Protein AF-A0A3L7XIA9-F1 (afdb_monomer_lite)

Radius of gyration: 28.78 Å; chains: 1; bounding box: 87×86×74 Å

Sequence (528 aa):
MQTIRYTHRFLFVFLFLLLAGGAVRAAEPEVSRAVDTAETLLKSAADPEAVAKIQAAMSAAPLAISLHATILDWPAQPGGDFTTLREGSNGYTCLPPRAGRPTPDPMCLDEIWLAFFTDRRAGRVPEKAGIGVAYMLQGGNSASTDDPSLAQPRPGEDWMIDPPHVMLLSPDPLDTDYYPVTPEAGGPWILYAGTPYEILMVPVDSDLALNGDRINDAMAAAPSHASHSATVLEWPAAPGAGTTELRAGDVRYTCLPPRLSRPTPDSMCLDPVWLAFFKARMAGEVSVKDGIGVAYMLQGGNSASTDDPALPKPREGEDWVLDPPHVMVLSPDTLDSDYFPNVPDAGGPWILYAGTPYEVLMIPVELGLTDAQMQRALLPLPPYLRETANIVVFDADWNPVVVRDGGSDLSCVGGAPFMAAQYAVCQHSSTQPFWVMGMQLLSGGMKPAEVDQTRLDAMTEGTLETPVVGAARYFLIGGAAPNLLPLMNVQLPYATSESTGFSSLPDPYRPWLMDAGTPNAHLMLPGK

Structure (mmCIF, N/CA/C/O backbone):
data_AF-A0A3L7XIA9-F1
#
_entry.id   AF-A0A3L7XIA9-F1
#
loop_
_atom_site.group_PDB
_atom_site.id
_atom_site.type_symbol
_atom_site.label_atom_id
_atom_site.label_alt_id
_atom_site.label_comp_id
_atom_site.label_asym_id
_atom_site.label_entity_id
_atom_site.label_seq_id
_atom_site.pdbx_PDB_ins_code
_atom_site.Cartn_x
_atom_site.Cartn_y
_atom_site.Cartn_z
_atom_site.occupancy
_atom_site.B_iso_or_equiv
_atom_site.auth_seq_id
_atom_site.auth_comp_id
_atom_site.auth_asym_id
_atom_site.auth_atom_id
_atom_site.pdbx_PDB_model_num
ATOM 1 N N . MET A 1 1 ? -50.297 -50.032 37.989 1.00 34.50 1 MET A N 1
ATOM 2 C CA . MET A 1 1 ? -49.799 -51.393 37.673 1.00 34.50 1 MET A CA 1
ATOM 3 C C . MET A 1 1 ? -48.948 -51.255 36.419 1.00 34.50 1 MET A C 1
ATOM 5 O O . MET A 1 1 ? -49.508 -50.812 35.437 1.00 34.50 1 MET A O 1
ATOM 9 N N . GLN A 1 2 ? -47.636 -51.464 36.350 1.00 37.59 2 GLN A N 1
ATOM 10 C CA . GLN A 1 2 ? -46.604 -51.917 37.282 1.00 37.59 2 GLN A CA 1
ATOM 11 C C . GLN A 1 2 ? -45.350 -51.051 37.053 1.00 37.59 2 GLN A C 1
ATOM 13 O O . GLN A 1 2 ? -44.905 -50.863 35.927 1.00 37.59 2 GLN A O 1
ATOM 18 N N . THR A 1 3 ? -44.806 -50.530 38.143 1.00 33.38 3 THR A N 1
ATOM 19 C CA . THR A 1 3 ? -43.400 -50.160 38.338 1.00 33.38 3 THR A CA 1
ATOM 20 C C . THR A 1 3 ? -42.566 -51.419 38.635 1.00 33.38 3 THR A C 1
ATOM 22 O O . THR A 1 3 ? -43.158 -52.458 38.919 1.00 33.38 3 THR A O 1
ATOM 25 N N . ILE A 1 4 ? -41.225 -51.262 38.687 1.00 30.91 4 ILE A N 1
ATOM 26 C CA . ILE A 1 4 ? -40.167 -52.066 39.379 1.00 30.91 4 ILE A CA 1
ATOM 27 C C . ILE A 1 4 ? -39.090 -52.520 38.368 1.00 30.91 4 ILE A C 1
ATOM 29 O O . ILE A 1 4 ? -39.381 -53.303 37.477 1.00 30.91 4 ILE A O 1
ATOM 33 N N . ARG A 1 5 ? -37.905 -51.886 38.296 1.00 30.02 5 ARG A N 1
ATOM 34 C CA . ARG A 1 5 ? -36.746 -51.780 39.231 1.00 30.02 5 ARG A CA 1
ATOM 35 C C . ARG A 1 5 ? -35.757 -52.959 39.112 1.00 30.02 5 ARG A C 1
ATOM 37 O O . ARG A 1 5 ? -36.170 -54.095 39.270 1.00 30.02 5 ARG A O 1
ATOM 44 N N . TYR A 1 6 ? -34.476 -52.597 38.911 1.00 30.81 6 TYR A N 1
ATOM 45 C CA . TYR A 1 6 ? -33.225 -53.061 39.562 1.00 30.81 6 TYR A CA 1
ATOM 46 C C . TYR A 1 6 ? -33.116 -54.551 39.977 1.00 30.81 6 TYR A C 1
ATOM 48 O O . TYR A 1 6 ? -34.000 -55.074 40.634 1.00 30.81 6 TYR A O 1
ATOM 56 N N . THR A 1 7 ? -32.001 -55.279 39.812 1.00 29.50 7 THR A N 1
ATOM 57 C CA . THR A 1 7 ? -30.751 -55.133 40.598 1.00 29.50 7 THR A CA 1
ATOM 58 C C . THR A 1 7 ? -29.722 -56.236 40.234 1.00 29.50 7 THR A C 1
ATOM 60 O O . THR A 1 7 ? -30.101 -57.372 39.982 1.00 29.50 7 THR A O 1
ATOM 63 N N . HIS A 1 8 ? -28.432 -55.871 40.293 1.00 30.92 8 HIS A N 1
ATOM 64 C CA . HIS A 1 8 ? -27.217 -56.590 40.754 1.00 30.92 8 HIS A CA 1
ATOM 65 C C . HIS A 1 8 ? -27.015 -58.122 40.640 1.00 30.92 8 HIS A C 1
ATOM 67 O O . HIS A 1 8 ? -27.771 -58.901 41.212 1.00 30.92 8 HIS A O 1
ATOM 73 N N . ARG A 1 9 ? -25.810 -58.510 40.164 1.00 32.59 9 ARG A N 1
ATOM 74 C CA . ARG A 1 9 ? -24.788 -59.344 40.871 1.00 32.59 9 ARG A CA 1
ATOM 75 C C . ARG A 1 9 ? -23.517 -59.475 40.001 1.00 32.59 9 ARG A C 1
ATOM 77 O O . ARG A 1 9 ? -23.599 -59.955 38.883 1.00 32.59 9 ARG A O 1
ATOM 84 N N . PHE A 1 10 ? -22.397 -58.835 40.352 1.00 30.45 10 PHE A N 1
ATOM 85 C CA . PHE A 1 10 ? -21.270 -59.378 41.140 1.00 30.45 10 PHE A CA 1
ATOM 86 C C . PHE A 1 10 ? -20.701 -60.721 40.639 1.00 30.45 10 PHE A C 1
ATOM 88 O O . PHE A 1 10 ? -21.243 -61.771 40.968 1.00 30.45 10 PHE A O 1
ATOM 95 N N . LEU A 1 11 ? -19.529 -60.678 39.988 1.00 30.23 11 LEU A N 1
ATOM 96 C CA . LEU A 1 11 ? -18.442 -61.621 40.272 1.00 30.23 11 LEU A CA 1
ATOM 97 C C . LEU A 1 11 ? -17.072 -60.969 40.003 1.00 30.23 11 LEU A C 1
ATOM 99 O O . LEU A 1 11 ? -16.770 -60.539 38.895 1.00 30.23 11 LEU A O 1
ATOM 103 N N . PHE A 1 12 ? -16.278 -60.886 41.067 1.00 30.53 12 PHE A N 1
ATOM 104 C CA . PHE A 1 12 ? -14.857 -60.549 41.101 1.00 30.53 12 PHE A CA 1
ATOM 105 C C . PHE A 1 12 ? -14.024 -61.687 40.492 1.00 30.53 12 PHE A C 1
ATOM 107 O O . PHE A 1 12 ? -14.176 -62.818 40.944 1.00 30.53 12 PHE A O 1
ATOM 114 N N . VAL A 1 13 ? -13.061 -61.378 39.616 1.00 32.47 13 VAL A N 1
ATOM 115 C CA . VAL A 1 13 ? -11.757 -62.068 39.578 1.00 32.47 13 VAL A CA 1
ATOM 116 C C . VAL A 1 13 ? -10.672 -61.035 39.271 1.00 32.47 13 VAL A C 1
ATOM 118 O O . VAL A 1 13 ? -10.638 -60.434 38.202 1.00 32.47 13 VAL A O 1
ATOM 121 N N . PHE A 1 14 ? -9.806 -60.831 40.261 1.00 31.72 14 PHE A N 1
ATOM 122 C CA . PHE A 1 14 ? -8.550 -60.093 40.189 1.00 31.72 14 PHE A CA 1
ATOM 123 C C . PHE A 1 14 ? -7.519 -60.894 39.382 1.00 31.72 14 PHE A C 1
ATOM 125 O O . PHE A 1 14 ? -7.261 -62.051 39.715 1.00 31.72 14 PHE A O 1
ATOM 132 N N . LEU A 1 15 ? -6.841 -60.259 38.424 1.00 30.12 15 LEU A N 1
ATOM 133 C CA . LEU A 1 15 ? -5.473 -60.639 38.075 1.00 30.12 15 LEU A CA 1
ATOM 134 C C . LEU A 1 15 ? -4.640 -59.381 37.811 1.00 30.12 15 LEU A C 1
ATOM 136 O O . LEU A 1 15 ? -4.892 -58.620 36.881 1.00 30.12 15 LEU A O 1
ATOM 140 N N . PHE A 1 16 ? -3.676 -59.170 38.703 1.00 32.25 16 PHE A N 1
ATOM 141 C CA . PHE A 1 16 ? -2.655 -58.130 38.670 1.00 32.25 16 PHE A CA 1
ATOM 142 C C . PHE A 1 16 ? -1.628 -58.405 37.562 1.00 32.25 16 PHE A C 1
ATOM 144 O O . PHE A 1 16 ? -1.056 -59.492 37.520 1.00 32.25 16 PHE A O 1
ATOM 151 N N . LEU A 1 17 ? -1.312 -57.382 36.765 1.00 29.97 17 LEU A N 1
ATOM 152 C CA . LEU A 1 17 ? -0.046 -57.256 36.035 1.00 29.97 17 LEU A CA 1
ATOM 153 C C . LEU A 1 17 ? 0.385 -55.774 36.027 1.00 29.97 17 LEU A C 1
ATOM 155 O O . LEU A 1 17 ? -0.116 -54.952 35.268 1.00 29.97 17 LEU A O 1
ATOM 159 N N . LEU A 1 18 ? 1.287 -55.457 36.959 1.00 34.66 18 LEU A N 1
ATOM 160 C CA . LEU A 1 18 ? 2.254 -54.344 36.964 1.00 34.66 18 LEU A CA 1
ATOM 161 C C . LEU A 1 18 ? 3.265 -54.600 35.814 1.00 34.66 18 LEU A C 1
ATOM 163 O O . LEU A 1 18 ? 3.592 -55.761 35.599 1.00 34.66 18 LEU A O 1
ATOM 167 N N . LEU A 1 19 ? 3.851 -53.686 35.032 1.00 34.22 19 LEU A N 1
ATOM 168 C CA . LEU A 1 19 ? 4.082 -52.238 35.047 1.00 34.22 19 LEU A CA 1
ATOM 169 C C . LEU A 1 19 ? 4.475 -51.815 33.613 1.00 34.22 19 LEU A C 1
ATOM 171 O O . LEU A 1 19 ? 5.361 -52.431 33.026 1.00 34.22 19 LEU A O 1
ATOM 175 N N . ALA A 1 20 ? 3.922 -50.713 33.112 1.00 34.22 20 ALA A N 1
ATOM 176 C CA . ALA A 1 20 ? 4.614 -49.790 32.207 1.00 34.22 20 ALA A CA 1
ATOM 177 C C . ALA A 1 20 ? 3.948 -48.418 32.372 1.00 34.22 20 ALA A C 1
ATOM 179 O O . ALA A 1 20 ? 2.876 -48.159 31.831 1.00 34.22 20 ALA A O 1
ATOM 180 N N . GLY A 1 21 ? 4.541 -47.575 33.219 1.00 36.97 21 GLY A N 1
ATOM 181 C CA . GLY A 1 21 ? 4.082 -46.211 33.454 1.00 36.97 21 GLY A CA 1
ATOM 182 C C . GLY A 1 21 ? 4.310 -45.351 32.218 1.00 36.97 21 GLY A C 1
ATOM 183 O O . GLY A 1 21 ? 5.367 -44.747 32.070 1.00 36.97 21 GLY A O 1
ATOM 184 N N . GLY A 1 22 ? 3.312 -45.287 31.340 1.00 31.06 22 GLY A N 1
ATOM 185 C CA . GLY A 1 22 ? 3.156 -44.171 30.420 1.00 31.06 22 GLY A CA 1
ATOM 186 C C . GLY A 1 22 ? 2.637 -42.983 31.216 1.00 31.06 22 GLY A C 1
ATOM 187 O O . GLY A 1 22 ? 1.452 -42.924 31.539 1.00 31.06 22 GLY A O 1
ATOM 188 N N . ALA A 1 23 ? 3.522 -42.054 31.571 1.00 32.75 23 ALA A N 1
ATOM 189 C CA . ALA A 1 23 ? 3.097 -40.727 31.977 1.00 32.75 23 ALA A CA 1
ATOM 190 C C . ALA A 1 23 ? 2.343 -40.117 30.788 1.00 32.75 23 ALA A C 1
ATOM 192 O O . ALA A 1 23 ? 2.951 -39.733 29.789 1.00 32.75 23 ALA A O 1
ATOM 193 N N . VAL A 1 24 ? 1.013 -40.069 30.876 1.00 30.41 24 VAL A N 1
ATOM 194 C CA . VAL A 1 24 ? 0.215 -39.156 30.061 1.00 30.41 24 VAL A CA 1
ATOM 195 C C . VAL A 1 24 ? 0.694 -37.769 30.459 1.00 30.41 24 VAL A C 1
ATOM 197 O O . VAL A 1 24 ? 0.368 -37.269 31.534 1.00 30.41 24 VAL A O 1
ATOM 200 N N . ARG A 1 25 ? 1.565 -37.191 29.633 1.00 34.12 25 ARG A N 1
ATOM 201 C CA . ARG A 1 25 ? 1.922 -35.783 29.721 1.00 34.12 25 ARG A CA 1
ATOM 202 C C . ARG A 1 25 ? 0.611 -35.051 29.463 1.00 34.12 25 ARG A C 1
ATOM 204 O O . ARG A 1 25 ? 0.074 -35.137 28.361 1.00 34.12 25 ARG A O 1
ATOM 211 N N . ALA A 1 26 ? 0.037 -34.465 30.512 1.00 32.78 26 ALA A N 1
ATOM 212 C CA . ALA A 1 26 ? -1.085 -33.558 30.360 1.00 32.78 26 ALA A CA 1
ATOM 213 C C . ALA A 1 26 ? -0.666 -32.534 29.303 1.00 32.78 26 ALA A C 1
ATOM 215 O O . ALA A 1 26 ? 0.377 -31.897 29.456 1.00 32.78 26 ALA A O 1
ATOM 216 N N . ALA A 1 27 ? -1.414 -32.458 28.202 1.00 35.81 27 ALA A N 1
ATOM 217 C CA . ALA A 1 27 ? -1.320 -31.310 27.323 1.00 35.81 27 ALA A CA 1
ATOM 218 C C . ALA A 1 27 ? -1.565 -30.088 28.211 1.00 35.81 27 ALA A C 1
ATOM 220 O O . ALA A 1 27 ? -2.559 -30.052 28.945 1.00 35.81 27 ALA A O 1
ATOM 221 N N . GLU A 1 28 ? -0.610 -29.163 28.230 1.00 34.47 28 GLU A N 1
ATOM 222 C CA . GLU A 1 28 ? -0.776 -27.891 28.921 1.00 34.47 28 GLU A CA 1
ATOM 223 C C . GLU A 1 28 ? -2.094 -27.264 28.445 1.00 34.47 28 GLU A C 1
ATOM 225 O O . GLU A 1 28 ? -2.404 -27.332 27.249 1.00 34.47 28 GLU A O 1
ATOM 230 N N . PRO A 1 29 ? -2.928 -26.746 29.363 1.00 32.72 29 PRO A N 1
ATOM 231 C CA . PRO A 1 29 ? -4.200 -26.164 28.979 1.00 32.72 29 PRO A CA 1
ATOM 232 C C . PRO A 1 29 ? -3.931 -25.021 27.998 1.00 32.72 29 PRO A C 1
ATOM 234 O O . PRO A 1 29 ? -3.042 -24.211 28.221 1.00 32.72 29 PRO A O 1
ATOM 237 N N . GLU A 1 30 ? -4.721 -24.947 26.931 1.00 30.33 30 GLU A N 1
ATOM 238 C CA . GLU A 1 30 ? -4.683 -23.928 25.865 1.00 30.33 30 GLU A CA 1
ATOM 239 C C . GLU A 1 30 ? -4.632 -22.481 26.410 1.00 30.33 30 GLU A C 1
ATOM 241 O O . GLU A 1 30 ? -4.049 -21.584 25.809 1.00 30.33 30 GLU A O 1
ATOM 246 N N . VAL A 1 31 ? -5.145 -22.297 27.631 1.00 27.84 31 VAL A N 1
ATOM 247 C CA . VAL A 1 31 ? -5.074 -21.077 28.445 1.00 27.84 31 VAL A CA 1
ATOM 248 C C . VAL A 1 31 ? -3.636 -20.671 28.802 1.00 27.84 31 VAL A C 1
ATOM 250 O O . VAL A 1 31 ? -3.343 -19.486 28.812 1.00 27.84 31 VAL A O 1
ATOM 253 N N . SER A 1 32 ? -2.716 -21.608 29.057 1.00 26.92 32 SER A N 1
ATOM 254 C CA . SER A 1 32 ? -1.310 -21.287 29.356 1.00 26.92 32 SER A CA 1
ATOM 255 C C . SER A 1 32 ? -0.578 -20.757 28.124 1.00 26.92 32 SER A C 1
ATOM 257 O O . SER A 1 32 ? 0.188 -19.816 28.259 1.00 26.92 32 SER A O 1
ATOM 259 N N . ARG A 1 33 ? -0.884 -21.265 26.921 1.00 30.92 33 ARG A N 1
ATOM 260 C CA . ARG A 1 33 ? -0.357 -20.705 25.665 1.00 30.92 33 ARG A CA 1
ATOM 261 C C . ARG A 1 33 ? -0.885 -19.304 25.390 1.00 30.92 33 ARG A C 1
ATOM 263 O O . ARG A 1 33 ? -0.117 -18.449 24.971 1.00 30.92 33 ARG A O 1
ATOM 270 N N . ALA A 1 34 ? -2.171 -19.055 25.628 1.00 27.27 34 ALA A N 1
ATOM 271 C CA . ALA A 1 34 ? -2.763 -17.730 25.442 1.00 27.27 34 ALA A CA 1
ATOM 272 C C . ALA A 1 34 ? -2.213 -16.708 26.454 1.00 27.27 34 ALA A C 1
ATOM 274 O O . ALA A 1 34 ? -1.956 -15.564 26.091 1.00 27.27 34 ALA A O 1
ATOM 275 N N . VAL A 1 35 ? -1.961 -17.136 27.697 1.00 28.20 35 VAL A N 1
ATOM 276 C CA . VAL A 1 35 ? -1.291 -16.323 28.724 1.00 28.20 35 VAL A CA 1
ATOM 277 C C . VAL A 1 35 ? 0.178 -16.083 28.366 1.00 28.20 35 VAL A C 1
ATOM 279 O O . VAL A 1 35 ? 0.610 -14.942 28.448 1.00 28.20 35 VAL A O 1
ATOM 282 N N . ASP A 1 36 ? 0.912 -17.085 27.869 1.00 30.59 36 ASP A N 1
ATOM 283 C CA . ASP A 1 36 ? 2.284 -16.907 27.362 1.00 30.59 36 ASP A CA 1
ATOM 284 C C . ASP A 1 36 ? 2.330 -15.955 26.152 1.00 30.59 36 ASP A C 1
ATOM 286 O O . ASP A 1 36 ? 3.249 -15.147 26.031 1.00 30.59 36 ASP A O 1
ATOM 290 N N . THR A 1 37 ? 1.321 -15.993 25.274 1.00 35.19 37 THR A N 1
ATOM 291 C CA . THR A 1 37 ? 1.215 -15.094 24.108 1.00 35.19 37 THR A CA 1
ATOM 292 C C . THR A 1 37 ? 0.913 -13.659 24.547 1.00 35.19 37 THR A C 1
ATOM 294 O O . THR A 1 37 ? 1.591 -12.730 24.119 1.00 35.19 37 THR A O 1
ATOM 297 N N . ALA A 1 38 ? -0.031 -13.469 25.474 1.00 27.97 38 ALA A N 1
ATOM 298 C CA . ALA A 1 38 ? -0.345 -12.162 26.049 1.00 27.97 38 ALA A CA 1
ATOM 299 C C . ALA A 1 38 ? 0.816 -11.592 26.887 1.00 27.97 38 ALA A C 1
ATOM 301 O O . ALA A 1 38 ? 1.074 -10.393 26.840 1.00 27.97 38 ALA A O 1
ATOM 302 N N . GLU A 1 39 ? 1.559 -12.434 27.612 1.00 27.88 39 GLU A N 1
ATOM 303 C CA . GLU A 1 39 ? 2.746 -12.034 28.378 1.00 27.88 39 GLU A CA 1
ATOM 304 C C . GLU A 1 39 ? 3.939 -11.699 27.462 1.00 27.88 39 GLU A C 1
ATOM 306 O O . GLU A 1 39 ? 4.744 -10.828 27.791 1.00 27.88 39 GLU A O 1
ATOM 311 N N . THR A 1 40 ? 4.037 -12.339 26.291 1.00 33.72 40 THR A N 1
ATOM 312 C CA . THR A 1 40 ? 5.027 -12.015 25.247 1.00 33.72 40 THR A CA 1
ATOM 313 C C . THR A 1 40 ? 4.696 -10.691 24.549 1.00 33.72 40 THR A C 1
ATOM 315 O O . THR A 1 40 ? 5.596 -9.876 24.363 1.00 33.72 40 THR A O 1
ATOM 318 N N . LEU A 1 41 ? 3.416 -10.423 24.262 1.00 33.19 41 LEU A N 1
ATOM 319 C CA . LEU A 1 41 ? 2.931 -9.151 23.699 1.00 33.19 41 LEU A CA 1
ATOM 320 C C . LEU A 1 41 ? 3.069 -7.979 24.694 1.00 33.19 41 LEU A C 1
ATOM 322 O O . LEU A 1 41 ? 3.508 -6.890 24.337 1.00 33.19 41 LEU A O 1
ATOM 326 N N . LEU A 1 42 ? 2.802 -8.209 25.985 1.00 28.50 42 LEU A N 1
ATOM 327 C CA . LEU A 1 42 ? 3.065 -7.226 27.047 1.00 28.50 42 LEU A CA 1
ATOM 328 C C . LEU A 1 42 ? 4.567 -6.959 27.254 1.00 28.50 42 LEU A C 1
ATOM 330 O O . LEU A 1 42 ? 4.944 -5.855 27.647 1.00 28.50 42 LEU A O 1
ATOM 334 N N . LYS A 1 43 ? 5.435 -7.947 26.998 1.00 33.12 43 LYS A N 1
ATOM 335 C CA . LYS A 1 43 ? 6.896 -7.777 27.055 1.00 33.12 43 LYS A CA 1
ATOM 336 C C . LYS A 1 43 ? 7.452 -7.057 25.827 1.00 33.12 43 LYS A C 1
ATOM 338 O O . LYS A 1 43 ? 8.364 -6.256 26.005 1.00 33.12 43 LYS A O 1
ATOM 343 N N . SER A 1 44 ? 6.910 -7.270 24.625 1.00 37.78 44 SER A N 1
ATOM 344 C CA . SER A 1 44 ? 7.343 -6.535 23.425 1.00 37.78 44 SER A CA 1
ATOM 345 C C . SER A 1 44 ? 6.934 -5.058 23.469 1.00 37.78 44 SER A C 1
ATOM 347 O O . SER A 1 44 ? 7.721 -4.208 23.063 1.00 37.78 44 SER A O 1
ATOM 349 N N . ALA A 1 45 ? 5.788 -4.730 24.079 1.00 39.88 45 ALA A N 1
ATOM 350 C CA . ALA A 1 45 ? 5.388 -3.350 24.374 1.00 39.88 45 ALA A CA 1
ATOM 351 C C . ALA A 1 45 ? 6.225 -2.674 25.491 1.00 39.88 45 ALA A C 1
ATOM 353 O O . ALA A 1 45 ? 6.189 -1.452 25.637 1.00 39.88 45 ALA A O 1
ATOM 354 N N . ALA A 1 46 ? 6.993 -3.444 26.277 1.00 40.69 46 ALA A N 1
ATOM 355 C CA . ALA A 1 46 ? 7.819 -2.957 27.390 1.00 40.69 46 ALA A CA 1
ATOM 356 C C . ALA A 1 46 ? 9.338 -2.976 27.115 1.00 40.69 46 ALA A C 1
ATOM 358 O O . ALA A 1 46 ? 10.102 -2.446 27.926 1.00 40.69 46 ALA A O 1
ATOM 359 N N . ASP A 1 47 ? 9.783 -3.567 26.001 1.00 57.09 47 ASP A N 1
ATOM 360 C CA . ASP A 1 47 ? 11.183 -3.597 25.568 1.00 57.09 47 ASP A CA 1
ATOM 361 C C . ASP A 1 47 ? 11.432 -2.541 24.472 1.00 57.09 47 ASP A C 1
ATOM 363 O O . ASP A 1 47 ? 10.994 -2.717 23.330 1.00 57.09 47 ASP A O 1
ATOM 367 N N . PRO A 1 48 ? 12.157 -1.445 24.775 1.00 58.25 48 PRO A N 1
ATOM 368 C CA . PRO A 1 48 ? 12.469 -0.408 23.795 1.00 58.25 48 PRO A CA 1
ATOM 369 C C . PRO A 1 48 ? 13.172 -0.931 22.535 1.00 58.25 48 PRO A C 1
ATOM 371 O O . PRO A 1 48 ? 13.030 -0.330 21.470 1.00 58.25 48 PRO A O 1
ATOM 374 N N . GLU A 1 49 ? 13.924 -2.034 22.631 1.00 71.38 49 GLU A N 1
ATOM 375 C CA . GLU A 1 49 ? 14.588 -2.638 21.475 1.00 71.38 49 GLU A CA 1
ATOM 376 C C . GLU A 1 49 ? 13.578 -3.308 20.533 1.00 71.38 49 GLU A C 1
ATOM 378 O O . GLU A 1 49 ? 13.639 -3.106 19.318 1.00 71.38 49 GLU A O 1
ATOM 383 N N . ALA A 1 50 ? 12.617 -4.059 21.080 1.00 68.38 50 ALA A N 1
ATOM 384 C CA . ALA A 1 50 ? 11.547 -4.679 20.302 1.00 68.38 50 ALA A CA 1
ATOM 385 C C . ALA A 1 50 ? 10.674 -3.622 19.607 1.00 68.38 50 ALA A C 1
ATOM 387 O O . ALA A 1 50 ? 10.404 -3.743 18.412 1.00 68.38 50 ALA A O 1
ATOM 388 N N . VAL A 1 51 ? 10.316 -2.540 20.311 1.00 63.28 51 VAL A N 1
ATOM 389 C CA . VAL A 1 51 ? 9.562 -1.411 19.735 1.00 63.28 51 VAL A CA 1
ATOM 390 C C . VAL A 1 51 ? 10.322 -0.769 18.572 1.00 63.28 51 VAL A C 1
ATOM 392 O O . VAL A 1 51 ? 9.745 -0.547 17.507 1.00 63.28 51 VAL A O 1
ATOM 395 N N . ALA A 1 52 ? 11.626 -0.522 18.730 1.00 69.19 52 ALA A N 1
ATOM 396 C CA . ALA A 1 52 ? 12.448 0.052 17.666 1.00 69.19 52 ALA A CA 1
ATOM 397 C C . ALA A 1 52 ? 12.525 -0.865 16.432 1.00 69.19 52 ALA A C 1
ATOM 399 O O . ALA A 1 52 ? 12.442 -0.388 15.299 1.00 69.19 52 ALA A O 1
ATOM 400 N N . LYS A 1 53 ? 12.632 -2.185 16.633 1.00 80.31 53 LYS A N 1
ATOM 401 C CA . LYS A 1 53 ? 12.607 -3.170 15.540 1.00 80.31 53 LYS A CA 1
ATOM 402 C C . LYS A 1 53 ? 11.254 -3.211 14.837 1.00 80.31 53 LYS A C 1
ATOM 404 O O . LYS A 1 53 ? 11.226 -3.238 13.611 1.00 80.31 53 LYS A O 1
ATOM 409 N N . ILE A 1 54 ? 10.147 -3.161 15.579 1.00 77.31 54 ILE A N 1
ATOM 410 C CA . ILE A 1 54 ? 8.798 -3.110 14.998 1.00 77.31 54 ILE A CA 1
ATOM 411 C C . ILE A 1 54 ? 8.639 -1.863 14.127 1.00 77.31 54 ILE A C 1
ATOM 413 O O . ILE A 1 54 ? 8.237 -1.975 12.971 1.00 77.31 54 ILE A O 1
ATOM 417 N N . GLN A 1 55 ? 9.020 -0.689 14.633 1.00 69.31 55 GLN A N 1
ATOM 418 C CA . GLN A 1 55 ? 8.960 0.560 13.868 1.00 69.31 55 GLN A CA 1
ATOM 419 C C . GLN A 1 55 ? 9.826 0.503 12.605 1.00 69.31 55 GLN A C 1
ATOM 421 O O . GLN A 1 55 ? 9.379 0.892 11.525 1.00 69.31 55 GLN A O 1
ATOM 426 N N . ALA A 1 56 ? 11.046 -0.026 12.719 1.00 77.25 56 ALA A N 1
ATOM 427 C CA . ALA A 1 56 ? 11.940 -0.176 11.579 1.00 77.25 56 ALA A CA 1
ATOM 428 C C . ALA A 1 56 ? 11.376 -1.156 10.536 1.00 77.25 56 ALA A C 1
ATOM 430 O O . ALA A 1 56 ? 11.392 -0.851 9.347 1.00 77.25 56 ALA A O 1
ATOM 431 N N . ALA A 1 57 ? 10.812 -2.292 10.954 1.00 87.50 57 ALA A N 1
ATOM 432 C CA . ALA A 1 57 ? 10.155 -3.238 10.054 1.00 87.50 57 ALA A CA 1
ATOM 433 C C . ALA A 1 57 ? 8.942 -2.614 9.348 1.00 87.50 57 ALA A C 1
ATOM 435 O O . ALA A 1 57 ? 8.757 -2.801 8.147 1.00 87.50 57 ALA A O 1
ATOM 436 N N . MET A 1 58 ? 8.139 -1.824 10.070 1.00 83.31 58 MET A N 1
ATOM 437 C CA . MET A 1 58 ? 6.956 -1.177 9.503 1.00 83.31 58 MET A CA 1
ATOM 438 C C . MET A 1 58 ? 7.288 -0.139 8.426 1.00 83.31 58 MET A C 1
ATOM 440 O O . MET A 1 58 ? 6.476 0.096 7.534 1.00 83.31 58 MET A O 1
ATOM 444 N N . SER A 1 59 ? 8.484 0.450 8.477 1.00 80.50 59 SER A N 1
ATOM 445 C CA . SER A 1 59 ? 8.944 1.422 7.477 1.00 80.50 59 SER A CA 1
ATOM 446 C C . SER A 1 59 ? 9.228 0.819 6.094 1.00 80.50 59 SER A C 1
ATOM 448 O O . SER A 1 59 ? 9.423 1.561 5.130 1.00 80.50 59 SER A O 1
ATOM 450 N N . ALA A 1 60 ? 9.246 -0.515 5.984 1.00 92.06 60 ALA A N 1
ATOM 451 C CA . ALA A 1 60 ? 9.515 -1.221 4.738 1.00 92.06 60 ALA A CA 1
ATOM 452 C C . ALA A 1 60 ? 8.418 -1.061 3.681 1.00 92.06 60 ALA A C 1
ATOM 454 O O . ALA A 1 60 ? 8.719 -1.224 2.505 1.00 92.06 60 ALA A O 1
ATOM 455 N N . ALA A 1 61 ? 7.170 -0.795 4.080 1.00 90.56 61 ALA A N 1
ATOM 456 C CA . ALA A 1 61 ? 5.986 -0.851 3.221 1.00 90.56 61 ALA A CA 1
ATOM 457 C C . ALA A 1 61 ? 4.993 0.277 3.553 1.00 90.56 61 ALA A C 1
ATOM 459 O O . ALA A 1 61 ? 5.122 0.899 4.612 1.00 90.56 61 ALA A O 1
ATOM 460 N N . PRO A 1 62 ? 3.984 0.527 2.692 1.00 85.56 62 PRO A N 1
ATOM 461 C CA . PRO A 1 62 ? 2.890 1.435 3.007 1.00 85.56 62 PRO A CA 1
ATOM 462 C C . PRO A 1 62 ? 2.265 1.114 4.357 1.00 85.56 62 PRO A C 1
ATOM 464 O O . PRO A 1 62 ? 2.072 -0.058 4.692 1.00 85.56 62 PRO A O 1
ATOM 467 N N . LEU A 1 63 ? 1.896 2.147 5.112 1.00 73.00 63 LEU A N 1
ATOM 468 C CA . LEU A 1 63 ? 1.341 1.972 6.453 1.00 73.00 63 LEU A CA 1
ATOM 469 C C . LEU A 1 63 ? 0.093 1.084 6.442 1.00 73.00 63 LEU A C 1
ATOM 471 O O . LEU A 1 63 ? -0.069 0.249 7.321 1.00 73.00 63 LEU A O 1
ATOM 475 N N . ALA A 1 64 ? -0.747 1.187 5.411 1.00 74.31 64 ALA A N 1
ATOM 476 C CA . ALA A 1 64 ? -1.932 0.344 5.268 1.00 74.31 64 ALA A CA 1
ATOM 477 C C . ALA A 1 64 ? -1.615 -1.171 5.200 1.00 74.31 64 ALA A C 1
ATOM 479 O O . ALA A 1 64 ? -2.444 -1.987 5.605 1.00 74.31 64 ALA A O 1
ATOM 480 N N . ILE A 1 65 ? -0.397 -1.537 4.782 1.00 84.38 65 ILE A N 1
ATOM 481 C CA . ILE A 1 65 ? 0.116 -2.911 4.795 1.00 84.38 65 ILE A CA 1
ATOM 482 C C . ILE A 1 65 ? 0.828 -3.191 6.115 1.00 84.38 65 ILE A C 1
ATOM 484 O O . ILE A 1 65 ? 0.500 -4.136 6.832 1.00 84.38 65 ILE A O 1
ATOM 488 N N . SER A 1 66 ? 1.825 -2.376 6.450 1.00 81.31 66 SER A N 1
ATOM 489 C CA . SER A 1 66 ? 2.745 -2.695 7.536 1.00 81.31 66 SER A CA 1
ATOM 490 C C . SER A 1 66 ? 2.110 -2.618 8.921 1.00 81.31 66 SER A C 1
ATOM 492 O O . SER A 1 66 ? 2.599 -3.248 9.856 1.00 81.31 66 SER A O 1
ATOM 494 N N . LEU A 1 67 ? 0.993 -1.904 9.070 1.00 75.25 67 LEU A N 1
ATOM 495 C CA . LEU A 1 67 ? 0.233 -1.810 10.315 1.00 75.25 67 LEU A CA 1
ATOM 496 C C . LEU A 1 67 ? -0.381 -3.144 10.746 1.00 75.25 67 LEU A C 1
ATOM 498 O O . LEU A 1 67 ? -0.398 -3.452 11.935 1.00 75.25 67 LEU A O 1
ATOM 502 N N . HIS A 1 68 ? -0.831 -3.941 9.776 1.00 76.62 68 HIS A N 1
ATOM 503 C CA . HIS A 1 68 ? -1.511 -5.218 10.001 1.00 76.62 68 HIS A CA 1
ATOM 504 C C . HIS A 1 68 ? -0.654 -6.433 9.617 1.00 76.62 68 HIS A C 1
ATOM 506 O O . HIS A 1 68 ? -1.130 -7.563 9.692 1.00 76.62 68 HIS A O 1
ATOM 512 N N . ALA A 1 69 ? 0.607 -6.214 9.237 1.00 85.44 69 ALA A N 1
ATOM 513 C CA . ALA A 1 69 ? 1.559 -7.270 8.920 1.00 85.44 69 ALA A CA 1
ATOM 514 C C . ALA A 1 69 ? 2.102 -7.962 10.178 1.00 85.44 69 ALA A C 1
ATOM 516 O O . ALA A 1 69 ? 2.305 -7.325 11.223 1.00 85.44 69 ALA A O 1
ATOM 517 N N . THR A 1 70 ? 2.409 -9.252 10.040 1.00 91.94 70 THR A N 1
ATOM 518 C CA . THR A 1 70 ? 3.199 -10.002 11.018 1.00 91.94 70 THR A CA 1
ATOM 519 C C . THR A 1 70 ? 4.605 -9.418 11.033 1.00 91.94 70 THR A C 1
ATOM 521 O O . THR A 1 70 ? 5.186 -9.179 9.979 1.00 91.94 70 THR A O 1
ATOM 524 N N . ILE A 1 71 ? 5.171 -9.173 12.210 1.00 89.06 71 ILE A N 1
ATOM 525 C CA . ILE A 1 71 ? 6.528 -8.651 12.358 1.00 89.06 71 ILE A CA 1
ATOM 526 C C . ILE A 1 71 ? 7.411 -9.728 12.966 1.00 89.06 71 ILE A C 1
ATOM 528 O O . ILE A 1 71 ? 7.167 -10.190 14.084 1.00 89.06 71 ILE A O 1
ATOM 532 N N . LEU A 1 72 ? 8.461 -10.093 12.239 1.00 94.69 72 LEU A N 1
ATOM 533 C CA . LEU A 1 72 ? 9.454 -11.071 12.667 1.00 94.69 72 LEU A CA 1
ATOM 534 C C . LEU A 1 72 ? 10.800 -10.387 12.910 1.00 94.69 72 LEU A C 1
ATOM 536 O O . LEU A 1 72 ? 11.183 -9.499 12.157 1.00 94.69 72 LEU A O 1
ATOM 540 N N . ASP A 1 73 ? 11.545 -10.825 13.922 1.00 92.44 73 ASP A N 1
ATOM 541 C CA . ASP A 1 73 ? 12.954 -10.477 14.111 1.00 92.44 73 ASP A CA 1
ATOM 542 C C . ASP A 1 73 ? 13.866 -11.519 13.467 1.00 92.44 73 ASP A C 1
ATOM 544 O O . ASP A 1 73 ? 13.547 -12.714 13.396 1.00 92.44 73 ASP A O 1
ATOM 548 N N . TRP A 1 74 ? 15.043 -11.062 13.050 1.00 91.38 74 TRP A N 1
ATOM 549 C CA . TRP A 1 74 ? 16.071 -11.935 12.518 1.00 91.38 74 TRP A CA 1
ATOM 550 C C . TRP A 1 74 ? 16.556 -12.927 13.582 1.00 91.38 74 TRP A C 1
ATOM 552 O O . TRP A 1 74 ? 16.729 -12.571 14.750 1.00 91.38 74 TRP A O 1
ATOM 562 N N . PRO A 1 75 ? 16.858 -14.173 13.186 1.00 88.75 75 PRO A N 1
ATOM 563 C CA . PRO A 1 75 ? 17.444 -15.149 14.090 1.00 88.75 75 PRO A CA 1
ATOM 564 C C . PRO A 1 75 ? 18.783 -14.657 14.649 1.00 88.75 75 PRO A C 1
ATOM 566 O O . PRO A 1 75 ? 19.626 -14.152 13.906 1.00 88.75 75 PRO A O 1
ATOM 569 N N . ALA A 1 76 ? 19.033 -14.905 15.938 1.00 83.06 76 ALA A N 1
ATOM 570 C CA . ALA A 1 76 ? 20.291 -14.528 16.594 1.00 83.06 76 ALA A CA 1
ATOM 571 C C . ALA A 1 76 ? 21.533 -15.222 15.997 1.00 83.06 76 ALA A C 1
ATOM 573 O O . ALA A 1 76 ? 22.659 -14.777 16.210 1.00 83.06 76 ALA A O 1
ATOM 574 N N . GLN A 1 77 ? 21.340 -16.336 15.284 1.00 80.12 77 GLN A N 1
ATOM 575 C CA . GLN A 1 77 ? 22.395 -17.093 14.615 1.00 80.12 77 GLN A CA 1
ATOM 576 C C . GLN A 1 77 ? 21.977 -17.455 13.182 1.00 80.12 77 GLN A C 1
ATOM 578 O O . GLN A 1 77 ? 20.797 -17.740 12.942 1.00 80.12 77 GLN A O 1
ATOM 583 N N . PRO A 1 78 ? 22.924 -17.520 12.225 1.00 74.94 78 PRO A N 1
ATOM 584 C CA . PRO A 1 78 ? 22.648 -18.014 10.880 1.00 74.94 78 PRO A CA 1
ATOM 585 C C . PRO A 1 78 ? 21.973 -19.393 10.911 1.00 74.94 78 PRO A C 1
ATOM 587 O O . PRO A 1 78 ? 22.414 -20.295 11.618 1.00 74.94 78 PRO A O 1
ATOM 590 N N . GLY A 1 79 ? 20.892 -19.550 10.147 1.00 73.75 79 GLY A N 1
ATOM 591 C CA . GLY A 1 79 ? 20.101 -20.787 10.106 1.00 73.75 79 GLY A CA 1
ATOM 592 C C . GLY A 1 79 ? 19.103 -20.998 11.256 1.00 73.75 79 GLY A C 1
ATOM 593 O O . GLY A 1 79 ? 18.387 -21.989 11.216 1.00 73.75 79 GLY A O 1
ATOM 594 N N . GLY A 1 80 ? 19.012 -20.095 12.243 1.00 83.44 80 GLY A N 1
ATOM 595 C CA . GLY A 1 80 ? 18.021 -20.190 13.330 1.00 83.44 80 GLY A CA 1
ATOM 596 C C . GLY A 1 80 ? 16.588 -19.820 12.922 1.00 83.44 80 GLY A C 1
ATOM 597 O O . GLY A 1 80 ? 16.352 -19.353 11.806 1.00 83.44 80 GLY A O 1
ATOM 598 N N . ASP A 1 81 ? 15.633 -19.981 13.829 1.00 87.25 81 ASP A N 1
ATOM 599 C CA . ASP A 1 81 ? 14.236 -19.609 13.581 1.00 87.25 81 ASP A CA 1
ATOM 600 C C . ASP A 1 81 ? 13.996 -18.112 13.799 1.00 87.25 81 ASP A C 1
ATOM 602 O O . ASP A 1 81 ? 14.706 -17.460 14.570 1.00 87.25 81 ASP A O 1
ATOM 606 N N . PHE A 1 82 ? 13.016 -17.565 13.078 1.00 90.94 82 PHE A N 1
ATOM 607 C CA . PHE A 1 82 ? 12.552 -16.198 13.295 1.00 90.94 82 PHE A CA 1
ATOM 608 C C . PHE A 1 82 ? 11.852 -16.090 14.647 1.00 90.94 82 PHE A C 1
ATOM 610 O O . PHE A 1 82 ? 11.177 -17.025 15.080 1.00 90.94 82 PHE A O 1
ATOM 617 N N . THR A 1 83 ? 11.974 -14.929 15.279 1.00 91.19 83 THR A N 1
ATOM 618 C CA . THR A 1 83 ? 11.214 -14.616 16.492 1.00 91.19 83 THR A CA 1
ATOM 619 C C . THR A 1 83 ? 10.048 -13.724 16.112 1.00 91.19 83 THR A C 1
ATOM 621 O O . THR A 1 83 ? 10.268 -12.661 15.539 1.00 91.19 83 THR A O 1
ATOM 624 N N . THR A 1 84 ? 8.817 -14.102 16.441 1.00 89.56 84 THR A N 1
ATOM 625 C CA . THR A 1 84 ? 7.677 -13.200 16.253 1.00 89.56 84 THR A CA 1
ATOM 626 C C . THR A 1 84 ? 7.750 -12.049 17.253 1.00 89.56 84 THR A C 1
ATOM 628 O O . THR A 1 84 ? 7.742 -12.275 18.461 1.00 89.56 84 THR A O 1
ATOM 631 N N . LEU A 1 85 ? 7.822 -10.815 16.749 1.00 81.25 85 LEU A N 1
ATOM 632 C CA . LEU A 1 85 ? 7.713 -9.589 17.546 1.00 81.25 85 LEU A CA 1
ATOM 633 C C . LEU A 1 85 ? 6.260 -9.124 17.665 1.00 81.25 85 LEU A C 1
ATOM 635 O O . LEU A 1 85 ? 5.881 -8.547 18.683 1.00 81.25 85 LEU A O 1
ATOM 639 N N . ARG A 1 86 ? 5.461 -9.360 16.616 1.00 84.88 86 ARG A N 1
ATOM 640 C CA . ARG A 1 86 ? 4.051 -8.968 16.534 1.00 84.88 86 ARG A CA 1
ATOM 641 C C . ARG A 1 86 ? 3.309 -9.865 15.551 1.00 84.88 86 ARG A C 1
ATOM 643 O O . ARG A 1 86 ? 3.797 -10.077 14.445 1.00 84.88 86 ARG A O 1
ATOM 650 N N . GLU A 1 87 ? 2.136 -10.357 15.923 1.00 81.94 87 GLU A N 1
ATOM 651 C CA . GLU A 1 87 ? 1.269 -11.086 14.989 1.00 81.94 87 GLU A CA 1
ATOM 652 C C . GLU A 1 87 ? 0.537 -10.118 14.047 1.00 81.94 87 GLU A C 1
ATOM 654 O O . GLU A 1 87 ? 0.271 -8.967 14.404 1.00 81.94 87 GLU A O 1
ATOM 659 N N . GLY A 1 88 ? 0.229 -10.584 12.838 1.00 79.94 88 GLY A N 1
ATOM 660 C CA . GLY A 1 88 ? -0.493 -9.836 11.809 1.00 79.94 88 GLY A CA 1
ATOM 661 C C . GLY A 1 88 ? -1.769 -10.530 11.342 1.00 79.94 88 GLY A C 1
ATOM 662 O O . GLY A 1 88 ? -2.101 -11.632 11.776 1.00 79.94 88 GLY A O 1
ATOM 663 N N . SER A 1 89 ? -2.500 -9.874 10.443 1.00 79.00 89 SER A N 1
ATOM 664 C CA . SER A 1 89 ? -3.809 -10.321 9.952 1.00 79.00 89 SER A CA 1
ATOM 665 C C . SER A 1 89 ? -4.043 -10.122 8.451 1.00 79.00 89 SER A C 1
ATOM 667 O O . SER A 1 89 ? -5.109 -10.493 7.965 1.00 79.00 89 SER A O 1
ATOM 669 N N . ASN A 1 90 ? -3.085 -9.560 7.706 1.00 75.38 90 ASN A N 1
ATOM 670 C CA . ASN A 1 90 ? -3.265 -9.199 6.292 1.00 75.38 90 ASN A CA 1
ATOM 671 C C . ASN A 1 90 ? -2.394 -9.996 5.303 1.00 75.38 90 ASN A C 1
ATOM 673 O O . ASN A 1 90 ? -2.254 -9.581 4.157 1.00 75.38 90 ASN A O 1
ATOM 677 N N . GLY A 1 91 ? -1.777 -11.099 5.736 1.00 87.38 91 GLY A N 1
ATOM 678 C CA . GLY A 1 91 ? -0.957 -11.956 4.867 1.00 87.38 91 GLY A CA 1
ATOM 679 C C . GLY A 1 91 ? 0.443 -11.418 4.546 1.00 87.38 91 GLY A C 1
ATOM 680 O O . GLY A 1 91 ? 1.220 -12.113 3.897 1.00 87.38 91 GLY A O 1
ATOM 681 N N . TYR A 1 92 ? 0.803 -10.228 5.039 1.00 93.81 92 TYR A N 1
ATOM 682 C CA . TYR A 1 92 ? 2.156 -9.691 4.920 1.00 93.81 92 TYR A CA 1
ATOM 683 C C . TYR A 1 92 ? 3.004 -9.995 6.153 1.00 93.81 92 TYR A C 1
ATOM 685 O O . TYR A 1 92 ? 2.523 -10.012 7.287 1.00 93.81 92 TYR A O 1
ATOM 693 N N . THR A 1 93 ? 4.300 -10.186 5.928 1.00 97.06 93 THR A N 1
ATOM 694 C CA . THR A 1 93 ? 5.317 -10.364 6.962 1.00 97.06 93 THR A CA 1
ATOM 695 C C . THR A 1 93 ? 6.442 -9.357 6.770 1.00 97.06 93 THR A C 1
ATOM 697 O O . THR A 1 93 ? 7.164 -9.426 5.775 1.00 97.06 93 THR A O 1
ATOM 700 N N . CYS A 1 94 ? 6.627 -8.443 7.724 1.00 96.69 94 CYS A N 1
ATOM 701 C CA . CYS A 1 94 ? 7.732 -7.492 7.705 1.00 96.69 94 CYS A CA 1
ATOM 702 C C . CYS A 1 94 ? 8.867 -7.882 8.665 1.00 96.69 94 CYS A C 1
ATOM 704 O O . CYS A 1 94 ? 8.649 -8.432 9.746 1.00 96.69 94 CYS A O 1
ATOM 706 N N . LEU A 1 95 ? 10.096 -7.560 8.266 1.00 96.38 95 LEU A N 1
ATOM 707 C CA . LEU A 1 95 ? 11.333 -7.807 9.001 1.00 96.38 95 LEU A CA 1
ATOM 708 C C . LEU A 1 95 ? 12.098 -6.482 9.178 1.00 96.38 95 LEU A C 1
ATOM 710 O O . LEU A 1 95 ? 12.137 -5.675 8.242 1.00 96.38 95 LEU A O 1
ATOM 714 N N . PRO A 1 96 ? 12.727 -6.242 10.345 1.00 92.12 96 PRO A N 1
ATOM 715 C CA . PRO A 1 96 ? 13.564 -5.069 10.564 1.00 92.12 96 PRO A CA 1
ATOM 716 C C . PRO A 1 96 ? 14.838 -5.141 9.707 1.00 92.12 96 PRO A C 1
ATOM 718 O O . PRO A 1 96 ? 15.130 -6.180 9.114 1.00 92.12 96 PRO A O 1
ATOM 721 N N . PRO A 1 97 ? 15.651 -4.075 9.664 1.00 89.50 97 PRO A N 1
ATOM 722 C CA . PRO A 1 97 ? 16.959 -4.122 9.023 1.00 89.50 97 PRO A CA 1
ATOM 723 C C . PRO A 1 97 ? 17.865 -5.191 9.640 1.00 89.50 97 PRO A C 1
ATOM 725 O O . PRO A 1 97 ? 17.844 -5.428 10.853 1.00 89.50 97 PRO A O 1
ATOM 728 N N . ARG A 1 98 ? 18.720 -5.808 8.825 1.00 87.00 98 ARG A N 1
ATOM 729 C CA . ARG A 1 98 ? 19.744 -6.734 9.314 1.00 87.00 98 ARG A CA 1
ATOM 730 C C . ARG A 1 98 ? 20.913 -5.978 9.933 1.00 87.00 98 ARG A C 1
ATOM 732 O O . ARG A 1 98 ? 21.434 -5.012 9.378 1.00 87.00 98 ARG A O 1
ATOM 739 N N . ALA A 1 99 ? 21.411 -6.490 11.055 1.00 82.75 99 ALA A N 1
ATOM 740 C CA . ALA A 1 99 ? 22.646 -5.988 11.643 1.00 82.75 99 ALA A CA 1
ATOM 741 C C . ALA A 1 99 ? 23.844 -6.198 10.693 1.00 82.75 99 ALA A C 1
ATOM 743 O O . ALA A 1 99 ? 23.964 -7.232 10.033 1.00 82.75 99 ALA A O 1
ATOM 744 N N . GLY A 1 100 ? 24.760 -5.225 10.658 1.00 80.69 100 GLY A N 1
ATOM 745 C CA . GLY A 1 100 ? 26.003 -5.308 9.880 1.00 80.69 100 GLY A CA 1
ATOM 746 C C . GLY A 1 100 ? 25.868 -4.991 8.387 1.00 80.69 100 GLY A C 1
ATOM 747 O O . GLY A 1 100 ? 26.826 -5.208 7.647 1.00 80.69 100 GLY A O 1
ATOM 748 N N . ARG A 1 101 ? 24.712 -4.483 7.940 1.00 83.38 101 ARG A N 1
ATOM 749 C CA . ARG A 1 101 ? 24.522 -3.950 6.585 1.00 83.38 101 ARG A CA 1
ATOM 750 C C . ARG A 1 101 ? 24.931 -2.474 6.487 1.00 83.38 101 ARG A C 1
ATOM 752 O O . ARG A 1 101 ? 24.859 -1.764 7.490 1.00 83.38 101 ARG A O 1
ATOM 759 N N . PRO A 1 102 ? 25.391 -2.011 5.307 1.00 83.31 102 PRO A N 1
ATOM 760 C CA . PRO A 1 102 ? 25.826 -0.625 5.112 1.00 83.31 102 PRO A CA 1
ATOM 761 C C . PRO A 1 102 ? 24.664 0.375 5.164 1.00 83.31 102 PRO A C 1
ATOM 763 O O . PRO A 1 102 ? 24.848 1.504 5.612 1.00 83.31 102 PRO A O 1
ATOM 766 N N . THR A 1 103 ? 23.477 -0.045 4.729 1.00 80.94 103 THR A N 1
ATOM 767 C CA . THR A 1 103 ? 22.230 0.720 4.782 1.00 80.94 103 THR A CA 1
ATOM 768 C C . THR A 1 103 ? 21.150 -0.121 5.459 1.00 80.94 103 THR A C 1
ATOM 770 O O . THR A 1 103 ? 21.195 -1.354 5.362 1.00 80.94 103 THR A O 1
ATOM 773 N N . PRO A 1 104 ? 20.192 0.502 6.169 1.00 80.50 104 PRO A N 1
ATOM 774 C CA . PRO A 1 104 ? 19.016 -0.211 6.646 1.00 80.50 104 PRO A CA 1
ATOM 775 C C . PRO A 1 104 ? 18.261 -0.855 5.476 1.00 80.50 104 PRO A C 1
ATOM 777 O O . PRO A 1 104 ? 17.979 -0.186 4.490 1.00 80.50 104 PRO A O 1
ATOM 780 N N . ASP A 1 105 ? 17.937 -2.140 5.598 1.00 90.88 105 ASP A N 1
ATOM 781 C CA . ASP A 1 105 ? 17.256 -2.950 4.584 1.00 90.88 105 ASP A CA 1
ATOM 782 C C . ASP A 1 105 ? 15.967 -3.603 5.134 1.00 90.88 105 ASP A C 1
ATOM 784 O O . ASP A 1 105 ? 15.817 -4.826 5.050 1.00 90.88 105 ASP A O 1
ATOM 788 N N . PRO A 1 106 ? 15.039 -2.841 5.756 1.00 94.00 106 PRO A N 1
ATOM 789 C CA . PRO A 1 106 ? 13.787 -3.418 6.222 1.00 94.00 106 PRO A CA 1
ATOM 790 C C . PRO A 1 106 ? 12.960 -3.874 5.015 1.00 94.00 106 PRO A C 1
ATOM 792 O O . PRO A 1 106 ? 12.931 -3.217 3.973 1.00 94.00 106 PRO A O 1
ATOM 795 N N . MET A 1 107 ? 12.271 -5.000 5.159 1.00 96.50 107 MET A N 1
ATOM 796 C CA . MET A 1 107 ? 11.526 -5.621 4.063 1.00 96.50 107 MET A CA 1
ATOM 797 C C . MET A 1 107 ? 10.150 -6.067 4.534 1.00 96.50 107 MET A C 1
ATOM 799 O O . MET A 1 107 ? 10.017 -6.527 5.665 1.00 96.50 107 MET A O 1
ATOM 803 N N . CYS A 1 108 ? 9.140 -5.969 3.673 1.00 97.00 108 CYS A N 1
ATOM 804 C CA . CYS A 1 108 ? 7.830 -6.561 3.914 1.00 97.00 108 CYS A CA 1
ATOM 805 C C . CYS A 1 108 ? 7.410 -7.445 2.748 1.00 97.00 108 CYS A C 1
ATOM 807 O O . CYS A 1 108 ? 7.416 -7.011 1.600 1.00 97.00 108 CYS A O 1
ATOM 809 N N . LEU A 1 109 ? 7.080 -8.691 3.056 1.00 97.06 109 LEU A N 1
ATOM 810 C CA . LEU A 1 109 ? 6.866 -9.767 2.103 1.00 97.06 109 LEU A CA 1
ATOM 811 C C . LEU A 1 109 ? 5.411 -10.199 2.137 1.00 97.06 109 LEU A C 1
ATOM 813 O O . LEU A 1 109 ? 4.890 -10.439 3.226 1.00 97.06 109 LEU A O 1
ATOM 817 N N . ASP A 1 110 ? 4.780 -10.351 0.980 1.00 95.44 110 ASP A N 1
ATOM 818 C CA . ASP A 1 110 ? 3.554 -11.139 0.910 1.00 95.44 110 ASP A CA 1
ATOM 819 C C . ASP A 1 110 ? 3.844 -12.639 1.129 1.00 95.44 110 ASP A C 1
ATOM 821 O O . ASP A 1 110 ? 4.993 -13.063 1.301 1.00 95.44 110 ASP A O 1
ATOM 825 N N . GLU A 1 111 ? 2.803 -13.467 1.158 1.00 92.88 111 GLU A N 1
ATOM 826 C CA . GLU A 1 111 ? 2.956 -14.907 1.395 1.00 92.88 111 GLU A CA 1
ATOM 827 C C . GLU A 1 111 ? 3.774 -15.635 0.314 1.00 92.88 111 GLU A C 1
ATOM 829 O O . GLU A 1 111 ? 4.543 -16.543 0.650 1.00 92.88 111 GLU A O 1
ATOM 834 N N . ILE A 1 112 ? 3.682 -15.218 -0.957 1.00 93.94 112 ILE A N 1
ATOM 835 C CA . ILE A 1 112 ? 4.452 -15.808 -2.063 1.00 93.94 112 ILE A CA 1
ATOM 836 C C . ILE A 1 112 ? 5.935 -15.494 -1.859 1.00 93.94 112 ILE A C 1
ATOM 838 O O . ILE A 1 112 ? 6.792 -16.379 -1.939 1.00 93.94 112 ILE A O 1
ATOM 842 N N . TRP A 1 113 ? 6.250 -14.248 -1.520 1.00 95.56 113 TRP A N 1
ATOM 843 C CA . TRP A 1 113 ? 7.596 -13.819 -1.188 1.00 95.56 113 TRP A CA 1
ATOM 844 C C . TRP A 1 113 ? 8.136 -14.462 0.077 1.00 95.56 113 TRP A C 1
ATOM 846 O O . TRP A 1 113 ? 9.317 -14.802 0.116 1.00 95.56 113 TRP A O 1
ATOM 856 N N . LEU A 1 114 ? 7.319 -14.636 1.114 1.00 93.88 114 LEU A N 1
ATOM 857 C CA . LEU A 1 114 ? 7.750 -15.287 2.346 1.00 93.88 114 LEU A CA 1
ATOM 858 C C . LEU A 1 114 ? 8.121 -16.751 2.085 1.00 93.88 114 LEU A C 1
ATOM 860 O O . LEU A 1 114 ? 9.155 -17.217 2.580 1.00 93.88 114 LEU A O 1
ATOM 864 N N . ALA A 1 115 ? 7.331 -17.458 1.272 1.00 92.62 115 ALA A N 1
ATOM 865 C CA . ALA A 1 115 ? 7.654 -18.806 0.816 1.00 92.62 115 ALA A CA 1
ATOM 866 C C . ALA A 1 115 ? 8.955 -18.812 -0.004 1.00 92.62 115 ALA A C 1
ATOM 868 O O . ALA A 1 115 ? 9.891 -19.545 0.335 1.00 92.62 115 ALA A O 1
ATOM 869 N N . PHE A 1 116 ? 9.066 -17.916 -0.994 1.00 93.31 116 PHE A N 1
ATOM 870 C CA . PHE A 1 116 ? 10.264 -17.758 -1.822 1.00 93.31 116 PHE A CA 1
ATOM 871 C C . PHE A 1 116 ? 11.524 -17.523 -0.983 1.00 93.31 116 PHE A C 1
ATOM 873 O O . PHE A 1 116 ? 12.556 -18.181 -1.145 1.00 93.31 116 PHE A O 1
ATOM 880 N N . PHE A 1 117 ? 11.426 -16.586 -0.047 1.00 90.62 117 PHE A N 1
ATOM 881 C CA . PHE A 1 117 ? 12.503 -16.177 0.833 1.00 90.62 117 PHE A CA 1
ATOM 882 C C . PHE A 1 117 ? 12.927 -17.311 1.775 1.00 90.62 117 PHE A C 1
ATOM 884 O O . PHE A 1 117 ? 14.125 -17.547 1.970 1.00 90.62 117 PHE A O 1
ATOM 891 N N . THR A 1 118 ? 11.960 -18.056 2.313 1.00 89.00 118 THR A N 1
ATOM 892 C CA . THR A 1 118 ? 12.202 -19.212 3.186 1.00 89.00 118 THR A CA 1
ATOM 893 C C . THR A 1 118 ? 12.908 -20.344 2.442 1.00 89.00 118 THR A C 1
ATOM 895 O O . THR A 1 118 ? 13.886 -20.901 2.950 1.00 89.00 118 THR A O 1
ATOM 898 N N . ASP A 1 119 ? 12.465 -20.663 1.226 1.00 89.31 119 ASP A N 1
ATOM 899 C CA . ASP A 1 119 ? 13.087 -21.689 0.389 1.00 89.31 119 ASP A CA 1
ATOM 900 C C . ASP A 1 119 ? 14.505 -21.308 -0.020 1.00 89.31 119 ASP A C 1
ATOM 902 O O . ASP A 1 119 ? 15.433 -22.099 0.180 1.00 89.31 119 ASP A O 1
ATOM 906 N N . ARG A 1 120 ? 14.708 -20.068 -0.478 1.00 87.31 120 ARG A N 1
ATOM 907 C CA . ARG A 1 120 ? 16.040 -19.557 -0.812 1.00 87.31 120 ARG A CA 1
ATOM 908 C C . ARG A 1 120 ? 16.986 -19.633 0.383 1.00 87.31 120 ARG A C 1
ATOM 910 O O . ARG A 1 120 ? 18.121 -20.085 0.240 1.00 87.31 120 ARG A O 1
ATOM 917 N N . ARG A 1 121 ? 16.531 -19.238 1.576 1.00 84.12 121 ARG A N 1
ATOM 918 C CA . ARG A 1 121 ? 17.326 -19.325 2.813 1.00 84.12 121 ARG A CA 1
ATOM 919 C C . ARG A 1 121 ? 17.722 -20.767 3.147 1.00 84.12 121 ARG A C 1
ATOM 921 O O . ARG A 1 121 ? 18.795 -20.990 3.702 1.00 84.12 121 ARG A O 1
ATOM 928 N N . ALA A 1 122 ? 16.878 -21.733 2.797 1.00 85.19 122 ALA A N 1
ATOM 929 C CA . ALA A 1 122 ? 17.150 -23.157 2.952 1.00 85.19 122 ALA A CA 1
ATOM 930 C C . ALA A 1 122 ? 17.953 -23.771 1.785 1.00 85.19 122 ALA A C 1
ATOM 932 O O . ALA A 1 122 ? 18.190 -24.980 1.789 1.00 85.19 122 ALA A O 1
ATOM 933 N N . GLY A 1 123 ? 18.361 -22.976 0.788 1.00 83.44 123 GLY A N 1
ATOM 934 C CA . GLY A 1 123 ? 19.056 -23.448 -0.413 1.00 83.44 123 GLY A CA 1
ATOM 935 C C . GLY A 1 123 ? 18.176 -24.277 -1.354 1.00 83.44 123 GLY A C 1
ATOM 936 O O . GLY A 1 123 ? 18.698 -25.070 -2.138 1.00 83.44 123 GLY A O 1
ATOM 937 N N . ARG A 1 124 ? 16.849 -24.140 -1.256 1.00 86.56 124 ARG A N 1
ATOM 938 C CA . ARG A 1 124 ? 15.879 -24.782 -2.146 1.00 86.56 124 ARG A CA 1
ATOM 939 C C . ARG A 1 124 ? 15.519 -23.848 -3.297 1.00 86.56 124 ARG A C 1
ATOM 941 O O . ARG A 1 124 ? 15.487 -22.632 -3.130 1.00 86.56 124 ARG A O 1
ATOM 948 N N . VAL A 1 125 ? 15.226 -24.443 -4.453 1.00 85.19 125 VAL A N 1
ATOM 949 C CA . VAL A 1 125 ? 14.654 -23.716 -5.591 1.00 85.19 125 VAL A CA 1
ATOM 950 C C . VAL A 1 125 ? 13.210 -23.361 -5.235 1.00 85.19 125 VAL A C 1
ATOM 952 O O . VAL A 1 125 ? 12.441 -24.292 -4.995 1.00 85.19 125 VAL A O 1
ATOM 955 N N . PRO A 1 126 ? 12.843 -22.073 -5.176 1.00 83.00 126 PRO A N 1
ATOM 956 C CA . PRO A 1 126 ? 11.507 -21.688 -4.765 1.00 83.00 126 PRO A CA 1
ATOM 957 C C . PRO A 1 126 ? 10.508 -21.831 -5.909 1.00 83.00 126 PRO A C 1
ATOM 959 O O . PRO A 1 126 ? 10.836 -21.571 -7.069 1.00 83.00 126 PRO A O 1
ATOM 962 N N . GLU A 1 127 ? 9.280 -22.208 -5.574 1.00 81.94 127 GLU A N 1
ATOM 963 C CA . GLU A 1 127 ? 8.151 -22.166 -6.501 1.00 81.94 127 GLU A CA 1
ATOM 964 C C . GLU A 1 127 ? 7.496 -20.779 -6.453 1.00 81.94 127 GLU A C 1
ATOM 966 O O . GLU A 1 127 ? 7.292 -20.216 -5.377 1.00 81.94 127 GLU A O 1
ATOM 971 N N . LYS A 1 128 ? 7.182 -20.211 -7.621 1.00 83.38 128 LYS A N 1
ATOM 972 C CA . LYS A 1 128 ? 6.501 -18.916 -7.755 1.00 83.38 128 LYS A CA 1
ATOM 973 C C . LYS A 1 128 ? 5.084 -19.193 -8.245 1.00 83.38 128 LYS A C 1
ATOM 975 O O . LYS A 1 128 ? 4.869 -19.347 -9.440 1.00 83.38 128 LYS A O 1
ATOM 980 N N . ALA A 1 129 ? 4.148 -19.329 -7.304 1.00 81.44 129 ALA A N 1
ATOM 981 C CA . ALA A 1 129 ? 2.761 -19.727 -7.578 1.00 81.44 129 ALA A CA 1
ATOM 982 C C . ALA A 1 129 ? 1.931 -18.650 -8.311 1.00 81.44 129 ALA A C 1
ATOM 984 O O . ALA A 1 129 ? 0.833 -18.932 -8.779 1.00 81.44 129 ALA A O 1
ATOM 985 N N . GLY A 1 130 ? 2.460 -17.430 -8.412 1.00 87.94 130 GLY A N 1
ATOM 986 C CA . GLY A 1 130 ? 1.848 -16.287 -9.075 1.00 87.94 130 GLY A CA 1
ATOM 987 C C . GLY A 1 130 ?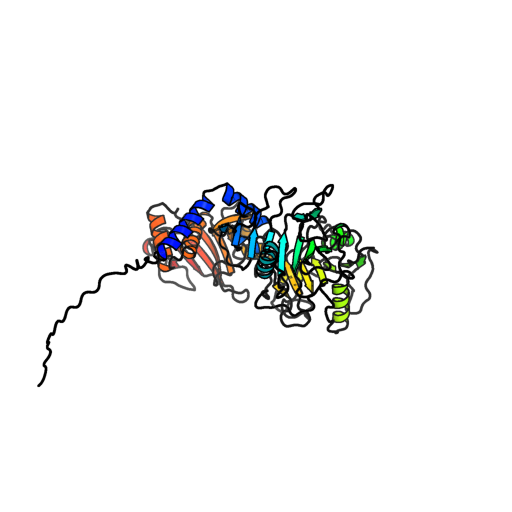 2.743 -15.056 -8.949 1.00 87.94 130 GLY A C 1
ATOM 988 O O . GLY A 1 130 ? 3.923 -15.170 -8.598 1.00 87.94 130 GLY A O 1
ATOM 989 N N . ILE A 1 131 ? 2.175 -13.880 -9.222 1.00 92.38 131 ILE A N 1
ATOM 990 C CA . ILE A 1 131 ? 2.865 -12.610 -8.986 1.00 92.38 131 ILE A CA 1
ATOM 991 C C . ILE A 1 131 ? 2.975 -12.368 -7.481 1.00 92.38 131 ILE A C 1
ATOM 993 O O . ILE A 1 131 ? 1.960 -12.187 -6.817 1.00 92.38 131 ILE A O 1
ATOM 997 N N . GLY A 1 132 ? 4.203 -12.338 -6.966 1.00 94.88 132 GLY A N 1
ATOM 998 C CA . GLY A 1 132 ? 4.490 -11.940 -5.586 1.00 94.88 132 GLY A CA 1
ATOM 999 C C . GLY A 1 132 ? 4.966 -10.490 -5.518 1.00 94.88 132 GLY A C 1
ATOM 1000 O O . GLY A 1 132 ? 5.819 -10.085 -6.307 1.00 94.88 132 GLY A O 1
ATOM 1001 N N . VAL A 1 133 ? 4.477 -9.723 -4.550 1.00 96.69 133 VAL A N 1
ATOM 1002 C CA . VAL A 1 133 ? 4.833 -8.334 -4.250 1.00 96.69 133 VAL A CA 1
ATOM 1003 C C . VAL A 1 133 ? 5.518 -8.228 -2.886 1.00 96.69 133 VAL A C 1
ATOM 1005 O O . VAL A 1 133 ? 4.971 -8.602 -1.849 1.00 96.69 133 VAL A O 1
ATOM 1008 N N . ALA A 1 134 ? 6.707 -7.636 -2.875 1.00 97.38 134 ALA A N 1
ATOM 1009 C CA . ALA A 1 134 ? 7.411 -7.269 -1.656 1.00 97.38 134 ALA A CA 1
ATOM 1010 C C . ALA A 1 134 ? 7.850 -5.810 -1.690 1.00 97.38 134 ALA A C 1
ATOM 1012 O O . ALA A 1 134 ? 8.055 -5.221 -2.747 1.00 97.38 134 ALA A O 1
ATOM 1013 N N . TYR A 1 135 ? 8.021 -5.238 -0.508 1.00 96.88 135 TYR A N 1
ATOM 1014 C CA . TYR A 1 135 ? 8.342 -3.835 -0.312 1.00 96.88 135 TYR A CA 1
ATOM 1015 C C . TYR A 1 135 ? 9.675 -3.669 0.412 1.00 96.88 135 TYR A C 1
ATOM 1017 O O . TYR A 1 135 ? 9.920 -4.334 1.421 1.00 96.88 135 TYR A O 1
ATOM 1025 N N . MET A 1 136 ? 10.500 -2.747 -0.085 1.00 95.00 136 MET A N 1
ATOM 1026 C CA . MET A 1 136 ? 11.708 -2.235 0.567 1.00 95.00 136 MET A CA 1
ATOM 1027 C C . MET A 1 136 ? 11.770 -0.715 0.368 1.00 95.00 136 MET A C 1
ATOM 1029 O O . MET A 1 136 ? 12.641 -0.167 -0.309 1.00 95.00 136 MET A O 1
ATOM 1033 N N . LEU A 1 137 ? 10.793 -0.009 0.942 1.00 91.00 137 LEU A N 1
ATOM 1034 C CA . LEU A 1 137 ? 10.599 1.432 0.744 1.00 91.00 137 LEU A CA 1
ATOM 1035 C C . LEU A 1 137 ? 11.617 2.323 1.479 1.00 91.00 137 LEU A C 1
ATOM 1037 O O . LEU A 1 137 ? 11.614 3.534 1.282 1.00 91.00 137 LEU A O 1
ATOM 1041 N N . GLN A 1 138 ? 12.512 1.747 2.286 1.00 85.06 138 GLN A N 1
ATOM 1042 C CA . GLN A 1 138 ? 13.698 2.447 2.808 1.00 85.06 138 GLN A CA 1
ATOM 1043 C C . GLN A 1 138 ? 14.949 2.222 1.943 1.00 85.06 138 GLN A C 1
ATOM 1045 O O . GLN A 1 138 ? 16.037 2.678 2.295 1.00 85.06 138 GLN A O 1
ATOM 1050 N N . GLY A 1 139 ? 14.803 1.515 0.822 1.00 87.56 139 GLY A N 1
ATOM 1051 C CA . GLY A 1 139 ? 15.917 1.002 0.041 1.00 87.56 139 GLY A CA 1
ATOM 1052 C C . GLY A 1 139 ? 16.509 -0.262 0.654 1.00 87.56 139 GLY A C 1
ATOM 1053 O O . GLY A 1 139 ? 15.920 -0.907 1.526 1.00 87.56 139 GLY A O 1
ATOM 1054 N N . GLY A 1 140 ? 17.677 -0.647 0.158 1.00 88.75 140 GLY A N 1
ATOM 1055 C CA . GLY A 1 140 ? 18.318 -1.883 0.573 1.00 88.75 140 GLY A CA 1
ATOM 1056 C C . GLY A 1 140 ? 19.760 -1.982 0.119 1.00 88.75 140 GLY A C 1
ATOM 1057 O O . GLY A 1 140 ? 20.407 -0.993 -0.235 1.00 88.75 140 GLY A O 1
ATOM 1058 N N . ASN A 1 141 ? 20.282 -3.199 0.193 1.00 89.62 141 ASN A N 1
ATOM 1059 C CA . ASN A 1 141 ? 21.594 -3.509 -0.336 1.00 89.62 141 ASN A CA 1
ATOM 1060 C C . ASN A 1 141 ? 21.712 -4.976 -0.737 1.00 89.62 141 ASN A C 1
ATOM 1062 O O . ASN A 1 141 ? 21.246 -5.890 -0.046 1.00 89.62 141 ASN A O 1
ATOM 1066 N N . SER A 1 142 ? 22.452 -5.183 -1.818 1.00 88.50 142 SER A N 1
ATOM 1067 C CA . SER A 1 142 ? 22.690 -6.485 -2.419 1.00 88.50 142 SER A CA 1
ATOM 1068 C C . SER A 1 142 ? 24.190 -6.781 -2.463 1.00 88.50 142 SER A C 1
ATOM 1070 O O . SER A 1 142 ? 25.020 -5.909 -2.714 1.00 88.50 142 SER A O 1
ATOM 1072 N N . ALA A 1 143 ? 24.560 -8.028 -2.167 1.00 89.12 143 ALA A N 1
ATOM 1073 C CA . ALA A 1 143 ? 25.959 -8.469 -2.199 1.00 89.12 143 ALA A CA 1
ATOM 1074 C C . ALA A 1 143 ? 26.468 -8.690 -3.634 1.00 89.12 143 ALA A C 1
ATOM 1076 O O . ALA 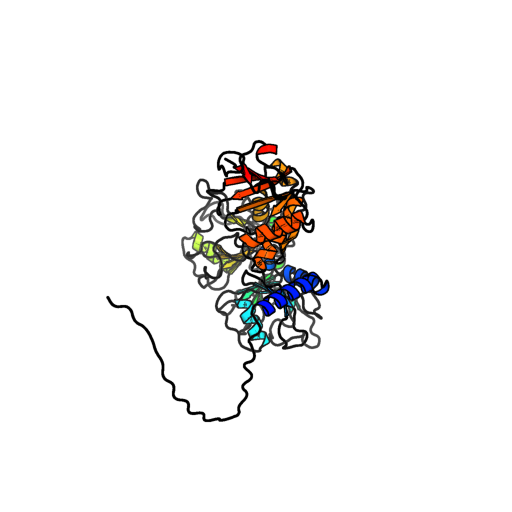A 1 143 ? 27.669 -8.658 -3.881 1.00 89.12 143 ALA A O 1
ATOM 1077 N N . SER A 1 144 ? 25.556 -8.977 -4.560 1.00 89.12 144 SER A N 1
ATOM 1078 C CA . SER A 1 144 ? 25.827 -9.262 -5.964 1.00 89.12 144 SER A CA 1
ATOM 1079 C C . SER A 1 144 ? 24.521 -9.134 -6.750 1.00 89.12 144 SER A C 1
ATOM 1081 O O . SER A 1 144 ? 23.441 -9.338 -6.192 1.00 89.12 144 SER A O 1
ATOM 1083 N N . THR A 1 145 ? 24.625 -8.800 -8.037 1.00 87.38 145 THR A N 1
ATOM 1084 C CA . THR A 1 145 ? 23.487 -8.764 -8.965 1.00 87.38 145 THR A CA 1
ATOM 1085 C C . THR A 1 145 ? 23.218 -10.088 -9.660 1.00 87.38 145 THR A C 1
ATOM 1087 O O . THR A 1 145 ? 22.125 -10.289 -10.175 1.00 87.38 145 THR A O 1
ATOM 1090 N N . ASP A 1 146 ? 24.196 -10.988 -9.697 1.00 89.06 146 ASP A N 1
ATOM 1091 C CA . ASP A 1 146 ? 24.228 -12.161 -10.571 1.00 89.06 146 ASP A CA 1
ATOM 1092 C C . ASP A 1 146 ? 24.378 -13.492 -9.815 1.00 89.06 146 ASP A C 1
ATOM 1094 O O . ASP A 1 146 ? 23.986 -14.537 -10.329 1.00 89.06 146 ASP A O 1
ATOM 1098 N N . ASP A 1 147 ? 24.881 -13.475 -8.578 1.00 89.62 147 ASP A N 1
ATOM 1099 C CA . ASP A 1 147 ? 25.071 -14.659 -7.741 1.00 89.62 147 ASP A CA 1
ATOM 1100 C C . ASP A 1 147 ? 24.183 -14.607 -6.482 1.00 89.62 147 ASP A C 1
ATOM 1102 O O . ASP A 1 147 ? 24.533 -13.971 -5.479 1.00 89.62 147 ASP A O 1
ATOM 1106 N N . PRO A 1 148 ? 23.042 -15.324 -6.479 1.00 88.12 148 PRO A N 1
ATOM 1107 C CA . PRO A 1 148 ? 22.118 -15.332 -5.352 1.00 88.12 148 PRO A CA 1
ATOM 1108 C C . PRO A 1 148 ? 22.651 -16.050 -4.101 1.00 88.12 148 PRO A C 1
ATOM 1110 O O . PRO A 1 148 ? 22.011 -15.994 -3.045 1.00 88.12 148 PRO A O 1
ATOM 1113 N N . SER A 1 149 ? 23.797 -16.729 -4.176 1.00 85.94 149 SER A N 1
ATOM 1114 C CA . SER A 1 149 ? 24.377 -17.445 -3.036 1.00 85.94 149 SER A CA 1
ATOM 1115 C C . SER A 1 149 ? 25.287 -16.576 -2.160 1.00 85.94 149 SER A C 1
ATOM 1117 O O . SER A 1 149 ? 25.595 -16.954 -1.026 1.00 85.94 149 SER A O 1
ATOM 1119 N N . LEU A 1 150 ? 25.704 -15.404 -2.650 1.00 88.25 150 LEU A N 1
ATOM 1120 C CA . LEU A 1 150 ? 26.627 -14.528 -1.935 1.00 88.25 150 LEU A CA 1
ATOM 1121 C C . LEU A 1 150 ? 25.925 -13.770 -0.803 1.00 88.25 150 LEU A C 1
ATOM 1123 O O . LEU A 1 150 ? 25.015 -12.973 -1.013 1.00 88.25 150 LEU A O 1
ATOM 1127 N N . ALA A 1 151 ? 26.391 -13.993 0.427 1.00 83.25 151 ALA A N 1
ATOM 1128 C CA . ALA A 1 151 ? 25.937 -13.258 1.611 1.00 83.25 151 ALA A CA 1
ATOM 1129 C C . ALA A 1 151 ? 26.729 -11.959 1.867 1.00 83.25 151 ALA A C 1
ATOM 1131 O O . ALA A 1 151 ? 26.348 -11.176 2.736 1.00 83.25 151 ALA A O 1
ATOM 1132 N N . GLN A 1 152 ? 27.844 -11.769 1.159 1.00 88.25 152 GLN A N 1
ATOM 1133 C CA . GLN A 1 152 ? 28.767 -10.635 1.240 1.00 88.25 152 GLN A CA 1
ATOM 1134 C C . GLN A 1 152 ? 29.312 -10.347 -0.166 1.00 88.25 152 GLN A C 1
ATOM 1136 O O . GLN A 1 152 ? 29.419 -11.299 -0.949 1.00 88.25 152 GLN A O 1
ATOM 1141 N N . PRO A 1 153 ? 29.687 -9.094 -0.480 1.00 91.50 153 PRO A N 1
ATOM 1142 C CA . PRO A 1 153 ? 30.360 -8.769 -1.733 1.00 91.50 153 PRO A CA 1
ATOM 1143 C C . PRO A 1 153 ? 31.610 -9.622 -1.954 1.00 91.50 153 PRO A C 1
ATOM 1145 O O . PRO A 1 153 ? 32.238 -10.105 -1.001 1.00 91.50 153 PRO A O 1
ATOM 1148 N N . ARG A 1 154 ? 32.000 -9.807 -3.220 1.00 94.25 154 ARG A N 1
ATOM 1149 C CA . ARG A 1 154 ? 33.251 -10.509 -3.534 1.00 94.25 154 ARG A CA 1
ATOM 1150 C C . ARG A 1 154 ? 34.440 -9.733 -2.945 1.00 94.25 154 ARG A C 1
ATOM 1152 O O . ARG A 1 154 ? 34.334 -8.535 -2.702 1.00 94.25 154 ARG A O 1
ATOM 1159 N N . PRO A 1 155 ? 35.600 -10.365 -2.701 1.00 94.25 155 PRO A N 1
ATOM 1160 C CA . PRO A 1 155 ? 36.767 -9.643 -2.199 1.00 94.25 155 PRO A CA 1
ATOM 1161 C C . PRO A 1 155 ? 37.165 -8.467 -3.112 1.00 94.25 155 PRO A C 1
ATOM 1163 O O . PRO A 1 155 ? 37.494 -8.680 -4.276 1.00 94.25 155 PRO A O 1
ATOM 1166 N N . GLY A 1 156 ? 37.162 -7.242 -2.573 1.00 92.50 156 GLY A N 1
ATOM 1167 C CA . GLY A 1 156 ? 37.395 -5.997 -3.331 1.00 92.50 156 GLY A CA 1
ATOM 1168 C C . GLY A 1 156 ? 36.130 -5.373 -3.947 1.00 92.50 156 GLY A C 1
ATOM 1169 O O . GLY A 1 156 ? 36.207 -4.273 -4.481 1.00 92.50 156 GLY A O 1
ATOM 1170 N N . GLU A 1 157 ? 35.017 -6.096 -3.848 1.00 91.69 157 GLU A N 1
ATOM 1171 C CA . GLU A 1 157 ? 33.603 -5.753 -4.047 1.00 91.69 157 GLU A CA 1
ATOM 1172 C C . GLU A 1 157 ? 33.086 -4.729 -3.023 1.00 91.69 157 GLU A C 1
ATOM 1174 O O . GLU A 1 157 ? 33.254 -4.993 -1.830 1.00 91.69 157 GLU A O 1
ATOM 1179 N N . ASP A 1 158 ? 32.411 -3.648 -3.417 1.00 90.25 158 ASP A N 1
ATOM 1180 C CA . ASP A 1 158 ? 31.563 -2.890 -2.483 1.00 90.25 158 ASP A CA 1
ATOM 1181 C C . ASP A 1 158 ? 30.131 -3.447 -2.486 1.00 90.25 158 ASP A C 1
ATOM 1183 O O . ASP A 1 158 ? 29.702 -4.126 -3.420 1.00 90.25 158 ASP A O 1
ATOM 1187 N N . TRP A 1 159 ? 29.374 -3.161 -1.425 1.00 90.12 159 TRP A N 1
ATOM 1188 C CA . TRP A 1 159 ? 27.938 -3.433 -1.410 1.00 90.12 159 TRP A CA 1
ATOM 1189 C C . TRP A 1 159 ? 27.223 -2.598 -2.468 1.00 90.12 159 TRP A C 1
ATOM 1191 O O . TRP A 1 159 ? 27.442 -1.389 -2.561 1.00 90.12 159 TRP A O 1
ATOM 1201 N N . MET A 1 160 ? 26.306 -3.226 -3.198 1.00 87.81 160 MET A N 1
ATOM 1202 C CA . MET A 1 160 ? 25.364 -2.503 -4.040 1.00 87.81 160 MET A CA 1
ATOM 1203 C C . MET A 1 160 ? 24.286 -1.878 -3.161 1.00 87.81 160 MET A C 1
ATOM 1205 O O . MET A 1 160 ? 23.749 -2.559 -2.289 1.00 87.81 160 MET A O 1
ATOM 1209 N N . ILE A 1 161 ? 23.995 -0.596 -3.375 1.00 87.25 161 ILE A N 1
ATOM 1210 C CA . ILE A 1 161 ? 22.945 0.127 -2.655 1.00 87.25 161 ILE A CA 1
ATOM 1211 C C . ILE A 1 161 ? 21.728 0.242 -3.563 1.00 87.25 161 ILE A C 1
ATOM 1213 O O . ILE A 1 161 ? 21.818 0.808 -4.651 1.00 87.25 161 ILE A O 1
ATOM 1217 N N . ASP A 1 162 ? 20.602 -0.272 -3.082 1.00 86.62 162 ASP A N 1
ATOM 1218 C CA . ASP A 1 162 ? 19.340 -0.281 -3.810 1.00 86.62 162 ASP A CA 1
ATOM 1219 C C . ASP A 1 162 ? 18.491 0.924 -3.346 1.00 86.62 162 ASP A C 1
ATOM 1221 O O . ASP A 1 162 ? 18.333 1.109 -2.130 1.00 86.62 162 ASP A O 1
ATOM 1225 N N . PRO A 1 163 ? 17.939 1.757 -4.255 1.00 86.56 163 PRO A N 1
ATOM 1226 C CA . PRO A 1 163 ? 17.013 2.837 -3.887 1.00 86.56 163 PRO A CA 1
ATOM 1227 C C . PRO A 1 163 ? 15.703 2.259 -3.326 1.00 86.56 163 PRO A C 1
ATOM 1229 O O . PRO A 1 163 ? 15.488 1.054 -3.448 1.00 86.56 163 PRO A O 1
ATOM 1232 N N . PRO A 1 164 ? 14.796 3.056 -2.732 1.00 89.81 164 PRO A N 1
ATOM 1233 C CA . PRO A 1 164 ? 13.450 2.594 -2.391 1.00 89.81 164 PRO A CA 1
ATOM 1234 C C . PRO A 1 164 ? 12.772 1.883 -3.565 1.00 89.81 164 PRO A C 1
ATOM 1236 O O . PRO A 1 164 ? 12.679 2.434 -4.663 1.00 89.81 164 PRO A O 1
ATOM 1239 N N . HIS A 1 165 ? 12.304 0.655 -3.345 1.00 93.69 165 HIS A N 1
ATOM 1240 C CA . HIS A 1 165 ? 11.759 -0.170 -4.420 1.00 93.69 165 HIS A CA 1
ATOM 1241 C C . HIS A 1 165 ? 10.686 -1.153 -3.939 1.00 93.69 165 HIS A C 1
ATOM 1243 O O . HIS A 1 165 ? 10.597 -1.519 -2.763 1.00 93.69 165 HIS A O 1
ATOM 1249 N N . VAL A 1 166 ? 9.875 -1.596 -4.895 1.00 96.25 166 VAL A N 1
ATOM 1250 C CA . VAL A 1 166 ? 9.043 -2.797 -4.819 1.00 96.25 166 VAL A CA 1
ATOM 1251 C C . VAL A 1 166 ? 9.788 -3.927 -5.527 1.00 96.25 166 VAL A C 1
ATOM 1253 O O . VAL A 1 166 ? 10.457 -3.699 -6.532 1.00 96.25 166 VAL A O 1
ATOM 1256 N N . MET A 1 167 ? 9.676 -5.149 -5.023 1.00 96.56 167 MET A N 1
ATOM 1257 C CA . MET A 1 167 ? 10.204 -6.345 -5.671 1.00 96.56 167 MET A CA 1
ATOM 1258 C C . MET A 1 167 ? 9.052 -7.210 -6.171 1.00 96.56 167 MET A C 1
ATOM 1260 O O . MET A 1 167 ? 8.116 -7.497 -5.421 1.00 96.56 167 MET A O 1
ATOM 1264 N N . LEU A 1 168 ? 9.144 -7.656 -7.422 1.00 96.56 168 LEU A N 1
ATOM 1265 C CA . LEU A 1 168 ? 8.163 -8.544 -8.033 1.00 96.56 168 LEU A CA 1
ATOM 1266 C C . LEU A 1 168 ? 8.777 -9.913 -8.320 1.00 96.56 168 LEU A C 1
ATOM 1268 O O . LEU A 1 168 ? 9.849 -10.019 -8.924 1.00 96.56 168 LEU A O 1
ATOM 1272 N N . LEU A 1 169 ? 8.065 -10.960 -7.910 1.00 94.56 169 LEU A N 1
ATOM 1273 C CA . LEU A 1 169 ? 8.272 -12.316 -8.405 1.00 94.56 169 LEU A CA 1
ATOM 1274 C C . LEU A 1 169 ? 7.306 -12.557 -9.551 1.00 94.56 169 LEU A C 1
ATOM 1276 O O . LEU A 1 169 ? 6.127 -12.234 -9.445 1.00 94.56 169 LEU A O 1
ATOM 1280 N N . SER A 1 170 ? 7.816 -13.154 -10.620 1.00 91.88 170 SER A N 1
ATOM 1281 C CA . SER A 1 170 ? 7.023 -13.631 -11.748 1.00 91.88 170 SER A CA 1
ATOM 1282 C C . SER A 1 170 ? 7.072 -15.160 -11.793 1.00 91.88 170 SER A C 1
ATOM 1284 O O . SER A 1 170 ? 8.158 -15.717 -11.578 1.00 91.88 170 SER A O 1
ATOM 1286 N N . PRO A 1 171 ? 5.945 -15.852 -12.055 1.00 87.81 171 PRO A N 1
ATOM 1287 C CA . PRO A 1 171 ? 5.958 -17.294 -12.297 1.00 87.81 171 PRO A CA 1
ATOM 1288 C C . PRO A 1 171 ? 6.804 -17.632 -13.534 1.00 87.81 171 PRO A C 1
ATOM 1290 O O . PRO A 1 171 ? 7.575 -18.594 -13.512 1.00 87.81 171 PRO A O 1
ATOM 1293 N N . ASP A 1 172 ? 6.736 -16.778 -14.557 1.00 87.50 172 ASP A N 1
ATOM 1294 C CA . ASP A 1 172 ? 7.518 -16.888 -15.782 1.00 87.50 172 ASP A CA 1
ATOM 1295 C C . ASP A 1 172 ? 8.898 -16.218 -15.670 1.00 87.50 172 ASP A C 1
ATOM 1297 O O . ASP A 1 172 ? 9.045 -15.240 -14.923 1.00 87.50 172 ASP A O 1
ATOM 1301 N N . PRO A 1 173 ? 9.907 -16.701 -16.426 1.00 89.06 173 PRO A N 1
ATOM 1302 C CA . PRO A 1 173 ? 11.215 -16.057 -16.524 1.00 89.06 173 PRO A CA 1
ATOM 1303 C C . PRO A 1 173 ? 11.116 -14.592 -16.952 1.00 89.06 173 PRO A C 1
ATOM 1305 O O . PRO A 1 173 ? 10.314 -14.238 -17.819 1.00 89.06 173 PRO A O 1
ATOM 1308 N N . LEU A 1 174 ? 11.967 -13.748 -16.373 1.00 91.69 174 LEU A N 1
ATOM 1309 C CA . LEU A 1 174 ? 12.035 -12.338 -16.740 1.00 91.69 174 LEU A CA 1
ATOM 1310 C C . LEU A 1 174 ? 12.910 -12.162 -17.984 1.00 91.69 174 LEU A C 1
ATOM 1312 O O . LEU A 1 174 ? 13.978 -12.756 -18.111 1.00 91.69 174 LEU A O 1
ATOM 1316 N N . ASP A 1 175 ? 12.457 -11.321 -18.907 1.00 88.69 175 ASP A N 1
ATOM 1317 C CA . ASP A 1 175 ? 13.122 -11.136 -20.192 1.00 88.69 175 ASP A CA 1
ATOM 1318 C C . ASP A 1 175 ? 14.033 -9.897 -20.178 1.00 88.69 175 ASP A C 1
ATOM 1320 O O . ASP A 1 175 ? 13.610 -8.760 -19.932 1.00 88.69 175 ASP A O 1
ATOM 1324 N N . THR A 1 176 ? 15.316 -10.145 -20.446 1.00 89.50 176 THR A N 1
ATOM 1325 C CA . THR A 1 176 ? 16.380 -9.139 -20.466 1.00 89.50 176 THR A CA 1
ATOM 1326 C C . THR A 1 176 ? 16.297 -8.178 -21.650 1.00 89.50 176 THR A C 1
ATOM 1328 O O . THR A 1 176 ? 16.929 -7.123 -21.615 1.00 89.50 176 THR A O 1
ATOM 1331 N N . ASP A 1 177 ? 15.522 -8.511 -22.687 1.00 85.44 177 ASP A N 1
ATOM 1332 C CA . ASP A 1 177 ? 15.219 -7.582 -23.780 1.00 85.44 177 ASP A CA 1
ATOM 1333 C C . ASP A 1 177 ? 14.298 -6.451 -23.298 1.00 85.44 177 ASP A C 1
ATOM 1335 O O . ASP A 1 177 ? 14.334 -5.338 -23.835 1.00 85.44 177 ASP A O 1
ATOM 1339 N N . TYR A 1 178 ? 13.506 -6.706 -22.248 1.00 83.31 178 TYR A N 1
ATOM 1340 C CA . TYR A 1 178 ? 12.690 -5.687 -21.601 1.00 83.31 178 TYR A CA 1
ATOM 1341 C C . TYR A 1 178 ? 13.437 -5.027 -20.450 1.00 83.31 178 TYR A C 1
ATOM 1343 O O . TYR A 1 178 ? 13.547 -3.803 -20.440 1.00 83.31 178 TYR A O 1
ATOM 1351 N N . TYR A 1 179 ? 13.956 -5.784 -19.485 1.00 89.31 179 TYR A N 1
ATOM 1352 C CA . TYR A 1 179 ? 14.549 -5.210 -18.276 1.00 89.31 179 TYR A CA 1
ATOM 1353 C C . TYR A 1 179 ? 16.068 -5.435 -18.211 1.00 89.31 179 TYR A C 1
ATOM 1355 O O . TYR A 1 179 ? 16.527 -6.566 -18.358 1.00 89.31 179 TYR A O 1
ATOM 1363 N N . PRO A 1 180 ? 16.875 -4.388 -17.955 1.00 89.81 180 PRO A N 1
ATOM 1364 C CA . PRO A 1 180 ? 18.316 -4.534 -17.769 1.00 89.81 180 PRO A CA 1
ATOM 1365 C C . PRO A 1 180 ? 18.636 -5.381 -16.531 1.00 89.81 180 PRO A C 1
ATOM 1367 O O . PRO A 1 180 ? 17.801 -5.556 -15.652 1.00 89.81 180 PRO A O 1
ATOM 1370 N N . VAL A 1 181 ? 19.877 -5.859 -16.421 1.00 90.31 181 VAL A N 1
ATOM 1371 C CA . VAL A 1 181 ? 20.367 -6.629 -15.253 1.00 90.31 181 VAL A CA 1
ATOM 1372 C C . VAL A 1 181 ? 21.192 -5.781 -14.276 1.00 90.31 181 VAL A C 1
ATOM 1374 O O . VAL A 1 181 ? 21.832 -6.299 -13.363 1.00 90.31 181 VAL A O 1
ATOM 1377 N N . THR A 1 182 ? 21.219 -4.466 -14.497 1.00 82.88 182 THR A N 1
ATOM 1378 C CA . THR A 1 182 ? 22.034 -3.499 -13.755 1.00 82.88 182 THR A CA 1
ATOM 1379 C C . THR A 1 182 ? 21.168 -2.316 -13.320 1.00 82.88 182 THR A C 1
ATOM 1381 O O . THR A 1 182 ? 20.498 -1.736 -14.185 1.00 82.88 182 THR A O 1
ATOM 1384 N N . PRO A 1 183 ? 21.190 -1.912 -12.040 1.00 78.19 183 PRO A N 1
ATOM 1385 C CA . PRO A 1 183 ? 20.364 -0.808 -11.545 1.00 78.19 183 PRO A CA 1
ATOM 1386 C C . PRO A 1 183 ? 20.734 0.553 -12.159 1.00 78.19 183 PRO A C 1
ATOM 1388 O O . PRO A 1 183 ? 19.887 1.436 -12.273 1.00 78.19 183 PRO A O 1
ATOM 1391 N N . GLU A 1 184 ? 21.973 0.730 -12.630 1.00 74.44 184 GLU A N 1
ATOM 1392 C CA . GLU A 1 184 ? 22.463 1.986 -13.219 1.00 74.44 184 GLU A CA 1
ATOM 1393 C C . GLU A 1 184 ? 21.788 2.334 -14.553 1.00 74.44 184 GLU A C 1
ATOM 1395 O O . GLU A 1 184 ? 21.882 3.470 -15.018 1.00 74.44 184 GLU A O 1
ATOM 1400 N N . ALA A 1 185 ? 21.109 1.367 -15.175 1.00 68.81 185 ALA A N 1
ATOM 1401 C CA . ALA A 1 185 ? 20.402 1.556 -16.437 1.00 68.81 185 ALA A CA 1
ATOM 1402 C C . ALA A 1 185 ? 19.132 2.414 -16.303 1.00 68.81 185 ALA A C 1
ATOM 1404 O O . ALA A 1 185 ? 18.586 2.843 -17.317 1.00 68.81 185 ALA A O 1
ATOM 1405 N N . GLY A 1 186 ? 18.687 2.684 -15.074 1.00 65.44 186 GLY A N 1
ATOM 1406 C CA . GLY A 1 186 ? 17.568 3.565 -14.792 1.00 65.44 186 GLY A CA 1
ATOM 1407 C C . GLY A 1 186 ? 16.217 2.949 -15.139 1.00 65.44 186 GLY A C 1
ATOM 1408 O O . GLY A 1 186 ? 15.760 2.932 -16.279 1.00 65.44 186 GLY A O 1
ATOM 1409 N N . GLY A 1 187 ? 15.551 2.455 -14.106 1.00 81.25 187 GLY A N 1
ATOM 1410 C CA . GLY A 1 187 ? 14.204 1.910 -14.141 1.00 81.25 187 GLY A CA 1
ATOM 1411 C C . GLY A 1 187 ? 14.210 0.540 -13.485 1.00 81.25 187 GLY A C 1
ATOM 1412 O O . GLY A 1 187 ? 15.159 0.211 -12.769 1.00 81.25 187 GLY A O 1
ATOM 1413 N N . PRO A 1 188 ? 13.183 -0.279 -13.731 1.00 91.88 188 PRO A N 1
ATOM 1414 C CA . PRO A 1 188 ? 13.189 -1.627 -13.210 1.00 91.88 188 PRO A CA 1
ATOM 1415 C C . PRO A 1 188 ? 14.331 -2.460 -13.796 1.00 91.88 188 PRO A C 1
ATOM 1417 O O . PRO A 1 188 ? 14.625 -2.340 -14.988 1.00 91.88 188 PRO A O 1
ATOM 1420 N N . TRP A 1 189 ? 14.937 -3.323 -12.984 1.00 92.56 189 TRP A N 1
ATOM 1421 C CA . TRP A 1 189 ? 16.002 -4.237 -13.409 1.00 92.56 189 TRP A CA 1
ATOM 1422 C C . TRP A 1 189 ? 15.783 -5.647 -12.859 1.00 92.56 189 TRP A C 1
ATOM 1424 O O . TRP A 1 189 ? 15.099 -5.843 -11.855 1.00 92.56 189 TRP A O 1
ATOM 1434 N N . ILE A 1 190 ? 16.382 -6.637 -13.515 1.00 94.56 190 ILE A N 1
ATOM 1435 C CA . ILE A 1 190 ? 16.340 -8.037 -13.101 1.00 94.56 190 ILE A CA 1
ATOM 1436 C C . ILE A 1 190 ? 17.551 -8.320 -12.218 1.00 94.56 190 ILE A C 1
ATOM 1438 O O . ILE A 1 190 ? 18.693 -8.318 -12.680 1.00 94.56 190 ILE A O 1
ATOM 1442 N N . LEU A 1 191 ? 17.296 -8.607 -10.947 1.00 93.88 191 LEU A N 1
ATOM 1443 C CA . LEU A 1 191 ? 18.284 -9.160 -10.034 1.00 93.88 191 LEU A CA 1
ATOM 1444 C C . LEU A 1 191 ? 18.335 -10.685 -10.209 1.00 93.88 191 LEU A C 1
ATOM 1446 O O . LEU A 1 191 ? 17.299 -11.343 -10.286 1.00 93.88 191 LEU A O 1
ATOM 1450 N N . TYR A 1 192 ? 19.542 -11.248 -10.248 1.00 93.12 192 TYR A N 1
ATOM 1451 C CA . TYR A 1 192 ? 19.829 -12.675 -10.445 1.00 93.12 192 TYR A CA 1
ATOM 1452 C C . TYR A 1 192 ? 19.294 -13.257 -11.762 1.00 93.12 192 TYR A C 1
ATOM 1454 O O . TYR A 1 192 ? 18.843 -14.406 -11.797 1.00 93.12 192 TYR A O 1
ATOM 1462 N N . ALA A 1 193 ? 19.363 -12.467 -12.836 1.00 93.69 193 ALA A N 1
ATOM 1463 C CA . ALA A 1 193 ? 18.967 -12.863 -14.186 1.00 93.69 193 ALA A CA 1
ATOM 1464 C C . ALA A 1 193 ? 19.581 -14.207 -14.624 1.00 93.69 193 ALA A C 1
ATOM 1466 O O . ALA A 1 193 ? 20.741 -14.513 -14.348 1.00 93.69 193 ALA A O 1
ATOM 1467 N N . GLY A 1 194 ? 18.791 -15.014 -15.325 1.00 90.69 194 GLY A N 1
ATOM 1468 C CA . GLY A 1 194 ? 19.111 -16.365 -15.769 1.00 90.69 194 GLY A CA 1
ATOM 1469 C C . GLY A 1 194 ? 19.010 -17.441 -14.683 1.00 90.69 194 GLY A C 1
ATOM 1470 O O . GLY A 1 194 ? 19.370 -18.592 -14.945 1.00 90.69 194 GLY A O 1
ATOM 1471 N N . THR A 1 195 ? 18.550 -17.113 -13.470 1.00 91.38 195 THR A N 1
ATOM 1472 C CA . THR A 1 195 ? 18.444 -18.068 -12.355 1.00 91.38 195 THR A CA 1
ATOM 1473 C C . THR A 1 195 ? 16.994 -18.265 -11.897 1.00 91.38 195 THR A C 1
ATOM 1475 O O . THR A 1 195 ? 16.153 -17.392 -12.089 1.00 91.38 195 THR A O 1
ATOM 1478 N N . PRO A 1 196 ? 16.665 -19.365 -11.191 1.00 90.44 196 PRO A N 1
ATOM 1479 C CA . PRO A 1 196 ? 15.338 -19.516 -10.581 1.00 90.44 196 PRO A CA 1
ATOM 1480 C C . PRO A 1 196 ? 14.994 -18.431 -9.543 1.00 90.44 196 PRO A C 1
ATOM 1482 O O . PRO A 1 196 ? 13.829 -18.279 -9.174 1.00 90.44 196 PRO A O 1
ATOM 1485 N N . TYR A 1 197 ? 16.001 -17.679 -9.082 1.00 91.44 197 TYR A N 1
ATOM 1486 C CA . TYR A 1 197 ? 15.891 -16.627 -8.076 1.00 91.44 197 TYR A CA 1
ATOM 1487 C C . TYR A 1 197 ? 15.756 -15.222 -8.672 1.00 91.44 197 TYR A C 1
ATOM 1489 O O . TYR A 1 197 ? 16.009 -14.257 -7.957 1.00 91.44 197 TYR A O 1
ATOM 1497 N N . GLU A 1 198 ? 15.407 -15.117 -9.955 1.00 93.50 198 GLU A N 1
ATOM 1498 C CA . GLU A 1 198 ? 15.104 -13.856 -10.628 1.00 93.50 198 GLU A CA 1
ATOM 1499 C C . GLU A 1 198 ? 14.067 -13.020 -9.874 1.00 93.50 198 GLU A C 1
ATOM 1501 O O . GLU A 1 198 ? 13.004 -13.522 -9.495 1.00 93.50 198 GLU A O 1
ATOM 1506 N N . ILE A 1 199 ? 14.386 -11.739 -9.692 1.00 94.81 199 ILE A N 1
ATOM 1507 C CA . ILE A 1 199 ? 13.543 -10.743 -9.027 1.00 94.81 199 ILE A CA 1
ATOM 1508 C C . ILE A 1 199 ? 13.510 -9.500 -9.910 1.00 94.81 199 ILE A C 1
ATOM 1510 O O . ILE A 1 199 ? 14.566 -8.978 -10.269 1.00 94.81 199 ILE A O 1
ATOM 1514 N N . LEU A 1 200 ? 12.316 -8.998 -10.229 1.00 95.88 200 LEU A N 1
ATOM 1515 C CA . LEU A 1 200 ? 12.182 -7.693 -10.869 1.00 95.88 200 LEU A CA 1
ATOM 1516 C C . LEU A 1 200 ? 12.166 -6.619 -9.782 1.00 95.88 200 LEU A C 1
ATOM 1518 O O . LEU A 1 200 ? 11.223 -6.524 -8.997 1.00 95.88 200 LEU A O 1
ATOM 1522 N N . MET A 1 201 ? 13.218 -5.818 -9.736 1.00 94.75 201 MET A N 1
ATOM 1523 C CA . MET A 1 201 ? 13.365 -4.698 -8.815 1.00 94.75 201 MET A CA 1
ATOM 1524 C C . MET A 1 201 ? 12.746 -3.468 -9.470 1.00 94.75 201 MET A C 1
ATOM 1526 O O . MET A 1 201 ? 13.128 -3.121 -10.583 1.00 94.75 201 MET A O 1
ATOM 1530 N N . VAL A 1 202 ? 11.788 -2.820 -8.813 1.00 95.25 202 VAL A N 1
ATOM 1531 C CA . VAL A 1 202 ? 11.017 -1.693 -9.352 1.00 95.25 202 VAL A CA 1
ATOM 1532 C C . VAL A 1 202 ? 11.184 -0.487 -8.427 1.00 95.25 202 VAL A C 1
ATOM 1534 O O . VAL A 1 202 ? 10.521 -0.430 -7.393 1.00 95.25 202 VAL A O 1
ATOM 1537 N N . PRO A 1 203 ? 12.051 0.482 -8.753 1.00 92.50 203 PRO A N 1
ATOM 1538 C CA . PRO A 1 203 ? 12.249 1.668 -7.917 1.00 92.50 203 PRO A CA 1
ATOM 1539 C C . PRO A 1 203 ? 11.030 2.571 -7.857 1.00 92.50 203 PRO A C 1
ATOM 1541 O O . PRO A 1 203 ? 10.257 2.603 -8.811 1.00 92.50 203 PRO A O 1
ATOM 1544 N N . VAL A 1 204 ? 10.872 3.317 -6.763 1.00 89.12 204 VAL A N 1
ATOM 1545 C CA . VAL A 1 204 ? 9.652 4.100 -6.487 1.00 89.12 204 VAL A CA 1
ATOM 1546 C C . VAL A 1 204 ? 9.909 5.469 -5.853 1.00 89.12 204 VAL A C 1
ATOM 1548 O O . VAL A 1 204 ? 8.965 6.172 -5.504 1.00 89.12 204 VAL A O 1
ATOM 1551 N N . ASP A 1 205 ? 11.164 5.872 -5.694 1.00 77.69 205 ASP A N 1
ATOM 1552 C CA . ASP A 1 205 ? 11.539 7.188 -5.189 1.00 77.69 205 ASP A CA 1
ATOM 1553 C C . ASP A 1 205 ? 11.393 8.265 -6.273 1.00 77.69 205 ASP A C 1
ATOM 1555 O O . ASP A 1 205 ? 12.019 8.183 -7.322 1.00 77.69 205 ASP A O 1
ATOM 1559 N N . SER A 1 206 ? 10.577 9.299 -6.039 1.00 66.25 206 SER A N 1
ATOM 1560 C CA . SER A 1 206 ? 10.493 10.465 -6.931 1.00 66.25 206 SER A CA 1
ATOM 1561 C C . SER A 1 206 ? 11.153 11.686 -6.296 1.00 66.25 206 SER A C 1
ATOM 1563 O O . SER A 1 206 ? 10.742 12.136 -5.228 1.00 66.25 206 SER A O 1
ATOM 1565 N N . ASP A 1 207 ? 12.133 12.261 -6.995 1.00 63.84 207 ASP A N 1
ATOM 1566 C CA . ASP A 1 207 ? 12.804 13.509 -6.600 1.00 63.84 207 ASP A CA 1
ATOM 1567 C C . ASP A 1 207 ? 12.109 14.765 -7.157 1.00 63.84 207 ASP A C 1
ATOM 1569 O O . ASP A 1 207 ? 12.571 15.893 -6.957 1.00 63.84 207 ASP A O 1
ATOM 1573 N N . LEU A 1 208 ? 11.030 14.590 -7.924 1.00 59.59 208 LEU A N 1
ATOM 1574 C CA . LEU A 1 208 ? 10.419 15.651 -8.715 1.00 59.59 208 LEU A CA 1
ATOM 1575 C C . LEU A 1 208 ? 9.027 15.989 -8.186 1.00 59.59 208 LEU A C 1
ATOM 1577 O O . LEU A 1 208 ? 8.116 15.166 -8.191 1.00 59.59 208 LEU A O 1
ATOM 1581 N N . ALA A 1 209 ? 8.868 17.242 -7.763 1.00 62.31 209 ALA A N 1
ATOM 1582 C CA . ALA A 1 209 ? 7.584 17.807 -7.378 1.00 62.31 209 ALA A CA 1
ATOM 1583 C C . ALA A 1 209 ? 6.871 18.435 -8.582 1.00 62.31 209 ALA A C 1
ATOM 1585 O O . ALA A 1 209 ? 7.509 19.030 -9.458 1.00 62.31 209 ALA A O 1
ATOM 1586 N N . LEU A 1 210 ? 5.539 18.372 -8.566 1.00 61.62 210 LEU A N 1
ATOM 1587 C CA . LEU A 1 210 ? 4.701 19.120 -9.498 1.00 61.62 210 LEU A CA 1
ATOM 1588 C C . LEU A 1 210 ? 4.930 20.626 -9.332 1.00 61.62 210 LEU A C 1
ATOM 1590 O O . LEU A 1 210 ? 4.982 21.149 -8.217 1.00 61.62 210 LEU A O 1
ATOM 1594 N N . ASN A 1 211 ? 5.053 21.334 -10.449 1.00 62.47 211 ASN A N 1
ATOM 1595 C CA . ASN A 1 211 ? 5.321 22.771 -10.462 1.00 62.47 211 ASN A CA 1
ATOM 1596 C C . ASN A 1 211 ? 4.563 23.536 -11.559 1.00 62.47 211 ASN A C 1
ATOM 1598 O O . ASN A 1 211 ? 4.722 24.754 -11.671 1.00 62.47 211 ASN A O 1
ATOM 1602 N N . GLY A 1 212 ? 3.713 22.852 -12.331 1.00 63.19 212 GLY A N 1
ATOM 1603 C CA . GLY A 1 212 ? 2.893 23.455 -13.380 1.00 63.19 212 GLY A CA 1
ATOM 1604 C C . GLY A 1 212 ? 3.612 23.607 -14.723 1.00 63.19 212 GLY A C 1
ATOM 1605 O O . GLY A 1 212 ? 2.994 24.052 -15.694 1.00 63.19 212 GLY A O 1
ATOM 1606 N N . ASP A 1 213 ? 4.895 23.241 -14.809 1.00 84.19 213 ASP A N 1
ATOM 1607 C CA . ASP A 1 213 ? 5.565 23.003 -16.082 1.00 84.19 213 ASP A CA 1
ATOM 1608 C C . ASP A 1 213 ? 5.235 21.595 -16.572 1.00 84.19 213 ASP A C 1
ATOM 1610 O O . ASP A 1 213 ? 5.508 20.602 -15.904 1.00 84.19 213 ASP A O 1
ATOM 1614 N N . ARG A 1 214 ? 4.674 21.495 -17.778 1.00 84.44 214 ARG A N 1
ATOM 1615 C CA . ARG A 1 214 ? 4.148 20.222 -18.284 1.00 84.44 214 ARG A CA 1
ATOM 1616 C C . ARG A 1 214 ? 5.216 19.138 -18.413 1.00 84.44 214 ARG A C 1
ATOM 1618 O O . ARG A 1 214 ? 4.904 17.972 -18.204 1.00 84.44 214 ARG A O 1
ATOM 1625 N N . ILE A 1 215 ? 6.449 19.496 -18.774 1.00 88.56 215 ILE A N 1
ATOM 1626 C CA . ILE A 1 215 ? 7.530 18.516 -18.925 1.00 88.56 215 ILE A CA 1
ATOM 1627 C C . ILE A 1 215 ? 7.945 18.011 -17.543 1.00 88.56 215 ILE A C 1
ATOM 1629 O O . ILE A 1 215 ? 7.992 16.801 -17.336 1.00 88.56 215 ILE A O 1
ATOM 1633 N N . ASN A 1 216 ? 8.168 18.911 -16.586 1.00 82.88 216 ASN A N 1
ATOM 1634 C CA . ASN A 1 216 ? 8.512 18.521 -15.218 1.00 82.88 216 ASN A CA 1
ATOM 1635 C C . ASN A 1 216 ? 7.391 17.723 -14.543 1.00 82.88 216 ASN A C 1
ATOM 1637 O O . ASN A 1 216 ? 7.663 16.710 -13.904 1.00 82.88 216 ASN A O 1
ATOM 1641 N N . ASP A 1 217 ? 6.135 18.130 -14.730 1.00 82.00 217 ASP A N 1
ATOM 1642 C CA . ASP A 1 217 ? 4.978 17.442 -14.160 1.00 82.00 217 ASP A CA 1
ATOM 1643 C C . ASP A 1 217 ? 4.817 16.023 -14.738 1.00 82.00 217 ASP A C 1
ATOM 1645 O O . ASP A 1 217 ? 4.407 15.104 -14.027 1.00 82.00 217 ASP A O 1
ATOM 1649 N N . ALA A 1 218 ? 5.166 15.819 -16.017 1.00 89.69 218 ALA A N 1
ATOM 1650 C CA . ALA A 1 218 ? 5.241 14.486 -16.616 1.00 89.69 218 ALA A CA 1
ATOM 1651 C C . ALA A 1 218 ? 6.354 13.646 -15.977 1.00 89.69 218 ALA A C 1
ATOM 1653 O O . ALA A 1 218 ? 6.163 12.466 -15.700 1.00 89.69 218 ALA A O 1
ATOM 1654 N N . MET A 1 219 ? 7.515 14.252 -15.730 1.00 87.38 219 MET A N 1
ATOM 1655 C CA . MET A 1 219 ? 8.661 13.557 -15.148 1.00 87.38 219 MET A CA 1
ATOM 1656 C C . MET A 1 219 ? 8.460 13.194 -13.673 1.00 87.38 219 MET A C 1
ATOM 1658 O O . MET A 1 219 ? 8.989 12.183 -13.221 1.00 87.38 219 MET A O 1
ATOM 1662 N N . ALA A 1 220 ? 7.653 13.962 -12.940 1.00 84.00 220 ALA A N 1
ATOM 1663 C CA . ALA A 1 220 ? 7.285 13.680 -11.551 1.00 84.00 220 ALA A CA 1
ATOM 1664 C C . ALA A 1 220 ? 6.538 12.349 -11.360 1.00 84.00 220 ALA A C 1
ATOM 1666 O O . ALA A 1 220 ? 6.441 11.852 -10.234 1.00 84.00 220 ALA A O 1
ATOM 1667 N N . ALA A 1 221 ? 6.029 11.761 -12.447 1.00 89.19 221 ALA A N 1
ATOM 1668 C CA . ALA A 1 221 ? 5.291 10.509 -12.421 1.00 89.19 221 ALA A CA 1
ATOM 1669 C C . ALA A 1 221 ? 6.141 9.279 -12.099 1.00 89.19 221 ALA A C 1
ATOM 1671 O O . ALA A 1 221 ? 5.561 8.265 -11.730 1.00 89.19 221 ALA A O 1
ATOM 1672 N N . ALA A 1 222 ? 7.465 9.336 -12.255 1.00 90.31 222 ALA A N 1
ATOM 1673 C CA . ALA A 1 222 ? 8.357 8.195 -12.068 1.00 90.31 222 ALA A CA 1
ATOM 1674 C C . ALA A 1 222 ? 9.682 8.613 -11.424 1.00 90.31 222 ALA A C 1
ATOM 1676 O O . ALA A 1 222 ? 10.015 9.805 -11.439 1.00 90.31 222 ALA A O 1
ATOM 1677 N N . PRO A 1 223 ? 10.465 7.648 -10.913 1.00 86.50 223 PRO A N 1
ATOM 1678 C CA . PRO A 1 223 ? 11.773 7.944 -10.362 1.00 86.50 223 PRO A CA 1
ATOM 1679 C C . PRO A 1 223 ? 12.676 8.648 -11.360 1.00 86.50 223 PRO A C 1
ATOM 1681 O O . PRO A 1 223 ? 12.565 8.428 -12.570 1.00 86.50 223 PRO A O 1
ATOM 1684 N N . SER A 1 224 ? 13.595 9.472 -10.858 1.00 79.38 224 SER A N 1
ATOM 1685 C CA . SER A 1 224 ? 14.456 10.317 -11.694 1.00 79.38 224 SER A CA 1
ATOM 1686 C C . SER A 1 224 ? 15.201 9.501 -12.751 1.00 79.38 224 SER A C 1
ATOM 1688 O O . SER A 1 224 ? 15.283 9.896 -13.908 1.00 79.38 224 SER A O 1
ATOM 1690 N N . HIS A 1 225 ? 15.651 8.300 -12.417 1.00 75.88 225 HIS A N 1
ATOM 1691 C CA . HIS A 1 225 ? 16.342 7.429 -13.358 1.00 75.88 225 HIS A CA 1
ATOM 1692 C C . HIS A 1 225 ? 15.436 6.852 -14.470 1.00 75.88 225 HIS A C 1
ATOM 1694 O O . HIS A 1 225 ? 15.940 6.503 -15.533 1.00 75.88 225 HIS A O 1
ATOM 1700 N N . ALA A 1 226 ? 14.114 6.789 -14.271 1.00 85.44 226 ALA A N 1
ATOM 1701 C CA . ALA A 1 226 ? 13.146 6.402 -15.298 1.00 85.44 226 ALA A CA 1
ATOM 1702 C C . ALA A 1 226 ? 12.630 7.618 -16.088 1.00 85.44 226 ALA A C 1
ATOM 1704 O O . ALA A 1 226 ? 12.357 7.502 -17.280 1.00 85.44 226 ALA A O 1
ATOM 1705 N N . SER A 1 227 ? 12.503 8.790 -15.452 1.00 87.44 227 SER A N 1
ATOM 1706 C CA . SER A 1 227 ? 11.862 9.977 -16.036 1.00 87.44 227 SER A CA 1
ATOM 1707 C C . SER A 1 227 ? 12.817 11.045 -16.578 1.00 87.44 227 SER A C 1
ATOM 1709 O O . SER A 1 227 ? 12.446 11.791 -17.492 1.00 87.44 227 SER A O 1
ATOM 1711 N N . HIS A 1 228 ? 14.048 11.144 -16.063 1.00 83.38 228 HIS A N 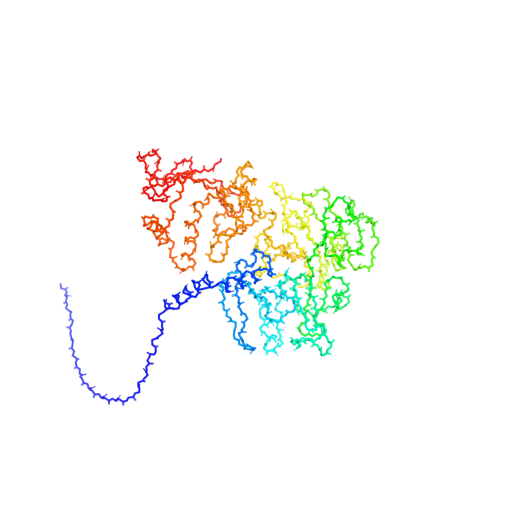1
ATOM 1712 C CA . HIS A 1 228 ? 14.959 12.264 -16.333 1.00 83.38 228 HIS A CA 1
ATOM 1713 C C . HIS A 1 228 ? 15.215 12.467 -17.824 1.00 83.38 228 HIS A C 1
ATOM 1715 O O . HIS A 1 228 ? 15.073 13.588 -18.319 1.00 83.38 228 HIS A O 1
ATOM 1721 N N . SER A 1 229 ? 15.475 11.377 -18.544 1.00 84.69 229 SER A N 1
ATOM 1722 C CA . SER A 1 229 ? 15.703 11.386 -19.991 1.00 84.69 229 SER A CA 1
ATOM 1723 C C . SER A 1 229 ? 14.585 10.699 -20.781 1.00 84.69 229 SER A C 1
ATOM 1725 O O . SER A 1 229 ? 14.785 10.312 -21.931 1.00 84.69 229 SER A O 1
ATOM 1727 N N . ALA A 1 230 ? 13.403 10.518 -20.180 1.00 90.94 230 ALA A N 1
ATOM 1728 C CA . ALA A 1 230 ? 12.256 9.903 -20.845 1.00 90.94 230 ALA A CA 1
ATOM 1729 C C . ALA A 1 230 ? 11.737 10.765 -21.994 1.00 90.94 230 ALA A C 1
ATOM 1731 O O . ALA A 1 230 ? 11.759 12.004 -21.931 1.00 90.94 230 ALA A O 1
ATOM 1732 N N . THR A 1 231 ? 11.191 10.099 -23.010 1.00 94.69 231 THR A N 1
ATOM 1733 C CA . THR A 1 231 ? 10.411 10.790 -24.039 1.00 94.69 231 THR A CA 1
ATOM 1734 C C . THR A 1 231 ? 9.172 11.365 -23.370 1.00 94.69 231 THR A C 1
ATOM 1736 O O . THR A 1 231 ? 8.496 10.659 -22.627 1.00 94.69 231 THR A O 1
ATOM 1739 N N . VAL A 1 232 ? 8.864 12.638 -23.604 1.00 95.06 232 VAL A N 1
ATOM 1740 C CA . VAL A 1 232 ? 7.651 13.267 -23.074 1.00 95.06 232 VAL A CA 1
ATOM 1741 C C . VAL A 1 232 ? 6.703 13.535 -24.223 1.00 95.06 232 VAL A C 1
ATOM 1743 O O . VAL A 1 232 ? 7.027 14.293 -25.141 1.00 95.06 232 VAL A O 1
ATOM 1746 N N . LEU A 1 233 ? 5.526 12.921 -24.160 1.00 93.69 233 LEU A N 1
ATOM 1747 C CA . LEU A 1 233 ? 4.463 13.110 -25.136 1.00 93.69 233 LEU A CA 1
ATOM 1748 C C . LEU A 1 233 ? 3.300 13.878 -24.517 1.00 93.69 233 LEU A C 1
ATOM 1750 O O . LEU A 1 233 ? 3.041 13.818 -23.323 1.00 93.69 233 LEU A O 1
ATOM 1754 N N . GLU A 1 234 ? 2.577 14.594 -25.359 1.00 90.00 234 GLU A N 1
ATOM 1755 C CA . GLU A 1 234 ? 1.286 15.173 -25.037 1.00 90.00 234 GLU A CA 1
ATOM 1756 C C . GLU A 1 234 ? 0.179 14.127 -25.190 1.00 90.00 234 GLU A C 1
ATOM 1758 O O . GLU A 1 234 ? 0.224 13.289 -26.101 1.00 90.00 234 GLU A O 1
ATOM 1763 N N . TRP A 1 235 ? -0.863 14.224 -24.362 1.00 84.25 235 TRP A N 1
ATOM 1764 C CA . TRP A 1 235 ? -2.055 13.403 -24.553 1.00 84.25 235 TRP A CA 1
ATOM 1765 C C . TRP A 1 235 ? -2.703 13.703 -25.913 1.00 84.25 235 TRP A C 1
ATOM 1767 O O . TRP A 1 235 ? -2.851 14.872 -26.285 1.00 84.25 235 TRP A O 1
ATOM 1777 N N . PRO A 1 236 ? -3.142 12.680 -26.666 1.00 78.38 236 PRO A N 1
ATOM 1778 C CA . PRO A 1 236 ? -3.837 12.910 -27.921 1.00 78.38 236 PRO A CA 1
ATOM 1779 C C . PRO A 1 236 ? -5.126 13.702 -27.670 1.00 78.38 236 PRO A C 1
ATOM 1781 O O . PRO A 1 236 ? -5.902 13.394 -26.765 1.00 78.38 236 PRO A O 1
ATOM 1784 N N . ALA A 1 237 ? -5.376 14.718 -28.501 1.00 74.00 237 ALA A N 1
ATOM 1785 C CA . ALA A 1 237 ? -6.528 15.612 -28.344 1.00 74.00 237 ALA A CA 1
ATOM 1786 C C . ALA A 1 237 ? -7.888 14.897 -28.493 1.00 74.00 237 ALA A C 1
ATOM 1788 O O . ALA A 1 237 ? -8.909 15.395 -28.022 1.00 74.00 237 ALA A O 1
ATOM 1789 N N . ALA A 1 238 ? -7.904 13.743 -29.165 1.00 69.62 238 ALA A N 1
ATOM 1790 C CA . ALA A 1 238 ? -9.057 12.865 -29.327 1.00 69.62 238 ALA A CA 1
ATOM 1791 C C . ALA A 1 238 ? -8.587 11.419 -29.590 1.00 69.62 238 ALA A C 1
ATOM 1793 O O . ALA A 1 238 ? -7.452 11.223 -30.035 1.00 69.62 238 ALA A O 1
ATOM 1794 N N . PRO A 1 239 ? -9.441 10.398 -29.381 1.00 65.31 239 PRO A N 1
ATOM 1795 C CA . PRO A 1 239 ? -9.130 9.028 -29.782 1.00 65.31 239 PRO A CA 1
ATOM 1796 C C . PRO A 1 239 ? -8.727 8.945 -31.263 1.00 65.31 239 PRO A C 1
ATOM 1798 O O . PRO A 1 239 ? -9.432 9.459 -32.129 1.00 65.31 239 PRO A O 1
ATOM 1801 N N . GLY A 1 240 ? -7.578 8.327 -31.551 1.00 65.06 240 GLY A N 1
ATOM 1802 C CA . GLY A 1 240 ? -7.029 8.211 -32.909 1.00 65.06 240 GLY A CA 1
ATOM 1803 C C . GLY A 1 240 ? -6.301 9.456 -33.439 1.00 65.06 240 GLY A C 1
ATOM 1804 O O . GLY A 1 240 ? -5.784 9.417 -34.555 1.00 65.06 240 GLY A O 1
ATOM 1805 N N . ALA A 1 241 ? -6.225 10.548 -32.670 1.00 73.06 241 ALA A N 1
ATOM 1806 C CA . ALA A 1 241 ? -5.359 11.678 -32.998 1.00 73.06 241 ALA A CA 1
ATOM 1807 C C . ALA A 1 241 ? -3.880 11.325 -32.753 1.00 73.06 241 ALA A C 1
ATOM 1809 O O . ALA A 1 241 ? -3.559 10.531 -31.869 1.00 73.06 241 ALA A O 1
ATOM 1810 N N . GLY A 1 242 ? -2.977 11.930 -33.529 1.00 73.44 242 GLY A N 1
ATOM 1811 C CA . GLY A 1 242 ? -1.536 11.799 -33.303 1.00 73.44 242 GLY A CA 1
ATOM 1812 C C . GLY A 1 242 ? -1.103 12.421 -31.971 1.00 73.44 242 GLY A C 1
ATOM 1813 O O . GLY A 1 242 ? -1.749 13.341 -31.466 1.00 73.44 242 GLY A O 1
ATOM 1814 N N . THR A 1 243 ? -0.003 11.923 -31.414 1.00 82.44 243 THR A N 1
ATOM 1815 C CA . THR A 1 243 ? 0.645 12.4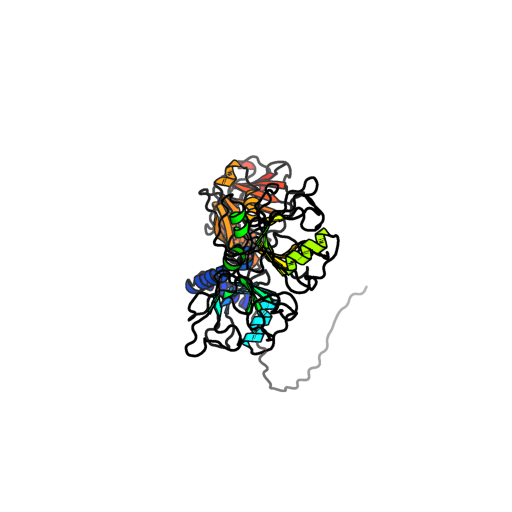83 -30.222 1.00 82.44 243 THR A CA 1
ATOM 1816 C C . THR A 1 243 ? 1.618 13.590 -30.615 1.00 82.44 243 THR A C 1
ATOM 1818 O O . THR A 1 243 ? 2.306 13.484 -31.632 1.00 82.44 243 THR A O 1
ATOM 1821 N N . THR A 1 244 ? 1.710 14.637 -29.798 1.00 89.94 244 THR A N 1
ATOM 1822 C CA . THR A 1 244 ? 2.736 15.678 -29.952 1.00 89.94 244 THR A CA 1
ATOM 1823 C C . THR A 1 244 ? 3.905 15.352 -29.035 1.00 89.94 244 THR A C 1
ATOM 1825 O O . THR A 1 244 ? 3.701 15.156 -27.843 1.00 89.94 244 THR A O 1
ATOM 1828 N N . GLU A 1 245 ? 5.124 15.309 -29.563 1.00 93.81 245 GLU A N 1
ATOM 1829 C CA . GLU A 1 245 ? 6.323 15.178 -28.735 1.00 93.81 245 GLU A CA 1
ATOM 1830 C C . GLU A 1 245 ? 6.674 16.530 -28.105 1.00 93.81 245 GLU A C 1
ATOM 1832 O O . GLU A 1 245 ? 6.837 17.530 -28.804 1.00 93.81 245 GLU A O 1
ATOM 1837 N N . LEU A 1 246 ? 6.759 16.557 -26.776 1.00 92.12 246 LEU A N 1
ATOM 1838 C CA . LEU A 1 246 ? 7.192 17.720 -26.001 1.00 92.12 246 LEU A CA 1
ATOM 1839 C C . LEU A 1 246 ? 8.704 17.687 -25.755 1.00 92.12 246 LEU A C 1
ATOM 1841 O O . LEU A 1 246 ? 9.341 18.737 -25.676 1.00 92.12 246 LEU A O 1
ATOM 1845 N N . ARG A 1 247 ? 9.275 16.481 -25.640 1.00 93.94 247 ARG A N 1
ATOM 1846 C CA . ARG A 1 247 ? 10.709 16.251 -25.457 1.00 93.94 247 ARG A CA 1
ATOM 1847 C C . ARG A 1 247 ? 11.099 14.868 -25.978 1.00 93.94 247 ARG A C 1
ATOM 1849 O O . ARG A 1 247 ? 10.510 13.878 -25.550 1.00 93.94 247 ARG A O 1
ATOM 1856 N N . ALA A 1 248 ? 12.128 14.797 -26.817 1.00 91.88 248 ALA A N 1
ATOM 1857 C CA . ALA A 1 248 ? 12.772 13.536 -27.171 1.00 91.88 248 ALA A CA 1
ATOM 1858 C C . ALA A 1 248 ? 13.533 12.964 -25.966 1.00 91.88 248 ALA A C 1
ATOM 1860 O O . ALA A 1 248 ? 14.217 13.709 -25.260 1.00 91.88 248 ALA A O 1
ATOM 1861 N N . GLY A 1 249 ? 13.432 11.655 -25.754 1.00 87.31 249 GLY A N 1
ATOM 1862 C CA . GLY A 1 249 ? 14.192 10.936 -24.737 1.00 87.31 249 GLY A CA 1
ATOM 1863 C C . GLY A 1 249 ? 15.112 9.871 -25.322 1.00 87.31 249 GLY A C 1
ATOM 1864 O O . GLY A 1 249 ? 15.032 9.548 -26.506 1.00 87.31 249 GLY A O 1
ATOM 1865 N N . ASP A 1 250 ? 15.978 9.321 -24.477 1.00 79.75 250 ASP A N 1
ATOM 1866 C CA . ASP A 1 250 ? 16.901 8.229 -24.812 1.00 79.75 250 ASP A CA 1
ATOM 1867 C C . ASP A 1 250 ? 16.741 6.990 -23.913 1.00 79.75 250 ASP A C 1
ATOM 1869 O O . ASP A 1 250 ? 17.362 5.959 -24.174 1.00 79.75 250 ASP A O 1
ATOM 1873 N N . VAL A 1 251 ? 15.860 7.053 -22.909 1.00 79.50 251 VAL A N 1
ATOM 1874 C CA . VAL A 1 251 ? 15.460 5.893 -22.100 1.00 79.50 251 VAL A CA 1
ATOM 1875 C C . VAL A 1 251 ? 14.147 5.295 -22.600 1.00 79.50 251 VAL A C 1
ATOM 1877 O O . VAL A 1 251 ? 13.357 5.933 -23.296 1.00 79.50 251 VAL A O 1
ATOM 1880 N N . ARG A 1 252 ? 13.893 4.044 -22.208 1.00 84.75 252 ARG A N 1
ATOM 1881 C CA . ARG A 1 252 ? 12.738 3.246 -22.657 1.00 84.75 252 ARG A CA 1
ATOM 1882 C C . ARG A 1 252 ? 11.369 3.773 -22.217 1.00 84.75 252 ARG A C 1
ATOM 1884 O O . ARG A 1 252 ? 10.355 3.325 -22.748 1.00 84.75 252 ARG A O 1
ATOM 1891 N N . TYR A 1 253 ? 11.331 4.670 -21.236 1.00 90.50 253 TYR A N 1
ATOM 1892 C CA . TYR A 1 253 ? 10.091 5.214 -20.703 1.00 90.50 253 TYR A CA 1
ATOM 1893 C C . TYR A 1 253 ? 9.567 6.369 -21.552 1.00 90.50 253 TYR A C 1
ATOM 1895 O O . TYR A 1 253 ? 10.310 7.238 -22.016 1.00 90.50 253 TYR A O 1
ATOM 1903 N N . THR A 1 254 ? 8.247 6.391 -21.709 1.00 93.81 254 THR A N 1
ATOM 1904 C CA . THR A 1 254 ? 7.511 7.529 -22.256 1.00 93.81 254 THR A CA 1
ATOM 1905 C C . THR A 1 254 ? 6.600 8.102 -21.186 1.00 93.81 254 THR A C 1
ATOM 1907 O O . THR A 1 254 ? 5.718 7.406 -20.687 1.00 93.81 254 THR A O 1
ATOM 1910 N N . CYS A 1 255 ? 6.808 9.367 -20.839 1.00 94.56 255 CYS A N 1
ATOM 1911 C CA . CYS A 1 255 ? 6.042 10.074 -19.826 1.00 94.56 255 CYS A CA 1
ATOM 1912 C C . CYS A 1 255 ? 4.991 10.994 -20.452 1.00 94.56 255 CYS A C 1
ATOM 1914 O O . CYS A 1 255 ? 5.202 11.599 -21.507 1.00 94.56 255 CYS A O 1
ATOM 1916 N N . LEU A 1 256 ? 3.857 11.108 -19.773 1.00 93.38 256 LEU A N 1
ATOM 1917 C CA . LEU A 1 256 ? 2.716 11.927 -20.153 1.00 93.38 256 LEU A CA 1
ATOM 1918 C C . LEU A 1 256 ? 2.429 12.929 -19.019 1.00 93.38 256 LEU A C 1
ATOM 1920 O O . LEU A 1 256 ? 2.383 12.523 -17.854 1.00 93.38 256 LEU A O 1
ATOM 1924 N N . PRO A 1 257 ? 2.230 14.226 -19.325 1.00 90.62 257 PRO A N 1
ATOM 1925 C CA . PRO A 1 257 ? 1.873 15.238 -18.333 1.00 90.62 257 PRO A CA 1
ATOM 1926 C C . PRO A 1 257 ? 0.481 14.970 -17.748 1.00 90.62 257 PRO A C 1
ATOM 1928 O O . PRO A 1 257 ? -0.305 14.242 -18.357 1.00 90.62 257 PRO A O 1
ATOM 1931 N N . PRO A 1 258 ? 0.112 15.598 -16.620 1.00 84.62 258 PRO A N 1
ATOM 1932 C CA . PRO A 1 258 ? -1.234 15.455 -16.085 1.00 84.62 258 PRO A CA 1
ATOM 1933 C C . PRO A 1 258 ? -2.280 16.029 -17.054 1.00 84.62 258 PRO A C 1
ATOM 1935 O O . PRO A 1 258 ? -2.063 17.037 -17.744 1.00 84.62 258 PRO A O 1
ATOM 1938 N N . ARG A 1 259 ? -3.450 15.395 -17.098 1.00 82.44 259 ARG A N 1
ATOM 1939 C CA . ARG A 1 259 ? -4.627 15.869 -17.826 1.00 82.44 259 ARG A CA 1
ATOM 1940 C C . ARG A 1 259 ? -5.349 16.903 -16.973 1.00 82.44 259 ARG A C 1
ATOM 1942 O O . ARG A 1 259 ? -5.980 16.579 -15.976 1.00 82.44 259 ARG A O 1
ATOM 1949 N N . LEU A 1 260 ? -5.356 18.153 -17.431 1.00 74.75 260 LEU A N 1
ATOM 1950 C CA . LEU A 1 260 ? -5.997 19.274 -16.723 1.00 74.75 260 LEU A CA 1
ATOM 1951 C C . LEU A 1 260 ? -7.522 19.128 -16.539 1.00 74.75 260 LEU A C 1
ATOM 1953 O O . LEU A 1 260 ? -8.130 19.895 -15.802 1.00 74.75 260 LEU A O 1
ATOM 1957 N N . SER A 1 261 ? -8.159 18.183 -17.236 1.00 72.75 261 SER A N 1
ATOM 1958 C CA . SER A 1 261 ? -9.586 17.875 -17.091 1.00 72.75 261 SER A CA 1
ATOM 1959 C C . SER A 1 261 ? -9.898 16.909 -15.944 1.00 72.75 261 SER A C 1
ATOM 1961 O O . SER A 1 261 ? -11.071 16.613 -15.711 1.00 72.75 261 SER A O 1
ATOM 1963 N N . ARG A 1 262 ? -8.875 16.386 -15.263 1.00 75.06 262 ARG A N 1
ATOM 1964 C CA . ARG A 1 262 ? -9.004 15.407 -14.184 1.00 75.06 262 ARG A CA 1
ATOM 1965 C C . ARG A 1 262 ? -8.898 16.071 -12.806 1.00 75.06 262 ARG A C 1
ATOM 1967 O O . ARG A 1 262 ? -8.301 17.140 -12.694 1.00 75.06 262 ARG A O 1
ATOM 1974 N N . PRO A 1 263 ? -9.522 15.481 -11.766 1.00 63.47 263 PRO A N 1
ATOM 1975 C CA . PRO A 1 263 ? -9.569 16.082 -10.431 1.00 63.47 263 PRO A CA 1
ATOM 1976 C C . PRO A 1 263 ? -8.216 16.068 -9.716 1.00 63.47 263 PRO A C 1
ATOM 1978 O O . PRO A 1 263 ? -7.956 16.948 -8.901 1.00 63.47 263 PRO A O 1
ATOM 1981 N N . THR A 1 264 ? -7.367 15.087 -10.020 1.00 66.25 264 THR A N 1
ATOM 1982 C CA . THR A 1 264 ? -6.009 14.965 -9.489 1.00 66.25 264 THR A CA 1
ATOM 1983 C C . THR A 1 264 ? -5.009 14.872 -10.640 1.00 66.25 264 THR A C 1
ATOM 1985 O O . THR A 1 264 ? -5.379 14.424 -11.735 1.00 66.25 264 THR A O 1
ATOM 1988 N N . PRO A 1 265 ? -3.754 15.307 -10.424 1.00 68.00 265 PRO A N 1
ATOM 1989 C CA . PRO A 1 265 ? -2.668 15.027 -11.349 1.00 68.00 265 PRO A CA 1
ATOM 1990 C C . PRO A 1 265 ? -2.590 13.524 -11.618 1.00 68.00 265 PRO A C 1
ATOM 1992 O O . PRO A 1 265 ? -2.595 12.721 -10.696 1.00 68.00 265 PRO A O 1
ATOM 1995 N N . ASP A 1 266 ? -2.558 13.158 -12.892 1.00 82.12 266 ASP A N 1
ATOM 1996 C CA . ASP A 1 266 ? -2.512 11.775 -13.361 1.00 82.12 266 ASP A CA 1
ATOM 1997 C C . ASP A 1 266 ? -1.393 11.600 -14.391 1.00 82.12 266 ASP A C 1
ATOM 1999 O O . ASP A 1 266 ? -1.546 10.916 -15.410 1.00 82.12 266 ASP A O 1
ATOM 2003 N N . SER A 1 267 ? -0.267 12.276 -14.141 1.00 89.88 267 SER A N 1
ATOM 2004 C CA . SER A 1 267 ? 0.938 12.054 -14.922 1.00 89.88 267 SER A CA 1
ATOM 2005 C C . SER A 1 267 ? 1.385 10.606 -14.772 1.00 89.88 267 SER A C 1
ATOM 2007 O O . SER A 1 267 ? 1.253 9.989 -13.714 1.00 89.88 267 SER A O 1
ATOM 2009 N N . MET A 1 268 ? 1.886 10.047 -15.866 1.00 93.00 268 MET A N 1
ATOM 2010 C CA . MET A 1 268 ? 2.305 8.652 -15.904 1.00 93.00 268 MET A CA 1
ATOM 2011 C C . MET A 1 268 ? 3.542 8.484 -16.763 1.00 93.00 268 MET A C 1
ATOM 2013 O O . MET A 1 268 ? 3.672 9.160 -17.782 1.00 93.00 268 MET A O 1
ATOM 2017 N N . CYS A 1 269 ? 4.410 7.547 -16.395 1.00 93.94 269 CYS A N 1
ATOM 2018 C CA . CYS A 1 269 ? 5.482 7.072 -17.264 1.00 93.94 269 CYS A CA 1
ATOM 2019 C C . CYS A 1 269 ? 5.276 5.597 -17.579 1.00 93.94 269 CYS A C 1
ATOM 2021 O O . CYS A 1 269 ? 5.051 4.780 -16.690 1.00 93.94 269 CYS A O 1
ATOM 2023 N N . LEU A 1 270 ? 5.356 5.276 -18.863 1.00 93.56 270 LEU A N 1
ATOM 2024 C CA . LEU A 1 270 ? 4.972 3.995 -19.432 1.00 93.56 270 LEU A CA 1
ATOM 2025 C C . LEU A 1 270 ? 6.186 3.330 -20.064 1.00 93.56 270 LEU A C 1
ATOM 2027 O O . LEU A 1 270 ? 6.909 3.974 -20.830 1.00 93.56 270 LEU A O 1
ATOM 2031 N N . ASP A 1 271 ? 6.394 2.053 -19.766 1.00 91.88 271 ASP A N 1
ATOM 2032 C CA . ASP A 1 271 ? 7.376 1.246 -20.478 1.00 91.88 271 ASP A CA 1
ATOM 2033 C C . ASP A 1 271 ? 6.843 0.797 -21.864 1.00 91.88 271 ASP A C 1
ATOM 2035 O O . ASP A 1 271 ? 5.679 1.043 -22.213 1.00 91.88 271 ASP A O 1
ATOM 2039 N N . PRO A 1 272 ? 7.676 0.150 -22.699 1.00 89.19 272 PRO A N 1
ATOM 2040 C CA . PRO A 1 272 ? 7.259 -0.304 -24.024 1.00 89.19 272 PRO A CA 1
ATOM 2041 C C . PRO A 1 272 ? 6.081 -1.290 -24.030 1.00 89.19 272 PRO A C 1
ATOM 2043 O O . PRO A 1 272 ? 5.278 -1.249 -24.966 1.00 89.19 272 PRO A O 1
ATOM 2046 N N . VAL A 1 273 ? 5.947 -2.141 -23.004 1.00 90.44 273 VAL A N 1
ATOM 2047 C CA . VAL A 1 273 ? 4.838 -3.106 -22.889 1.00 90.44 273 VAL A CA 1
ATOM 2048 C C . VAL A 1 273 ? 3.531 -2.345 -22.670 1.00 90.44 273 VAL A C 1
ATOM 2050 O O . VAL A 1 273 ? 2.545 -2.573 -23.374 1.00 90.44 273 VAL A O 1
ATOM 2053 N N . TRP A 1 274 ? 3.543 -1.352 -21.780 1.00 91.81 274 TRP A N 1
ATOM 2054 C CA . TRP A 1 274 ? 2.409 -0.459 -21.556 1.00 91.81 274 TRP A CA 1
ATOM 2055 C C . TRP A 1 274 ? 2.020 0.353 -22.789 1.00 91.81 274 TRP A C 1
ATOM 2057 O O . TRP A 1 274 ? 0.832 0.493 -23.085 1.00 91.81 274 TRP A O 1
ATOM 2067 N N . LEU A 1 275 ? 2.990 0.882 -23.538 1.00 88.94 275 LEU A N 1
ATOM 2068 C CA . LEU A 1 275 ? 2.711 1.620 -24.774 1.00 88.94 275 LEU A CA 1
ATOM 2069 C C . LEU A 1 275 ? 2.063 0.727 -25.839 1.00 88.94 275 LEU A C 1
ATOM 2071 O O . LEU A 1 275 ? 1.122 1.161 -26.512 1.00 88.94 275 LEU A O 1
ATOM 2075 N N . ALA A 1 276 ? 2.533 -0.516 -25.982 1.00 87.81 276 ALA A N 1
ATOM 2076 C CA . ALA A 1 276 ? 1.934 -1.497 -26.882 1.00 87.81 276 ALA A CA 1
ATOM 2077 C C . ALA A 1 276 ? 0.497 -1.836 -26.460 1.00 87.81 276 ALA A C 1
ATOM 2079 O O . ALA A 1 276 ? -0.417 -1.776 -27.289 1.00 87.81 276 ALA A O 1
ATOM 2080 N N . PHE A 1 277 ? 0.285 -2.087 -25.166 1.00 87.69 277 PHE A N 1
ATOM 2081 C CA . PHE A 1 277 ? -1.031 -2.346 -24.589 1.00 87.69 277 PHE A CA 1
ATOM 2082 C C . PHE A 1 277 ? -2.002 -1.180 -24.820 1.00 87.69 277 PHE A C 1
ATOM 2084 O O . PHE A 1 277 ? -3.111 -1.380 -25.323 1.00 87.69 277 PHE A O 1
ATOM 2091 N N . PHE A 1 278 ? -1.585 0.061 -24.542 1.00 85.00 278 PHE A N 1
ATOM 2092 C CA . PHE A 1 278 ? -2.414 1.239 -24.801 1.00 85.00 278 PHE A CA 1
ATOM 2093 C C . PHE A 1 278 ? -2.735 1.409 -26.281 1.00 85.00 278 PHE A C 1
ATOM 2095 O O . PHE A 1 278 ? -3.881 1.694 -26.625 1.00 85.00 278 PHE A O 1
ATOM 2102 N N . LYS A 1 279 ? -1.755 1.221 -27.169 1.00 82.69 279 LYS A N 1
ATOM 2103 C CA . LYS A 1 279 ? -1.964 1.326 -28.616 1.00 82.69 279 LYS A CA 1
ATOM 2104 C C . LYS A 1 279 ? -2.992 0.309 -29.112 1.00 82.69 279 LYS A C 1
ATOM 2106 O O . LYS A 1 279 ? -3.891 0.689 -29.860 1.00 82.69 279 LYS A O 1
ATOM 2111 N N . ALA A 1 280 ? -2.885 -0.945 -28.677 1.00 83.50 280 ALA A N 1
ATOM 2112 C CA . ALA A 1 280 ? -3.839 -1.994 -29.021 1.00 83.50 280 ALA A CA 1
ATOM 2113 C C . ALA A 1 280 ? -5.240 -1.669 -28.488 1.00 83.50 280 ALA A C 1
ATOM 2115 O O . ALA A 1 280 ? -6.207 -1.659 -29.248 1.00 83.50 280 ALA A O 1
ATOM 2116 N N . ARG A 1 281 ? -5.346 -1.260 -27.218 1.00 82.19 281 ARG A N 1
ATOM 2117 C CA . ARG A 1 281 ? -6.621 -0.838 -26.624 1.00 82.19 281 ARG A CA 1
ATOM 2118 C C . ARG A 1 281 ? -7.263 0.320 -27.389 1.00 82.19 281 ARG A C 1
ATOM 2120 O O . ARG A 1 281 ? -8.464 0.294 -27.643 1.00 82.19 281 ARG A O 1
ATOM 2127 N N . MET A 1 282 ? -6.480 1.318 -27.799 1.00 78.06 282 MET A N 1
ATOM 2128 C CA . MET A 1 282 ? -6.970 2.442 -28.610 1.00 78.06 282 MET A CA 1
ATOM 2129 C C . MET A 1 282 ? -7.426 2.015 -30.012 1.00 78.06 282 MET A C 1
ATOM 2131 O O . MET A 1 282 ? -8.284 2.677 -30.595 1.00 78.06 282 MET A O 1
ATOM 2135 N N . ALA A 1 283 ? -6.890 0.914 -30.541 1.00 79.75 283 ALA A N 1
ATOM 2136 C CA . ALA A 1 283 ? -7.354 0.281 -31.774 1.00 79.75 283 ALA A CA 1
ATOM 2137 C C . ALA A 1 283 ? -8.587 -0.627 -31.568 1.00 79.75 283 ALA A C 1
ATOM 2139 O O . ALA A 1 283 ? -9.135 -1.138 -32.543 1.00 79.75 283 ALA A O 1
ATOM 2140 N N . GLY A 1 284 ? -9.054 -0.808 -30.325 1.00 77.44 284 GLY A N 1
ATOM 2141 C CA . GLY A 1 284 ? -10.119 -1.754 -29.977 1.00 77.44 284 GLY A CA 1
ATOM 2142 C C . GLY A 1 284 ? -9.658 -3.215 -29.965 1.00 77.44 284 GLY A C 1
ATOM 2143 O O . GLY A 1 284 ? -10.488 -4.121 -30.003 1.00 77.44 284 GLY A O 1
ATOM 2144 N N . GLU A 1 285 ? -8.346 -3.444 -29.938 1.00 79.94 285 GLU A N 1
ATOM 2145 C CA . GLU A 1 285 ? -7.723 -4.760 -29.881 1.00 79.94 285 GLU A CA 1
ATOM 2146 C C . GLU A 1 285 ? -7.456 -5.159 -28.425 1.00 79.94 285 GLU A C 1
ATOM 2148 O O . GLU A 1 285 ? -7.104 -4.333 -27.579 1.00 79.94 285 GLU A O 1
ATOM 2153 N N . VAL A 1 286 ? -7.577 -6.455 -28.140 1.00 69.62 286 VAL A N 1
ATOM 2154 C CA . VAL A 1 286 ? -7.088 -7.040 -26.890 1.00 69.62 286 VAL A CA 1
ATOM 2155 C C . VAL A 1 286 ? -5.630 -7.417 -27.132 1.00 69.62 286 VAL A C 1
ATOM 2157 O O . VAL A 1 286 ? -5.351 -8.458 -27.722 1.00 69.62 286 VAL A O 1
ATOM 2160 N N . SER A 1 287 ? -4.697 -6.541 -26.757 1.00 63.94 287 SER A N 1
ATOM 2161 C CA . SER A 1 287 ? -3.277 -6.909 -26.743 1.00 63.94 287 SER A CA 1
ATOM 2162 C C . SER A 1 287 ? -3.068 -8.007 -25.709 1.00 63.94 287 SER A C 1
ATOM 2164 O O . SER A 1 287 ? -3.500 -7.884 -24.563 1.00 63.94 287 SER A O 1
ATOM 2166 N N . VAL A 1 288 ? -2.390 -9.072 -26.130 1.00 61.66 288 VAL A N 1
ATOM 2167 C CA . VAL A 1 288 ? -1.755 -10.012 -25.209 1.00 61.66 288 VAL A CA 1
ATOM 2168 C C . VAL A 1 288 ? -0.562 -9.280 -24.599 1.00 61.66 288 VAL A C 1
ATOM 2170 O O . VAL A 1 288 ? 0.143 -8.541 -25.293 1.00 61.66 288 VAL A O 1
ATOM 2173 N N . LYS A 1 289 ? -0.417 -9.389 -23.283 1.00 70.62 289 LYS A N 1
ATOM 2174 C CA . LYS A 1 289 ? 0.662 -8.758 -22.532 1.00 70.62 289 LYS A CA 1
ATOM 2175 C C . LYS A 1 289 ? 1.872 -9.678 -22.688 1.00 70.62 289 LYS A C 1
ATOM 2177 O O . LYS A 1 289 ? 1.931 -10.718 -22.044 1.00 70.62 289 LYS A O 1
ATOM 2182 N N . ASP A 1 290 ? 2.776 -9.352 -23.606 1.00 75.69 290 ASP A N 1
ATOM 2183 C CA . ASP A 1 290 ? 3.976 -10.155 -23.862 1.00 75.69 290 ASP A CA 1
ATOM 2184 C C . ASP A 1 290 ? 5.041 -9.821 -22.804 1.00 75.69 290 ASP A C 1
ATOM 2186 O O . ASP A 1 290 ? 5.955 -9.032 -23.040 1.00 75.69 290 ASP A O 1
ATOM 2190 N N . GLY A 1 291 ? 4.868 -10.390 -21.608 1.00 83.38 291 GLY A N 1
ATOM 2191 C CA . GLY A 1 291 ? 5.730 -10.179 -20.445 1.00 83.38 291 GLY A CA 1
ATOM 2192 C C . GLY A 1 291 ? 5.171 -9.190 -19.419 1.00 83.38 291 GLY A C 1
ATOM 2193 O O . GLY A 1 291 ? 4.076 -8.641 -19.565 1.00 83.38 291 GLY A O 1
ATOM 2194 N N . ILE A 1 292 ? 5.938 -8.990 -18.344 1.00 91.06 292 ILE A N 1
ATOM 2195 C CA . ILE A 1 292 ? 5.608 -8.020 -17.298 1.00 91.06 292 ILE A CA 1
ATOM 2196 C C . ILE A 1 292 ? 5.812 -6.606 -17.850 1.00 91.06 292 ILE A C 1
ATOM 2198 O O . ILE A 1 292 ? 6.874 -6.307 -18.389 1.00 91.06 292 ILE A O 1
ATOM 2202 N N . GLY A 1 293 ? 4.801 -5.748 -17.714 1.00 92.88 293 GLY A N 1
ATOM 2203 C CA . GLY A 1 293 ? 4.882 -4.324 -18.046 1.00 92.88 293 GLY A CA 1
ATOM 2204 C C . GLY A 1 293 ? 4.763 -3.459 -16.798 1.00 92.88 293 GLY A C 1
ATOM 2205 O O . GLY A 1 293 ? 3.832 -3.639 -16.017 1.00 92.88 293 GLY A O 1
ATOM 2206 N N . VAL A 1 294 ? 5.651 -2.483 -16.624 1.00 94.50 294 VAL A N 1
ATOM 2207 C CA . VAL A 1 294 ? 5.699 -1.588 -15.458 1.00 94.50 294 VAL A CA 1
ATOM 2208 C C . VAL A 1 294 ? 5.453 -0.144 -15.882 1.00 94.50 294 VAL A C 1
ATOM 2210 O O . VAL A 1 294 ? 6.170 0.413 -16.715 1.00 94.50 294 VAL A O 1
ATOM 2213 N N . ALA A 1 295 ? 4.463 0.485 -15.259 1.00 95.00 295 ALA A N 1
ATOM 2214 C CA . ALA A 1 295 ? 4.180 1.905 -15.387 1.00 95.00 295 ALA A CA 1
ATOM 2215 C C . ALA A 1 295 ? 4.153 2.578 -14.016 1.00 95.00 295 ALA A C 1
ATOM 2217 O O . ALA A 1 295 ? 3.869 1.955 -12.996 1.00 95.00 295 ALA A O 1
ATOM 2218 N N . TYR A 1 296 ? 4.431 3.875 -14.014 1.00 94.44 296 TYR A N 1
ATOM 2219 C CA . TYR A 1 296 ? 4.540 4.682 -12.809 1.00 94.44 296 TYR A CA 1
ATOM 2220 C C . TYR A 1 296 ? 3.500 5.794 -12.787 1.00 94.44 296 TYR A C 1
ATOM 2222 O O . TYR A 1 296 ? 3.316 6.471 -13.800 1.00 94.44 296 TYR A O 1
ATOM 2230 N N . MET A 1 297 ? 2.877 5.998 -11.624 1.00 92.56 297 MET A N 1
ATOM 2231 C CA . MET A 1 297 ? 2.042 7.155 -11.288 1.00 92.56 297 MET A CA 1
ATOM 2232 C C . MET A 1 297 ? 2.363 7.605 -9.856 1.00 92.56 297 MET A C 1
ATOM 2234 O O . MET A 1 297 ? 1.545 7.517 -8.942 1.00 92.56 297 MET A O 1
ATOM 2238 N N . LEU A 1 298 ? 3.599 8.064 -9.638 1.00 87.81 298 LEU A N 1
ATOM 2239 C CA . LEU A 1 298 ? 4.114 8.412 -8.306 1.00 87.81 298 LEU A CA 1
ATOM 2240 C C . LEU A 1 298 ? 3.548 9.717 -7.720 1.00 87.81 298 LEU A C 1
ATOM 2242 O O . LEU A 1 298 ? 3.827 10.034 -6.570 1.00 87.81 298 LEU A O 1
ATOM 2246 N N . GLN A 1 299 ? 2.733 10.454 -8.478 1.00 79.56 299 GLN A N 1
ATOM 2247 C CA . GLN A 1 299 ? 1.946 11.590 -7.971 1.00 79.56 299 GLN A CA 1
ATOM 2248 C C . GLN A 1 299 ? 0.497 11.201 -7.641 1.00 79.56 299 GLN A C 1
ATOM 2250 O O . GLN A 1 299 ? -0.317 12.060 -7.308 1.00 79.56 299 GLN A O 1
ATOM 2255 N N . GLY A 1 300 ? 0.167 9.913 -7.758 1.00 80.62 300 GLY A N 1
ATOM 2256 C CA . GLY A 1 300 ? -1.201 9.426 -7.717 1.00 80.62 300 GLY A CA 1
ATOM 2257 C C . GLY A 1 300 ? -1.913 9.562 -9.056 1.00 80.62 300 GLY A C 1
ATOM 2258 O O . GLY A 1 300 ? -1.314 9.832 -10.100 1.00 80.62 300 GLY A O 1
ATOM 2259 N N . GLY A 1 301 ? -3.212 9.302 -9.033 1.00 82.88 301 GLY A N 1
ATOM 2260 C CA . GLY A 1 301 ? -4.022 9.285 -10.235 1.00 82.88 301 GLY A CA 1
ATOM 2261 C C . GLY A 1 301 ? -5.510 9.263 -9.945 1.00 82.88 301 GLY A C 1
ATOM 2262 O O . GLY A 1 301 ? -5.973 9.538 -8.835 1.00 82.88 301 GLY A O 1
ATOM 2263 N N . ASN A 1 302 ? -6.270 8.995 -10.999 1.00 83.31 302 ASN A N 1
ATOM 2264 C CA . ASN A 1 302 ? -7.703 8.801 -10.902 1.00 83.31 302 ASN A CA 1
ATOM 2265 C C . ASN A 1 302 ? -8.224 7.913 -12.028 1.00 83.31 302 ASN A C 1
ATOM 2267 O O . ASN A 1 302 ? -7.816 8.020 -13.193 1.00 83.31 302 ASN A O 1
ATOM 2271 N N . SER A 1 303 ? -9.230 7.118 -11.690 1.00 84.81 303 SER A N 1
ATOM 2272 C CA . SER A 1 303 ? -9.982 6.292 -12.623 1.00 84.81 303 SER A CA 1
ATOM 2273 C C . SER A 1 303 ? -11.473 6.636 -12.577 1.00 84.81 303 SER A C 1
ATOM 2275 O O . SER A 1 303 ? -12.018 7.123 -11.586 1.00 84.81 303 SER A O 1
ATOM 2277 N N . ALA A 1 304 ? -12.142 6.462 -13.718 1.00 84.94 304 ALA A N 1
ATOM 2278 C CA . ALA A 1 304 ? -13.579 6.712 -13.832 1.00 84.94 304 ALA A CA 1
ATOM 2279 C C . ALA A 1 304 ? -14.413 5.611 -13.158 1.00 84.94 304 ALA A C 1
ATOM 2281 O O . ALA A 1 304 ? -15.571 5.832 -12.827 1.00 84.94 304 ALA A O 1
ATOM 2282 N N . SER A 1 305 ? -13.840 4.419 -13.024 1.00 86.19 305 SER A N 1
ATOM 2283 C CA . SER A 1 305 ? -14.454 3.229 -12.450 1.00 86.19 305 SER A CA 1
ATOM 2284 C C . SER A 1 305 ? -13.347 2.200 -12.203 1.00 86.19 305 SER A C 1
ATOM 2286 O O . SER A 1 305 ? -12.301 2.243 -12.856 1.00 86.19 305 SER A O 1
ATOM 2288 N N . THR A 1 306 ? -13.586 1.279 -11.269 1.00 85.81 306 THR A N 1
ATOM 2289 C CA . THR A 1 306 ? -12.681 0.160 -10.981 1.00 85.81 306 THR A CA 1
ATOM 2290 C C . THR A 1 306 ? -12.951 -1.081 -11.835 1.00 85.81 306 THR A C 1
ATOM 2292 O O . THR A 1 306 ? -12.115 -1.977 -11.883 1.00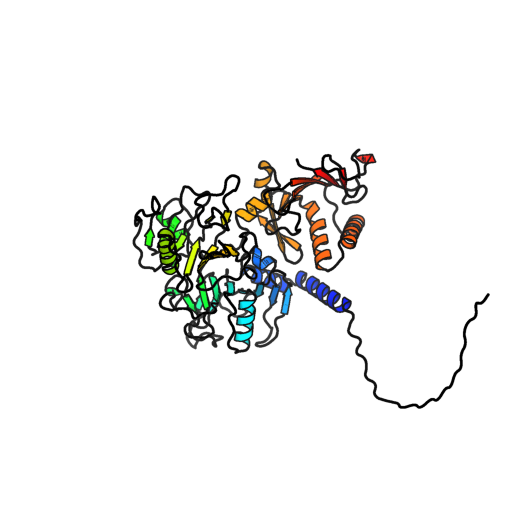 85.81 306 THR A O 1
ATOM 2295 N N . ASP A 1 307 ? -14.103 -1.155 -12.505 1.00 86.31 307 ASP A N 1
ATOM 2296 C CA . ASP A 1 307 ? -14.643 -2.364 -13.140 1.00 86.31 307 ASP A CA 1
ATOM 2297 C C . ASP A 1 307 ? -14.899 -2.223 -14.651 1.00 86.31 307 ASP A C 1
ATOM 2299 O O . ASP A 1 307 ? -14.917 -3.219 -15.370 1.00 86.31 307 ASP A O 1
ATOM 2303 N N . ASP A 1 308 ? -15.052 -0.998 -15.157 1.00 87.50 308 ASP A N 1
ATOM 2304 C CA . ASP A 1 308 ? -15.343 -0.708 -16.559 1.00 87.50 308 ASP A CA 1
ATOM 2305 C C . ASP A 1 308 ? -14.243 0.168 -17.187 1.00 87.50 308 ASP A C 1
ATOM 2307 O O . ASP A 1 308 ? -14.243 1.398 -17.044 1.00 87.50 308 ASP A O 1
ATOM 2311 N N . PRO A 1 309 ? -13.317 -0.439 -17.952 1.00 84.88 309 PRO A N 1
ATOM 2312 C CA . PRO A 1 309 ? -12.247 0.294 -18.612 1.00 84.88 309 PRO A CA 1
ATOM 2313 C C . PRO A 1 309 ? -12.739 1.178 -19.766 1.00 84.88 309 PRO A C 1
ATOM 2315 O O . PRO A 1 309 ? -11.963 1.973 -20.294 1.00 84.88 309 PRO A O 1
ATOM 2318 N N . ALA A 1 310 ? -13.987 1.076 -20.221 1.00 83.56 310 ALA A N 1
ATOM 2319 C CA . ALA A 1 310 ? -14.475 1.893 -21.328 1.00 83.56 310 ALA A CA 1
ATOM 2320 C C . ALA A 1 310 ? -14.969 3.281 -20.885 1.00 83.56 310 ALA A C 1
ATOM 2322 O O . ALA A 1 310 ? -15.184 4.148 -21.737 1.00 83.56 310 ALA A O 1
ATOM 2323 N N . LEU A 1 311 ? -15.148 3.519 -19.580 1.00 85.12 311 LEU A N 1
ATOM 2324 C CA . LEU A 1 311 ? -15.731 4.763 -19.083 1.00 85.12 311 LEU A CA 1
ATOM 2325 C C . LEU A 1 311 ? -14.738 5.941 -19.148 1.00 85.12 311 LEU A C 1
ATOM 2327 O O . LEU A 1 311 ? -13.693 5.923 -18.497 1.00 85.12 311 LEU A O 1
ATOM 2331 N N . PRO A 1 312 ? -15.055 7.026 -19.885 1.00 80.88 312 PRO A N 1
ATOM 2332 C CA . PRO A 1 312 ? -14.194 8.209 -19.949 1.00 80.88 312 PRO A CA 1
ATOM 2333 C C . PRO A 1 312 ? -14.354 9.140 -18.734 1.00 80.88 312 PRO A C 1
ATOM 2335 O O . PRO A 1 312 ? -13.522 10.026 -18.525 1.00 80.88 312 PRO A O 1
ATOM 2338 N N . LYS A 1 313 ? -15.441 8.970 -17.973 1.00 85.50 313 LYS A N 1
ATOM 2339 C CA . LYS A 1 313 ? -15.810 9.711 -16.762 1.00 85.50 313 LYS A CA 1
ATOM 2340 C C . LYS A 1 313 ? -16.672 8.817 -15.854 1.00 85.50 313 LYS A C 1
ATOM 2342 O O . LYS A 1 313 ? -17.257 7.870 -16.390 1.00 85.50 313 LYS A O 1
ATOM 2347 N N . PRO A 1 314 ? -16.790 9.130 -14.553 1.00 86.75 314 PRO A N 1
ATOM 2348 C CA . PRO A 1 314 ? -17.647 8.385 -13.634 1.00 86.75 314 PRO A CA 1
ATOM 2349 C C . PRO A 1 314 ? -19.093 8.265 -14.117 1.00 86.75 314 PRO A C 1
ATOM 2351 O O . PRO A 1 314 ? -19.580 9.102 -14.896 1.00 86.75 314 PRO A O 1
ATOM 2354 N N . ARG A 1 315 ? -19.783 7.217 -13.653 1.00 89.81 315 ARG A N 1
ATOM 2355 C CA . ARG A 1 315 ? -21.217 7.044 -13.907 1.00 89.81 315 ARG A CA 1
ATOM 2356 C C . ARG A 1 315 ? -21.999 8.187 -13.259 1.00 89.81 315 ARG A C 1
ATOM 2358 O O . ARG A 1 315 ? -21.507 8.907 -12.394 1.00 89.81 315 ARG A O 1
ATOM 2365 N N . GLU A 1 316 ? -23.231 8.394 -13.710 1.00 89.19 316 GLU A N 1
ATOM 2366 C CA . GLU A 1 316 ? -24.076 9.442 -13.138 1.00 89.19 316 GLU A CA 1
ATOM 2367 C C . GLU A 1 316 ? -24.310 9.188 -11.640 1.00 89.19 316 GLU A C 1
ATOM 2369 O O . GLU A 1 316 ? -24.825 8.139 -11.262 1.00 89.19 316 GLU A O 1
ATOM 2374 N N . GLY A 1 317 ? -23.926 10.155 -10.802 1.00 80.12 317 GLY A N 1
ATOM 2375 C CA . GLY A 1 317 ? -24.018 10.051 -9.343 1.00 80.12 317 GLY A CA 1
ATOM 2376 C C . GLY A 1 317 ? -22.822 9.381 -8.658 1.00 80.12 317 GLY A C 1
ATOM 2377 O O . GLY A 1 317 ? -22.829 9.295 -7.434 1.00 80.12 317 GLY A O 1
ATOM 2378 N N . GLU A 1 318 ? -21.808 8.939 -9.409 1.00 80.31 318 GLU A N 1
ATOM 2379 C CA . GLU A 1 318 ? -20.543 8.425 -8.870 1.00 80.31 318 GLU A CA 1
ATOM 2380 C C . GLU A 1 318 ? -19.444 9.498 -8.935 1.00 80.31 318 GLU A C 1
ATOM 2382 O O . GLU A 1 318 ? -19.413 10.331 -9.847 1.00 80.31 318 GLU A O 1
ATOM 2387 N N . ASP A 1 319 ? -18.531 9.460 -7.965 1.00 78.88 319 ASP A N 1
ATOM 2388 C CA . ASP A 1 319 ? -17.333 10.298 -7.936 1.00 78.88 319 ASP A CA 1
ATOM 2389 C C . ASP A 1 319 ? -16.158 9.611 -8.648 1.00 78.88 319 ASP A C 1
ATOM 2391 O O . ASP A 1 319 ? -16.184 8.417 -8.948 1.00 78.88 319 ASP A O 1
ATOM 2395 N N . TRP A 1 320 ? -15.103 10.378 -8.927 1.00 81.00 320 TRP A N 1
ATOM 2396 C CA . TRP A 1 320 ? -13.838 9.812 -9.392 1.00 81.00 320 TRP A CA 1
ATOM 2397 C C . TRP A 1 320 ? -13.234 8.898 -8.329 1.00 81.00 320 TRP A C 1
ATOM 2399 O O . TRP A 1 320 ? -13.184 9.255 -7.152 1.00 81.00 320 TRP A O 1
ATOM 2409 N N . VAL A 1 321 ? -12.711 7.756 -8.765 1.00 80.19 321 VAL A N 1
ATOM 2410 C CA . VAL A 1 321 ? -11.881 6.898 -7.923 1.00 80.19 321 VAL A CA 1
ATOM 2411 C C . VAL A 1 321 ? -10.497 7.530 -7.875 1.00 80.19 321 VAL A C 1
ATOM 2413 O O . VAL A 1 321 ? -9.910 7.797 -8.924 1.00 80.19 321 VAL A O 1
ATOM 2416 N N . LEU A 1 322 ? -10.015 7.838 -6.675 1.00 78.12 322 LEU A N 1
ATOM 2417 C CA . LEU A 1 322 ? -8.717 8.470 -6.465 1.00 78.12 322 LEU A CA 1
ATOM 2418 C C . LEU A 1 322 ? -7.683 7.404 -6.121 1.00 78.12 322 LEU A C 1
ATOM 2420 O O . LEU A 1 322 ? -7.881 6.635 -5.182 1.00 78.12 322 LEU A O 1
ATOM 2424 N N . ASP A 1 323 ? -6.577 7.407 -6.857 1.00 78.00 323 ASP A N 1
ATOM 2425 C CA . ASP A 1 323 ? -5.500 6.441 -6.688 1.00 78.00 323 ASP A CA 1
ATOM 2426 C C . ASP A 1 323 ? -4.303 7.129 -6.002 1.00 78.00 323 ASP A C 1
ATOM 2428 O O . ASP A 1 323 ? -3.881 8.197 -6.459 1.00 78.00 323 ASP A O 1
ATOM 2432 N N . PRO A 1 324 ? -3.730 6.559 -4.926 1.00 77.81 324 PRO A N 1
ATOM 2433 C CA . PRO A 1 324 ? -2.496 7.082 -4.324 1.00 77.81 324 PRO A CA 1
ATOM 2434 C C . PRO A 1 324 ? -1.290 6.935 -5.242 1.00 77.81 324 PRO A C 1
ATOM 2436 O O . PRO A 1 324 ? -1.406 6.245 -6.248 1.00 77.81 324 PRO A O 1
ATOM 2439 N N . PRO A 1 325 ? -0.109 7.481 -4.904 1.00 85.31 325 PRO A N 1
ATOM 2440 C CA . PRO A 1 325 ? 1.142 7.096 -5.547 1.00 85.31 325 PRO A CA 1
ATOM 2441 C C . PRO A 1 325 ? 1.271 5.574 -5.677 1.00 85.31 325 PRO A C 1
ATOM 2443 O O . PRO A 1 325 ? 1.242 4.842 -4.681 1.00 85.31 325 PRO A O 1
ATOM 2446 N N . HIS A 1 326 ? 1.385 5.091 -6.913 1.00 91.62 326 HIS A N 1
ATOM 2447 C CA . HIS A 1 326 ? 1.395 3.661 -7.197 1.00 91.62 326 HIS A CA 1
ATOM 2448 C C . HIS A 1 326 ? 2.230 3.304 -8.429 1.00 91.62 326 HIS A C 1
ATOM 2450 O O . HIS A 1 326 ? 2.505 4.126 -9.310 1.00 91.62 326 HIS A O 1
ATOM 2456 N N . VAL A 1 327 ? 2.606 2.030 -8.483 1.00 94.88 327 VAL A N 1
ATOM 2457 C CA . VAL A 1 327 ? 3.111 1.349 -9.675 1.00 94.88 327 VAL A CA 1
ATOM 2458 C C . VAL A 1 327 ? 1.969 0.540 -10.279 1.00 94.88 327 VAL A C 1
ATOM 2460 O O . VAL A 1 327 ? 1.204 -0.095 -9.557 1.00 94.88 327 VAL A O 1
ATOM 2463 N N . MET A 1 328 ? 1.854 0.546 -11.603 1.00 95.44 328 MET A N 1
ATOM 2464 C CA . MET A 1 328 ? 0.912 -0.286 -12.344 1.00 95.44 328 MET A CA 1
ATOM 2465 C C . MET A 1 328 ? 1.661 -1.416 -13.047 1.00 95.44 328 MET A C 1
ATOM 2467 O O . MET A 1 328 ? 2.617 -1.169 -13.787 1.00 95.44 328 MET A O 1
ATOM 2471 N N . VAL A 1 329 ? 1.196 -2.648 -12.857 1.00 95.31 329 VAL A N 1
ATOM 2472 C CA . VAL A 1 329 ? 1.810 -3.852 -13.418 1.00 95.31 329 VAL A CA 1
ATOM 2473 C C . VAL A 1 329 ? 0.830 -4.562 -14.350 1.00 95.31 329 VAL A C 1
ATOM 2475 O O . VAL A 1 329 ? -0.270 -4.955 -13.955 1.00 95.31 329 VAL A O 1
ATOM 2478 N N . LEU A 1 330 ? 1.245 -4.743 -15.603 1.00 93.00 330 LEU A N 1
ATOM 2479 C CA . LEU A 1 330 ? 0.623 -5.674 -16.539 1.00 93.00 330 LEU A CA 1
ATOM 2480 C C . LEU A 1 330 ? 1.297 -7.031 -16.376 1.00 93.00 330 LEU A C 1
ATOM 2482 O O . LEU A 1 330 ? 2.515 -7.123 -16.482 1.00 93.00 330 LEU A O 1
ATOM 2486 N N . SER A 1 331 ? 0.495 -8.066 -16.143 1.00 90.12 331 SER A N 1
ATOM 2487 C CA . SER A 1 331 ? 0.939 -9.460 -16.091 1.00 90.12 331 SER A CA 1
ATOM 2488 C C . SER A 1 331 ? 0.454 -10.229 -17.326 1.00 90.12 331 SER A C 1
ATOM 2490 O O . SER A 1 331 ? -0.712 -10.039 -17.684 1.00 90.12 331 SER A O 1
ATOM 2492 N N . PRO A 1 332 ? 1.288 -11.081 -17.963 1.00 84.38 332 PRO A N 1
ATOM 2493 C CA . PRO A 1 332 ? 0.852 -11.977 -19.041 1.00 84.38 332 PRO A CA 1
ATOM 2494 C C . PRO A 1 332 ? -0.264 -12.917 -18.576 1.00 84.38 332 PRO A C 1
ATOM 2496 O O . PRO A 1 332 ? -1.213 -13.172 -19.321 1.00 84.38 332 PRO A O 1
ATOM 2499 N N . ASP A 1 333 ? -0.179 -13.354 -17.320 1.00 83.50 333 ASP A N 1
ATOM 2500 C CA . ASP A 1 333 ? -1.161 -14.209 -16.670 1.00 83.50 333 ASP A CA 1
ATOM 2501 C C . ASP A 1 333 ? -2.293 -13.407 -16.025 1.00 83.50 333 ASP A C 1
ATOM 2503 O O . ASP A 1 333 ? -2.118 -12.255 -15.609 1.00 83.50 333 ASP A O 1
ATOM 2507 N N . THR A 1 334 ? -3.453 -14.055 -15.900 1.00 85.31 334 THR A N 1
ATOM 2508 C CA . THR A 1 334 ? -4.600 -13.548 -15.136 1.00 85.31 334 THR A CA 1
ATOM 2509 C C . THR A 1 334 ? -4.221 -13.329 -13.680 1.00 85.31 334 THR A C 1
ATOM 2511 O O . THR A 1 334 ? -3.573 -14.185 -13.074 1.00 85.31 334 THR A O 1
ATOM 2514 N N . LEU A 1 335 ? -4.664 -12.213 -13.112 1.00 89.44 335 LEU A N 1
ATOM 2515 C CA . LEU A 1 335 ? -4.412 -11.905 -11.711 1.00 89.44 335 LEU A CA 1
ATOM 2516 C C . LEU A 1 335 ? -5.452 -12.608 -10.832 1.00 89.44 335 LEU A C 1
ATOM 2518 O O . LEU A 1 335 ? -6.643 -12.609 -11.138 1.00 89.44 335 LEU A O 1
ATOM 2522 N N . ASP A 1 336 ? -4.999 -13.214 -9.737 1.00 87.56 336 ASP A N 1
ATOM 2523 C CA . ASP A 1 336 ? -5.881 -13.918 -8.809 1.00 87.56 336 ASP A CA 1
ATOM 2524 C C . ASP A 1 336 ? -6.614 -12.920 -7.902 1.00 87.56 336 ASP A C 1
ATOM 2526 O O . ASP A 1 336 ? -5.997 -12.255 -7.070 1.00 87.56 336 ASP A O 1
ATOM 2530 N N . SER A 1 337 ? -7.936 -12.818 -8.062 1.00 84.44 337 SER A N 1
ATOM 2531 C CA . SER A 1 337 ? -8.784 -11.926 -7.266 1.00 84.44 337 SER A CA 1
ATOM 2532 C C . SER A 1 337 ? -9.051 -12.408 -5.840 1.00 84.44 337 SER A C 1
ATOM 2534 O O . SER A 1 337 ? -9.515 -11.617 -5.019 1.00 84.44 337 SER A O 1
ATOM 2536 N N . ASP A 1 338 ? -8.801 -13.688 -5.547 1.00 83.88 338 ASP A N 1
ATOM 2537 C CA . ASP A 1 338 ? -8.831 -14.197 -4.173 1.00 83.88 338 ASP A CA 1
ATOM 2538 C C . ASP A 1 338 ? -7.563 -13.767 -3.418 1.00 83.88 338 ASP A C 1
ATOM 2540 O O . ASP A 1 338 ? -7.590 -13.617 -2.195 1.00 83.88 338 ASP A O 1
ATOM 2544 N N . TYR A 1 339 ? -6.475 -13.522 -4.158 1.00 86.31 339 TYR A N 1
ATOM 2545 C CA . TYR A 1 339 ? -5.197 -13.071 -3.624 1.00 86.31 339 TYR A CA 1
ATOM 2546 C C . TYR A 1 339 ? -5.080 -11.544 -3.556 1.00 86.31 339 TYR A C 1
ATOM 2548 O O . TYR A 1 339 ? -4.843 -10.974 -2.490 1.00 86.31 339 TYR A O 1
ATOM 2556 N N . PHE A 1 340 ? -5.290 -10.864 -4.685 1.00 88.75 340 PHE A N 1
ATOM 2557 C CA . PHE A 1 340 ? -5.312 -9.408 -4.756 1.00 88.75 340 PHE A CA 1
ATOM 2558 C C . PHE A 1 340 ? -6.761 -8.907 -4.824 1.00 88.75 340 PHE A C 1
ATOM 2560 O O . PHE A 1 340 ? -7.471 -9.201 -5.789 1.00 88.75 340 PHE A O 1
ATOM 2567 N N . PRO A 1 341 ? -7.222 -8.103 -3.851 1.00 86.12 341 PRO A N 1
ATOM 2568 C CA . PRO A 1 341 ? -8.579 -7.570 -3.854 1.00 86.12 341 PRO A CA 1
ATOM 2569 C C . PRO A 1 341 ? -8.824 -6.673 -5.072 1.00 86.12 341 PRO A C 1
ATOM 2571 O O . PRO A 1 341 ? -7.905 -6.095 -5.636 1.00 86.12 341 PRO A O 1
ATOM 2574 N N . ASN A 1 342 ? -10.081 -6.482 -5.460 1.00 83.69 342 ASN A N 1
ATOM 2575 C CA . ASN A 1 342 ? -10.472 -5.626 -6.591 1.00 83.69 342 ASN A CA 1
ATOM 2576 C C . ASN A 1 342 ? -10.942 -4.222 -6.162 1.00 83.69 342 ASN A C 1
ATOM 2578 O O . ASN A 1 342 ? -11.712 -3.570 -6.871 1.00 83.69 342 ASN A O 1
ATOM 2582 N N . VAL A 1 343 ? -10.516 -3.769 -4.978 1.00 73.88 343 VAL A N 1
ATOM 2583 C CA . VAL A 1 343 ? -10.890 -2.467 -4.416 1.00 73.88 343 VAL A CA 1
ATOM 2584 C C . VAL A 1 343 ? -9.648 -1.670 -3.994 1.00 73.88 343 VAL A C 1
ATOM 2586 O O . VAL A 1 343 ? -8.828 -2.193 -3.238 1.00 73.88 343 VAL A O 1
ATOM 2589 N N . PRO A 1 344 ? -9.523 -0.395 -4.411 1.00 67.00 344 PRO A N 1
ATOM 2590 C CA . PRO A 1 344 ? -8.357 0.448 -4.114 1.00 67.00 344 PRO A CA 1
ATOM 2591 C C . PRO A 1 344 ? -8.131 0.695 -2.619 1.00 67.00 344 PRO A C 1
ATOM 2593 O O . PRO A 1 344 ? -7.002 0.855 -2.162 1.00 67.00 344 PRO A O 1
ATOM 2596 N N . ASP A 1 345 ? -9.207 0.671 -1.835 1.00 62.88 345 ASP A N 1
ATOM 2597 C CA . ASP A 1 345 ? -9.184 0.938 -0.396 1.00 62.88 345 ASP A CA 1
ATOM 2598 C C . ASP A 1 345 ? -8.791 -0.280 0.458 1.00 62.88 345 ASP A C 1
ATOM 2600 O O . ASP A 1 345 ? -8.802 -0.185 1.686 1.00 62.88 345 ASP A O 1
ATOM 2604 N N . ALA A 1 346 ? -8.442 -1.422 -0.146 1.00 62.03 346 ALA A N 1
ATOM 2605 C CA . ALA A 1 346 ? -8.069 -2.629 0.599 1.00 62.03 346 ALA A CA 1
ATOM 2606 C C . ALA A 1 346 ? -6.781 -2.485 1.430 1.00 62.03 346 ALA A C 1
ATOM 2608 O O . ALA A 1 346 ? -6.479 -3.352 2.245 1.00 62.03 346 ALA A O 1
ATOM 2609 N N . GLY A 1 347 ? -6.029 -1.397 1.246 1.00 64.25 347 GLY A N 1
ATOM 2610 C CA . GLY A 1 347 ? -4.835 -1.114 2.037 1.00 64.25 347 GLY A CA 1
ATOM 2611 C C . GLY A 1 347 ? -3.577 -1.850 1.574 1.00 64.25 347 GLY A C 1
ATOM 2612 O O . GLY A 1 347 ? -2.599 -1.871 2.309 1.00 64.25 347 GLY A O 1
ATOM 2613 N N . GLY A 1 348 ? -3.582 -2.407 0.362 1.00 82.31 348 GLY A N 1
ATOM 2614 C CA . GLY A 1 348 ? -2.442 -3.065 -0.276 1.00 82.31 348 GLY A CA 1
ATOM 2615 C C . GLY A 1 348 ? -2.606 -3.112 -1.799 1.00 82.31 348 GLY A C 1
ATOM 2616 O O . GLY A 1 348 ? -3.429 -2.362 -2.337 1.00 82.31 348 GLY A O 1
ATOM 2617 N N . PRO A 1 349 ? -1.834 -3.954 -2.509 1.00 91.69 349 PRO A N 1
ATOM 2618 C CA . PRO A 1 349 ? -2.014 -4.142 -3.940 1.00 91.69 349 PRO A CA 1
ATOM 2619 C C . PRO A 1 349 ? -3.425 -4.618 -4.287 1.00 91.69 349 PRO A C 1
ATOM 2621 O O . PRO A 1 349 ? -4.022 -5.393 -3.543 1.00 91.69 349 PRO A O 1
ATOM 2624 N N . TRP A 1 350 ? -3.956 -4.159 -5.415 1.00 90.38 350 TRP A N 1
ATOM 2625 C CA . TRP A 1 350 ? -5.316 -4.477 -5.847 1.00 90.38 350 TRP A CA 1
ATOM 2626 C C . TRP A 1 350 ? -5.415 -4.583 -7.370 1.00 90.38 350 TRP A C 1
ATOM 2628 O O . TRP A 1 350 ? -4.566 -4.068 -8.096 1.00 90.38 350 TRP A O 1
ATOM 2638 N N . ILE A 1 351 ? -6.453 -5.252 -7.868 1.00 92.19 351 ILE A N 1
ATOM 2639 C CA . ILE A 1 351 ? -6.681 -5.454 -9.301 1.00 92.19 351 ILE A CA 1
ATOM 2640 C C . ILE A 1 351 ? -7.682 -4.425 -9.822 1.00 92.19 351 ILE A C 1
ATOM 2642 O O . ILE A 1 351 ? -8.872 -4.466 -9.495 1.00 92.19 351 ILE A O 1
ATOM 2646 N N . LEU A 1 352 ? -7.214 -3.540 -10.697 1.00 91.19 352 LEU A N 1
ATOM 2647 C CA . LEU A 1 352 ? -8.064 -2.671 -11.501 1.00 91.19 352 LEU A CA 1
ATOM 2648 C C . LEU A 1 352 ? -8.602 -3.444 -12.711 1.00 91.19 352 LEU A C 1
ATOM 2650 O O . LEU A 1 352 ? -7.856 -4.153 -13.382 1.00 91.19 352 LEU A O 1
ATOM 2654 N N . TYR A 1 353 ? -9.894 -3.284 -13.002 1.00 90.62 353 TYR A N 1
ATOM 2655 C CA . TYR A 1 353 ? -10.628 -3.980 -14.066 1.00 90.62 353 TYR A CA 1
ATOM 2656 C C . TYR A 1 353 ? -10.594 -5.512 -13.950 1.00 90.62 353 TYR A C 1
ATOM 2658 O O . TYR A 1 353 ? -10.503 -6.211 -14.963 1.00 90.62 353 TYR A O 1
ATOM 2666 N N . ALA A 1 354 ? -10.674 -6.021 -12.717 1.00 90.19 354 ALA A N 1
ATOM 2667 C CA . ALA A 1 354 ? -10.737 -7.449 -12.409 1.00 90.19 354 ALA A CA 1
ATOM 2668 C C . ALA A 1 354 ? -11.793 -8.192 -13.251 1.00 90.19 354 ALA A C 1
ATOM 2670 O O . ALA A 1 354 ? -12.912 -7.715 -13.444 1.00 90.19 354 ALA A O 1
ATOM 2671 N N . GLY A 1 355 ? -11.436 -9.374 -13.746 1.00 86.75 355 GLY A N 1
ATOM 2672 C CA . GLY A 1 355 ? -12.246 -10.213 -14.626 1.00 86.75 355 GLY A CA 1
ATOM 2673 C C . GLY A 1 355 ? -12.248 -9.785 -16.097 1.00 86.75 355 GLY A C 1
ATOM 2674 O O . GLY A 1 355 ? -13.007 -10.351 -16.890 1.00 86.75 355 GLY A O 1
ATOM 2675 N N . THR A 1 356 ? -11.443 -8.793 -16.489 1.00 87.75 356 THR A N 1
ATOM 2676 C CA . THR A 1 356 ? -11.376 -8.299 -17.872 1.00 87.75 356 THR A CA 1
ATOM 2677 C C . THR A 1 356 ? -9.994 -8.529 -18.492 1.00 87.75 356 THR A C 1
ATOM 2679 O O . THR A 1 356 ? -8.994 -8.608 -17.785 1.00 87.75 356 THR A O 1
ATOM 2682 N N . PRO A 1 357 ? -9.865 -8.524 -19.833 1.00 86.69 357 PRO A N 1
ATOM 2683 C CA . PRO A 1 357 ? -8.549 -8.559 -20.479 1.00 86.69 357 PRO A CA 1
ATOM 2684 C C . PRO A 1 357 ? -7.661 -7.338 -20.175 1.00 86.69 357 PRO A C 1
ATOM 2686 O O . PRO A 1 357 ? -6.495 -7.303 -20.567 1.00 86.69 357 PRO A O 1
ATOM 2689 N N . TYR A 1 358 ? -8.213 -6.322 -19.507 1.00 87.88 358 TYR A N 1
ATOM 2690 C CA . TYR A 1 358 ? -7.539 -5.079 -19.157 1.00 87.88 358 TYR A CA 1
ATOM 2691 C C . TYR A 1 358 ? -7.120 -5.025 -17.688 1.00 87.88 358 TYR A C 1
ATOM 2693 O O . TYR A 1 358 ? -6.812 -3.939 -17.214 1.00 87.88 358 TYR A O 1
ATOM 2701 N N . GLU A 1 359 ? -7.113 -6.161 -16.988 1.00 91.25 359 GLU A N 1
ATOM 2702 C CA . GLU A 1 359 ? -6.640 -6.270 -15.608 1.00 91.25 359 GLU A CA 1
ATOM 2703 C C . GLU A 1 359 ? -5.270 -5.616 -15.407 1.00 91.25 359 GLU A C 1
ATOM 2705 O O . GLU A 1 359 ? -4.330 -5.879 -16.166 1.00 91.25 359 GLU A O 1
ATOM 2710 N N . VAL A 1 360 ? -5.151 -4.796 -14.366 1.00 92.75 360 VAL A N 1
ATOM 2711 C CA . VAL A 1 360 ? -3.903 -4.144 -13.960 1.00 92.75 360 VAL A CA 1
ATOM 2712 C C . VAL A 1 360 ? -3.707 -4.369 -12.471 1.00 92.75 360 VAL A C 1
ATOM 2714 O O . VAL A 1 360 ? -4.607 -4.073 -11.688 1.00 92.75 360 VAL A O 1
ATOM 2717 N N . LEU A 1 361 ? -2.531 -4.850 -12.072 1.00 94.88 361 LEU A N 1
ATOM 2718 C CA . LEU A 1 361 ? -2.155 -4.882 -10.664 1.00 94.88 361 LEU A CA 1
ATOM 2719 C C . LEU A 1 361 ? -1.661 -3.490 -10.263 1.00 94.88 361 LEU A C 1
ATOM 2721 O O . LEU A 1 361 ? -0.678 -2.981 -10.799 1.00 94.88 361 LEU A O 1
ATOM 2725 N N . MET A 1 362 ? -2.361 -2.878 -9.323 1.00 93.94 362 MET A N 1
ATOM 2726 C CA . MET A 1 362 ? -2.086 -1.556 -8.783 1.00 93.94 362 MET A CA 1
ATOM 2727 C C . MET A 1 362 ? -1.353 -1.737 -7.459 1.00 93.94 362 MET A C 1
ATOM 2729 O O . MET A 1 362 ? -1.898 -2.340 -6.539 1.00 93.94 362 MET A O 1
ATOM 2733 N N . ILE A 1 363 ? -0.125 -1.237 -7.349 1.00 94.81 363 ILE A N 1
ATOM 2734 C CA . ILE A 1 363 ? 0.738 -1.423 -6.178 1.00 94.81 363 ILE A CA 1
ATOM 2735 C C . ILE A 1 363 ? 0.971 -0.059 -5.520 1.00 94.81 363 ILE A C 1
ATOM 2737 O O . ILE A 1 363 ? 1.768 0.724 -6.041 1.00 94.81 363 ILE A O 1
ATOM 2741 N N . PRO A 1 364 ? 0.303 0.254 -4.395 1.00 90.00 364 PRO A N 1
ATOM 2742 C CA . PRO A 1 364 ? 0.545 1.490 -3.655 1.00 90.00 364 PRO A CA 1
ATOM 2743 C C . PRO A 1 364 ? 1.974 1.532 -3.114 1.00 90.00 364 PRO A C 1
ATOM 2745 O O . PRO A 1 364 ? 2.472 0.513 -2.636 1.00 90.00 364 PRO A O 1
ATOM 2748 N N . VAL A 1 365 ? 2.615 2.700 -3.158 1.00 87.94 365 VAL A N 1
ATOM 2749 C CA . VAL A 1 365 ? 4.013 2.893 -2.707 1.00 87.94 365 VAL A CA 1
ATOM 2750 C C . VAL A 1 365 ? 4.171 4.039 -1.708 1.00 87.94 365 VAL A C 1
ATOM 2752 O O . VAL A 1 365 ? 5.276 4.367 -1.287 1.00 87.94 365 VAL A O 1
ATOM 2755 N N . GLU A 1 366 ? 3.062 4.656 -1.314 1.00 76.75 366 GLU A N 1
ATOM 2756 C CA . GLU A 1 366 ? 3.053 5.733 -0.336 1.00 76.75 366 GLU A CA 1
ATOM 2757 C C . GLU A 1 366 ? 3.317 5.200 1.080 1.00 76.75 366 GLU A C 1
ATOM 2759 O O . GLU A 1 366 ? 2.657 4.274 1.542 1.00 76.75 366 GLU A O 1
ATOM 2764 N N . LEU A 1 367 ? 4.273 5.801 1.793 1.00 56.78 367 LEU A N 1
ATOM 2765 C CA . LEU A 1 367 ? 4.611 5.430 3.176 1.00 56.78 367 LEU A CA 1
ATOM 2766 C C . LEU A 1 367 ? 3.555 5.882 4.207 1.00 56.78 367 LEU A C 1
ATOM 2768 O O . LEU A 1 367 ? 3.561 5.411 5.343 1.00 56.78 367 LEU A O 1
ATOM 2772 N N . GLY A 1 368 ? 2.661 6.795 3.821 1.00 59.66 368 GLY A N 1
ATOM 2773 C CA . GLY A 1 368 ? 1.582 7.346 4.641 1.00 59.66 368 GLY A CA 1
ATOM 2774 C C . GLY A 1 368 ? 0.193 6.829 4.260 1.00 59.66 368 GLY A C 1
ATOM 2775 O O . GLY A 1 368 ? 0.038 5.931 3.436 1.00 59.66 368 GLY A O 1
ATOM 2776 N N . LEU A 1 369 ? -0.835 7.403 4.891 1.00 59.09 369 LEU A N 1
ATOM 2777 C CA . LEU A 1 369 ? -2.200 7.268 4.387 1.00 59.09 369 LEU A CA 1
ATOM 2778 C C . LEU A 1 369 ? -2.348 8.072 3.104 1.00 59.09 369 LEU A C 1
ATOM 2780 O O . LEU A 1 369 ? -1.885 9.206 3.040 1.00 59.09 369 LEU A O 1
ATOM 2784 N N . THR A 1 370 ? -3.103 7.524 2.164 1.00 59.88 370 THR A N 1
ATOM 2785 C CA . THR A 1 370 ? -3.407 8.196 0.904 1.00 59.88 370 THR A CA 1
ATOM 2786 C C . THR A 1 370 ? -4.256 9.443 1.114 1.00 59.88 370 THR A C 1
ATOM 2788 O O . THR A 1 370 ? -5.055 9.503 2.052 1.00 59.88 370 THR A O 1
ATOM 2791 N N . ASP A 1 371 ? -4.172 10.422 0.209 1.00 62.41 371 ASP A N 1
ATOM 2792 C CA . ASP A 1 371 ? -5.061 11.595 0.232 1.00 62.41 371 ASP A CA 1
ATOM 2793 C C . ASP A 1 371 ? -6.543 11.190 0.267 1.00 62.41 371 ASP A C 1
ATOM 2795 O O . ASP A 1 371 ? -7.338 11.784 0.998 1.00 62.41 371 ASP A O 1
ATOM 2799 N N . ALA A 1 372 ? -6.917 10.130 -0.455 1.00 60.53 372 ALA A N 1
ATOM 2800 C CA . ALA A 1 372 ? -8.267 9.574 -0.438 1.00 60.53 372 ALA A CA 1
ATOM 2801 C C . ALA A 1 372 ? -8.641 9.009 0.943 1.00 60.53 372 ALA A C 1
ATOM 2803 O O . ALA A 1 372 ? -9.719 9.301 1.464 1.00 60.53 372 ALA A O 1
ATOM 2804 N N . GLN A 1 373 ? -7.738 8.259 1.581 1.00 65.69 373 GLN A N 1
ATOM 2805 C CA . GLN A 1 373 ? -7.928 7.730 2.934 1.00 65.69 373 GLN A CA 1
ATOM 2806 C C . GLN A 1 373 ? -7.996 8.850 3.978 1.00 65.69 373 GLN A C 1
ATOM 2808 O O . GLN A 1 373 ? -8.828 8.792 4.886 1.00 65.69 373 GLN A O 1
ATOM 2813 N N . MET A 1 374 ? -7.175 9.892 3.841 1.00 76.31 374 MET A N 1
ATOM 2814 C CA . MET A 1 374 ? -7.210 11.062 4.714 1.00 76.31 374 MET A CA 1
ATOM 2815 C C . MET A 1 374 ? -8.509 11.855 4.541 1.00 76.31 374 MET A C 1
ATOM 2817 O O . MET A 1 374 ? -9.147 12.219 5.529 1.00 76.31 374 MET A O 1
ATOM 2821 N N . GLN A 1 375 ? -8.957 12.081 3.304 1.00 76.62 375 GLN A N 1
ATOM 2822 C CA . GLN A 1 375 ? -10.237 12.734 3.031 1.00 76.62 375 GLN A CA 1
ATOM 2823 C C . GLN A 1 375 ? -11.409 11.907 3.563 1.00 76.62 375 GLN A C 1
ATOM 2825 O O . GLN A 1 375 ? -12.296 12.462 4.216 1.00 76.62 375 GLN A O 1
ATOM 2830 N N . ARG A 1 376 ? -11.384 10.583 3.360 1.00 76.06 376 ARG A N 1
ATOM 2831 C CA . ARG A 1 376 ? -12.375 9.639 3.890 1.00 76.06 376 ARG A CA 1
ATOM 2832 C C . ARG A 1 376 ? -12.458 9.695 5.412 1.00 76.06 376 ARG A C 1
ATOM 2834 O O . ARG A 1 376 ? -13.565 9.788 5.944 1.00 76.06 376 ARG A O 1
ATOM 2841 N N . ALA A 1 377 ? -11.315 9.687 6.099 1.00 83.69 377 ALA A N 1
ATOM 2842 C CA . ALA A 1 377 ? -11.242 9.790 7.556 1.00 83.69 377 ALA A CA 1
ATOM 2843 C C . ALA A 1 377 ? -11.977 11.034 8.076 1.00 83.69 377 ALA A C 1
ATOM 2845 O O . ALA A 1 377 ? -12.607 10.986 9.127 1.00 83.69 377 ALA A O 1
ATOM 2846 N N . LEU A 1 378 ? -11.950 12.132 7.314 1.00 89.06 378 LEU A N 1
ATOM 2847 C CA . LEU A 1 378 ? -12.552 13.418 7.673 1.00 89.06 378 LEU A CA 1
ATOM 2848 C C . LEU A 1 378 ? -14.023 13.571 7.256 1.00 89.06 378 LEU A C 1
ATOM 2850 O O . LEU A 1 378 ? -14.671 14.535 7.674 1.00 89.06 378 LEU A O 1
ATOM 2854 N N . LEU A 1 379 ? -14.576 12.652 6.457 1.00 86.12 379 LEU A N 1
ATOM 2855 C CA . LEU A 1 379 ? -15.961 12.729 5.976 1.00 86.12 379 LEU A CA 1
ATOM 2856 C C . LEU A 1 379 ? -17.025 12.834 7.082 1.00 86.12 379 LEU A C 1
ATOM 2858 O O . LEU A 1 379 ? -17.975 13.592 6.867 1.00 86.12 379 LEU A O 1
ATOM 2862 N N . PRO A 1 380 ? -16.903 12.163 8.251 1.00 88.56 380 PRO A N 1
ATOM 2863 C CA . PRO A 1 380 ? -17.881 12.296 9.333 1.00 88.56 380 PRO A CA 1
ATOM 2864 C C . PRO A 1 380 ? -17.990 13.717 9.893 1.00 88.56 380 PRO A C 1
ATOM 2866 O O . PRO A 1 380 ? -18.969 14.040 10.565 1.00 88.56 380 PRO A O 1
ATOM 2869 N N . LEU A 1 381 ? -16.983 14.562 9.656 1.00 90.88 381 LEU A N 1
ATOM 2870 C CA . LEU A 1 381 ? -16.933 15.904 10.209 1.00 90.88 381 LEU A CA 1
ATOM 2871 C C . LEU A 1 381 ? -17.599 16.942 9.299 1.00 90.88 381 LEU A C 1
ATOM 2873 O O . LEU A 1 381 ? -17.411 16.921 8.073 1.00 90.88 381 LEU A O 1
ATOM 2877 N N . PRO A 1 382 ? -18.273 17.941 9.901 1.00 87.38 382 PRO A N 1
ATOM 2878 C CA . PRO A 1 382 ? -18.589 19.194 9.231 1.00 87.38 382 PRO A CA 1
ATOM 2879 C C . PRO A 1 382 ? -17.328 19.846 8.634 1.00 87.38 382 PRO A C 1
ATOM 2881 O O . PRO A 1 382 ? -16.270 19.782 9.266 1.00 87.38 382 PRO A O 1
ATOM 2884 N N . PRO A 1 383 ? -17.418 20.540 7.480 1.00 85.00 383 PRO A N 1
ATOM 2885 C CA . PRO A 1 383 ? -16.250 21.102 6.793 1.00 85.00 383 PRO A CA 1
ATOM 2886 C C . PRO A 1 383 ? -15.336 21.958 7.680 1.00 85.00 383 PRO A C 1
ATOM 2888 O O . PRO A 1 383 ? -14.119 21.852 7.587 1.00 85.00 383 PRO A O 1
ATOM 2891 N N . TYR A 1 384 ? -15.914 22.744 8.592 1.00 87.25 384 TYR A N 1
ATOM 2892 C CA . TYR A 1 384 ? -15.175 23.644 9.484 1.00 87.25 384 TYR A CA 1
ATOM 2893 C C . TYR A 1 384 ? -14.391 22.937 10.605 1.00 87.25 384 TYR A C 1
ATOM 2895 O O . TYR A 1 384 ? -13.585 23.584 11.262 1.00 87.25 384 TYR A O 1
ATOM 2903 N N . LEU A 1 385 ? -14.621 21.640 10.849 1.00 92.44 385 LEU A N 1
ATOM 2904 C CA . LEU A 1 385 ? -13.840 20.846 11.812 1.00 92.44 385 LEU A CA 1
ATOM 2905 C C . LEU A 1 385 ? -12.740 20.014 11.145 1.00 92.44 385 LEU A C 1
ATOM 2907 O O . LEU A 1 385 ? -11.888 19.471 11.840 1.00 92.44 385 LEU A O 1
ATOM 2911 N N . ARG A 1 386 ? -12.745 19.884 9.813 1.00 91.31 386 ARG A N 1
ATOM 2912 C CA . ARG A 1 386 ? -11.806 19.000 9.104 1.00 91.31 386 ARG A CA 1
ATOM 2913 C C . ARG A 1 386 ? -10.369 19.501 9.178 1.00 91.31 386 ARG A C 1
ATOM 2915 O O . ARG A 1 386 ? -9.456 18.698 9.338 1.00 91.31 386 ARG A O 1
ATOM 2922 N N . GLU A 1 387 ? -10.175 20.814 9.084 1.00 87.56 387 GLU A N 1
ATOM 2923 C CA . GLU A 1 387 ? -8.848 21.436 9.047 1.00 87.56 387 GLU A CA 1
ATOM 2924 C C . GLU A 1 387 ? -8.056 21.161 10.332 1.00 87.56 387 GLU A C 1
ATOM 2926 O O . GLU A 1 387 ? -6.912 20.718 10.263 1.00 87.56 387 GLU A O 1
ATOM 2931 N N . THR A 1 388 ? -8.697 21.308 11.494 1.00 92.56 388 THR A N 1
ATOM 2932 C CA . THR A 1 388 ? -8.049 21.175 12.807 1.00 92.56 388 THR A CA 1
ATOM 2933 C C . THR A 1 388 ? -8.109 19.768 13.404 1.00 92.56 388 THR A C 1
ATOM 2935 O O . THR A 1 388 ? -7.513 19.516 14.450 1.00 92.56 388 THR A O 1
ATOM 2938 N N . ALA A 1 389 ? -8.829 18.829 12.785 1.00 94.50 389 ALA A N 1
ATOM 2939 C CA . ALA A 1 389 ? -8.860 17.445 13.251 1.00 94.50 389 ALA A CA 1
ATOM 2940 C C . ALA A 1 389 ? -7.488 16.774 13.083 1.00 94.50 389 ALA A C 1
ATOM 2942 O O . ALA A 1 389 ? -6.807 16.975 12.083 1.00 94.50 389 ALA A O 1
ATOM 2943 N N . ASN A 1 390 ? -7.101 15.925 14.022 1.00 92.06 390 ASN A N 1
ATOM 2944 C CA . ASN A 1 390 ? -5.992 15.003 13.832 1.00 92.06 390 ASN A CA 1
ATOM 2945 C C . ASN A 1 390 ? -6.455 13.820 12.977 1.00 92.06 390 ASN A C 1
ATOM 2947 O O . ASN A 1 390 ? -7.638 13.468 12.977 1.00 92.06 390 ASN A O 1
ATOM 2951 N N . ILE A 1 391 ? -5.524 13.164 12.292 1.00 87.81 391 ILE A N 1
ATOM 2952 C CA . ILE A 1 391 ? -5.740 11.825 11.737 1.00 87.81 391 ILE A CA 1
ATOM 2953 C C . ILE A 1 391 ? -4.816 10.869 12.475 1.00 87.81 391 ILE A C 1
ATOM 2955 O O . ILE A 1 391 ? -3.618 11.125 12.605 1.00 87.81 391 ILE A O 1
ATOM 2959 N N . VAL A 1 392 ? -5.391 9.780 12.969 1.00 83.19 392 VAL A N 1
ATOM 2960 C CA . VAL A 1 392 ? -4.694 8.714 13.680 1.00 83.19 392 VAL A CA 1
ATOM 2961 C C . VAL A 1 392 ? -4.905 7.395 12.953 1.00 83.19 392 VAL A C 1
ATOM 2963 O O . VAL A 1 392 ? -5.994 7.126 12.447 1.00 83.19 392 VAL A O 1
ATOM 2966 N N . VAL A 1 393 ? -3.881 6.557 12.934 1.00 74.12 393 VAL A N 1
ATOM 2967 C CA . VAL A 1 393 ? -4.030 5.116 12.700 1.00 74.12 393 VAL A CA 1
ATOM 2968 C C . VAL A 1 393 ? -3.783 4.386 14.018 1.00 74.12 393 VAL A C 1
ATOM 2970 O O . VAL A 1 393 ? -3.388 5.014 15.000 1.00 74.12 393 VAL A O 1
ATOM 2973 N N . PHE A 1 394 ? -4.016 3.080 14.067 1.00 72.06 394 PHE A N 1
ATOM 2974 C CA . PHE A 1 394 ? -3.731 2.280 15.256 1.00 72.06 394 PHE A CA 1
ATOM 2975 C C . PHE A 1 394 ? -2.731 1.187 14.929 1.00 72.06 394 PHE A C 1
ATOM 2977 O O . PHE A 1 394 ? -2.947 0.463 13.964 1.00 72.06 394 PHE A O 1
ATOM 2984 N N . ASP A 1 395 ? -1.665 1.063 15.718 1.00 61.31 395 ASP A N 1
ATOM 2985 C CA . ASP A 1 395 ? -0.758 -0.082 15.605 1.00 61.31 395 ASP A CA 1
ATOM 2986 C C . ASP A 1 395 ? -1.466 -1.407 15.947 1.00 61.31 395 ASP A C 1
ATOM 2988 O O . ASP A 1 395 ? -2.646 -1.427 16.307 1.00 61.31 395 ASP A O 1
ATOM 2992 N N . ALA A 1 396 ? -0.778 -2.543 15.807 1.00 55.03 396 ALA A N 1
ATOM 2993 C CA . ALA A 1 396 ? -1.418 -3.836 16.065 1.00 55.03 396 ALA A CA 1
ATOM 2994 C C . ALA A 1 396 ? -1.782 -4.063 17.546 1.00 55.03 396 ALA A C 1
ATOM 2996 O O . ALA A 1 396 ? -2.626 -4.909 17.833 1.00 55.03 396 ALA A O 1
ATOM 2997 N N . ASP A 1 397 ? -1.200 -3.287 18.467 1.00 61.72 397 ASP A N 1
ATOM 2998 C CA . ASP A 1 397 ? -1.566 -3.268 19.887 1.00 61.72 397 ASP A CA 1
ATOM 2999 C C . ASP A 1 397 ? -2.687 -2.257 20.172 1.00 61.72 397 ASP A C 1
ATOM 3001 O O . ASP A 1 397 ? -3.034 -2.004 21.326 1.00 61.72 397 ASP A O 1
ATOM 3005 N N . TRP A 1 398 ? -3.281 -1.684 19.124 1.00 70.19 398 TRP A N 1
ATOM 3006 C CA . TRP A 1 398 ? -4.315 -0.659 19.173 1.00 70.19 398 TRP A CA 1
ATOM 3007 C C . TRP A 1 398 ? -3.874 0.661 19.803 1.00 70.19 398 TRP A C 1
ATOM 3009 O O . TRP A 1 398 ? -4.727 1.460 20.194 1.00 70.19 398 TRP A O 1
ATOM 3019 N N . ASN A 1 399 ? -2.575 0.957 19.874 1.00 75.81 399 ASN A N 1
ATOM 3020 C CA . ASN A 1 399 ? -2.131 2.281 20.293 1.00 75.81 399 ASN A CA 1
ATOM 3021 C C . ASN A 1 399 ? -2.269 3.268 19.132 1.00 75.81 399 ASN A C 1
ATOM 3023 O O . ASN A 1 399 ? -1.948 2.944 17.984 1.00 75.81 399 ASN A O 1
ATOM 3027 N N . PRO A 1 400 ? -2.742 4.494 19.395 1.00 76.44 400 PRO A N 1
ATOM 3028 C CA . PRO A 1 400 ? -2.911 5.474 18.343 1.00 76.44 400 PRO A CA 1
ATOM 3029 C C . PRO A 1 400 ? -1.585 6.094 17.904 1.00 76.44 400 PRO A C 1
ATOM 3031 O O . PRO A 1 400 ? -0.832 6.633 18.713 1.00 76.44 400 PRO A O 1
ATOM 3034 N N . VAL A 1 401 ? -1.360 6.100 16.594 1.00 77.44 401 VAL A N 1
ATOM 3035 C CA . VAL A 1 401 ? -0.251 6.780 15.925 1.00 77.44 401 VAL A CA 1
ATOM 3036 C C . VAL A 1 401 ? -0.820 7.977 15.174 1.00 77.44 401 VAL A C 1
ATOM 3038 O O . VAL A 1 401 ? -1.637 7.820 14.266 1.00 77.44 401 VAL A O 1
ATOM 3041 N N . VAL A 1 402 ? -0.405 9.186 15.553 1.00 80.56 402 VAL A N 1
ATOM 3042 C CA . VAL A 1 402 ? -0.813 10.417 14.862 1.00 80.56 402 VAL A CA 1
ATOM 3043 C C . VAL A 1 402 ? -0.084 10.495 13.522 1.00 80.56 402 VAL A C 1
ATOM 3045 O O . VAL A 1 402 ? 1.140 10.564 13.486 1.00 80.56 402 VAL A O 1
ATOM 3048 N N . VAL A 1 403 ? -0.843 10.497 12.427 1.00 72.19 403 VAL A N 1
ATOM 3049 C CA . VAL A 1 403 ? -0.325 10.625 11.051 1.00 72.19 403 VAL A CA 1
ATOM 3050 C C . VAL A 1 403 ? -0.600 12.003 10.451 1.00 72.19 403 VAL A C 1
ATOM 3052 O O . VAL A 1 403 ? 0.090 12.425 9.529 1.00 72.19 403 VAL A O 1
ATOM 3055 N N . ARG A 1 404 ? -1.563 12.743 11.013 1.00 82.56 404 ARG A N 1
ATOM 3056 C CA . ARG A 1 404 ? -1.746 14.180 10.781 1.00 82.56 404 ARG A CA 1
ATOM 3057 C C . ARG A 1 404 ? -2.066 14.868 12.098 1.00 82.56 404 ARG A C 1
ATOM 3059 O O . ARG A 1 404 ? -3.048 14.504 12.741 1.00 82.56 404 ARG A O 1
ATOM 3066 N N . ASP A 1 405 ? -1.283 15.877 12.458 1.00 86.25 405 ASP A N 1
ATOM 3067 C CA . ASP A 1 405 ? -1.565 16.755 13.596 1.00 86.25 405 ASP A CA 1
ATOM 3068 C C . ASP A 1 405 ? -2.299 18.012 13.103 1.00 86.25 405 ASP A C 1
ATOM 3070 O O . ASP A 1 405 ? -1.760 18.796 12.320 1.00 86.25 405 ASP A O 1
ATOM 3074 N N . GLY A 1 406 ? -3.562 18.157 13.503 1.00 86.75 406 GLY A N 1
ATOM 3075 C CA . GLY A 1 406 ? -4.405 19.317 13.211 1.00 86.75 406 GLY A CA 1
ATOM 3076 C C . GLY A 1 406 ? -4.525 20.291 14.389 1.00 86.75 406 GLY A C 1
ATOM 3077 O O . GLY A 1 406 ? -5.130 21.355 14.242 1.00 86.75 406 GLY A O 1
ATOM 3078 N N . GLY A 1 407 ? -3.959 19.955 15.553 1.00 88.81 407 GLY A N 1
ATOM 3079 C CA . GLY A 1 407 ? -3.920 20.819 16.733 1.00 88.81 407 GLY A CA 1
ATOM 3080 C C . GLY A 1 407 ? -5.209 20.888 17.561 1.00 88.81 407 GLY A C 1
ATOM 3081 O O . GLY A 1 407 ? -5.315 21.758 18.427 1.00 88.81 407 GLY A O 1
ATOM 3082 N N . SER A 1 408 ? -6.194 20.013 17.327 1.00 92.12 408 SER A N 1
ATOM 3083 C CA . SER A 1 408 ? -7.388 19.890 18.183 1.00 92.12 408 SER A CA 1
ATOM 3084 C C . SER A 1 408 ? -7.431 18.557 18.931 1.00 92.12 408 SER A C 1
ATOM 3086 O O . SER A 1 408 ? -6.722 17.621 18.590 1.00 92.12 408 SER A O 1
ATOM 3088 N N . ASP A 1 409 ? -8.316 18.433 19.921 1.00 92.75 409 ASP A N 1
ATOM 3089 C CA . ASP A 1 409 ? -8.585 17.161 20.609 1.00 92.75 409 ASP A CA 1
ATOM 3090 C C . ASP A 1 409 ? -9.463 16.197 19.792 1.00 92.75 409 ASP A C 1
ATOM 3092 O O . ASP A 1 409 ? -9.927 15.183 20.308 1.00 92.75 409 ASP A O 1
ATOM 3096 N N . LEU A 1 410 ? -9.744 16.497 18.523 1.00 94.06 410 LEU A N 1
ATOM 3097 C CA . LEU A 1 410 ? -10.567 15.664 17.655 1.00 94.06 410 LEU A CA 1
ATOM 3098 C C . LEU A 1 410 ? -9.673 14.770 16.796 1.00 94.06 410 LEU A C 1
ATOM 3100 O O . LEU A 1 410 ? -8.949 15.269 15.945 1.00 94.06 410 LEU A O 1
ATOM 3104 N N . SER A 1 411 ? -9.764 13.456 16.970 1.00 91.94 411 SER A N 1
ATOM 3105 C CA . SER A 1 411 ? -8.979 12.470 16.223 1.00 91.94 411 SER A CA 1
ATOM 3106 C C . SER A 1 411 ? -9.869 11.654 15.292 1.00 91.94 411 SER A C 1
ATOM 3108 O O . SER A 1 411 ? -10.807 10.989 15.737 1.00 91.94 411 SER A O 1
ATOM 3110 N N . CYS A 1 412 ? -9.566 11.690 13.998 1.00 90.88 412 CYS A N 1
ATOM 3111 C CA . CYS A 1 412 ? -10.196 10.883 12.961 1.00 90.88 412 CYS A CA 1
ATOM 3112 C C . CYS A 1 412 ? -9.366 9.648 12.654 1.00 90.88 412 CYS A C 1
ATOM 3114 O O . CYS A 1 412 ? -8.153 9.730 12.500 1.00 90.88 412 CYS A O 1
ATOM 3116 N N . VAL A 1 413 ? -10.022 8.506 12.534 1.00 83.75 413 VAL A N 1
ATOM 3117 C CA . VAL A 1 413 ? -9.358 7.259 12.177 1.00 83.75 413 VAL A CA 1
ATOM 3118 C C . VAL A 1 413 ? -9.113 7.215 10.678 1.00 83.75 413 VAL A C 1
ATOM 3120 O O . VAL A 1 413 ? -10.064 7.290 9.900 1.00 83.75 413 VAL A O 1
ATOM 3123 N N . GLY A 1 414 ? -7.854 7.047 10.288 1.00 67.06 414 GLY A N 1
ATOM 3124 C CA . GLY A 1 414 ? -7.465 6.748 8.918 1.00 67.06 414 GLY A CA 1
ATOM 3125 C C . GLY A 1 414 ? -7.206 5.257 8.679 1.00 67.06 414 GLY A C 1
ATOM 3126 O O . GLY A 1 414 ? -6.856 4.529 9.606 1.00 67.06 414 GLY A O 1
ATOM 3127 N N . GLY A 1 415 ? -7.387 4.815 7.430 1.00 59.53 415 GLY A N 1
ATOM 3128 C CA . GLY A 1 415 ? -7.260 3.410 7.015 1.00 59.53 415 GLY A CA 1
ATOM 3129 C C . GLY A 1 415 ? -8.601 2.671 6.886 1.00 59.53 415 GLY A C 1
ATOM 3130 O O . GLY A 1 415 ? -9.672 3.284 6.907 1.00 59.53 415 GLY A O 1
ATOM 3131 N N . ALA A 1 416 ? -8.543 1.346 6.712 1.00 48.03 416 ALA A N 1
ATOM 3132 C CA . ALA A 1 416 ? -9.733 0.499 6.643 1.00 48.03 416 ALA A CA 1
ATOM 3133 C C . ALA A 1 416 ? -10.472 0.492 7.998 1.00 48.03 416 ALA A C 1
ATOM 3135 O O . ALA A 1 416 ? -9.834 0.460 9.053 1.00 48.03 416 ALA A O 1
ATOM 3136 N N . PRO A 1 417 ? -11.814 0.543 8.012 1.00 47.62 417 PRO A N 1
ATOM 3137 C CA . PRO A 1 417 ? -12.554 0.643 9.257 1.00 47.62 417 PRO A CA 1
ATOM 3138 C C . PRO A 1 417 ? -12.436 -0.632 10.093 1.00 47.62 417 PRO A C 1
ATOM 3140 O O . PRO A 1 417 ? -12.647 -1.740 9.608 1.00 47.62 417 PRO A O 1
ATOM 3143 N N . PHE A 1 418 ? -12.191 -0.459 11.391 1.00 50.12 418 PHE A N 1
ATOM 3144 C CA . PHE A 1 418 ? -12.003 -1.562 12.341 1.00 50.12 418 PHE A CA 1
ATOM 3145 C C . PHE A 1 418 ? -13.258 -2.392 12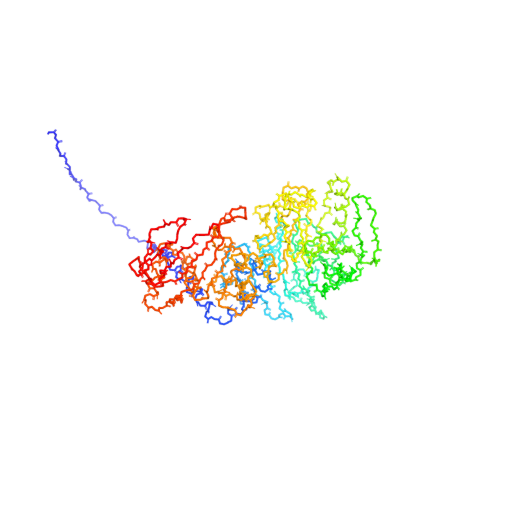.617 1.00 50.12 418 PHE A C 1
ATOM 3147 O O . PHE A 1 418 ? -13.171 -3.487 13.167 1.00 50.12 418 PHE A O 1
ATOM 3154 N N . MET A 1 419 ? -14.435 -1.865 12.275 1.00 52.91 419 MET A N 1
ATOM 3155 C CA . MET A 1 419 ? -15.710 -2.560 12.409 1.00 52.91 419 MET A CA 1
ATOM 3156 C C . MET A 1 419 ? -16.462 -2.515 11.087 1.00 52.91 419 MET A C 1
ATOM 3158 O O . MET A 1 419 ? -16.670 -1.439 10.534 1.00 52.91 419 MET A O 1
ATOM 3162 N N . ALA A 1 420 ? -16.964 -3.669 10.642 1.00 42.94 420 ALA A N 1
ATOM 3163 C CA . ALA A 1 420 ? -17.630 -3.839 9.346 1.00 42.94 420 ALA A CA 1
ATOM 3164 C C . ALA A 1 420 ? -18.820 -2.884 9.095 1.00 42.94 420 ALA A C 1
ATOM 3166 O O . ALA A 1 420 ? -19.194 -2.643 7.951 1.00 42.94 420 ALA A O 1
ATOM 3167 N N . ALA A 1 421 ? -19.428 -2.329 10.150 1.00 54.97 421 ALA A N 1
ATOM 3168 C CA . ALA A 1 421 ? -20.547 -1.391 10.042 1.00 54.97 421 ALA A CA 1
ATOM 3169 C C . ALA A 1 421 ? -20.129 0.092 9.979 1.00 54.97 421 ALA A C 1
ATOM 3171 O O . ALA A 1 421 ? -20.940 0.931 9.579 1.00 54.97 421 ALA A O 1
ATOM 3172 N N . GLN A 1 422 ? -18.900 0.429 10.382 1.00 64.75 422 GLN A N 1
ATOM 3173 C CA . GLN A 1 422 ? -18.386 1.799 10.405 1.00 64.75 422 GLN A CA 1
ATOM 3174 C C . GLN A 1 422 ? -17.629 2.071 9.109 1.00 64.75 422 GLN A C 1
ATOM 3176 O O . GLN A 1 422 ? -16.808 1.275 8.692 1.00 64.75 422 GLN A O 1
ATOM 3181 N N . TYR A 1 423 ? -17.906 3.190 8.453 1.00 63.44 423 TYR A N 1
ATOM 3182 C CA . TYR A 1 423 ? -17.208 3.597 7.236 1.00 63.44 423 TYR A CA 1
ATOM 3183 C C . TYR A 1 423 ? -16.079 4.591 7.523 1.00 63.44 423 TYR A C 1
ATOM 3185 O O . TYR A 1 423 ? -15.029 4.519 6.884 1.00 63.44 423 TYR A O 1
ATOM 3193 N N . ALA A 1 424 ? -16.304 5.496 8.482 1.00 76.06 424 ALA A N 1
ATOM 3194 C CA . ALA A 1 424 ? -15.330 6.446 9.016 1.00 76.06 424 ALA A CA 1
ATOM 3195 C C . ALA A 1 424 ? -15.772 6.919 10.415 1.00 76.06 424 ALA A C 1
ATOM 3197 O O . ALA A 1 424 ? -16.974 6.994 10.698 1.00 76.06 424 ALA A O 1
ATOM 3198 N N . VAL A 1 425 ? -14.810 7.243 11.285 1.00 86.19 425 VAL A N 1
ATOM 3199 C CA . VAL A 1 425 ? -15.069 7.711 12.655 1.00 86.19 425 VAL A CA 1
ATOM 3200 C C . VAL A 1 425 ? -14.097 8.817 13.056 1.00 86.19 425 VAL A C 1
ATOM 3202 O O . VAL A 1 425 ? -12.892 8.707 12.842 1.00 86.19 425 VAL A O 1
ATOM 3205 N N . CYS A 1 426 ? -14.628 9.861 13.685 1.00 91.69 426 CYS A N 1
ATOM 3206 C CA . CYS A 1 426 ? -13.855 10.909 14.340 1.00 91.69 426 CYS A CA 1
ATOM 3207 C C . CYS A 1 426 ? -14.358 11.104 15.758 1.00 91.69 426 CYS A C 1
ATOM 3209 O O . CYS A 1 426 ? -15.563 11.133 15.993 1.00 91.69 426 CYS A O 1
ATOM 3211 N N . GLN A 1 427 ? -13.460 11.250 16.717 1.00 92.12 427 GLN A N 1
ATOM 3212 C CA . GLN A 1 427 ? -13.829 11.266 18.123 1.00 92.12 427 GLN A CA 1
ATOM 3213 C C . GLN A 1 427 ? -12.928 12.177 18.934 1.00 92.12 427 GLN A C 1
ATOM 3215 O O . GLN A 1 427 ? -11.757 12.351 18.613 1.00 92.12 427 GLN A O 1
ATOM 3220 N N . HIS A 1 428 ? -13.472 12.739 20.006 1.00 95.06 428 HIS A N 1
ATOM 3221 C CA . HIS A 1 428 ? -12.661 13.446 20.983 1.00 95.06 428 HIS A CA 1
ATOM 3222 C C . HIS A 1 428 ? -11.644 12.487 21.631 1.00 95.06 428 HIS A C 1
ATOM 3224 O O . HIS A 1 428 ? -11.998 11.359 21.989 1.00 95.06 428 HIS A O 1
ATOM 3230 N N . SER A 1 429 ? -10.407 12.943 21.819 1.00 89.06 429 SER A N 1
ATOM 3231 C CA . SER A 1 429 ? -9.252 12.189 22.328 1.00 89.06 429 SER A CA 1
ATOM 3232 C C . SER A 1 429 ? -9.556 11.460 23.640 1.00 89.06 429 SER A C 1
ATOM 3234 O O . SER A 1 429 ? -9.256 10.280 23.779 1.00 89.06 429 SER A O 1
ATOM 3236 N N . SER A 1 430 ? -10.283 12.102 24.557 1.00 91.88 430 SER A N 1
ATOM 3237 C CA . SER A 1 430 ? -10.734 11.496 25.827 1.00 91.88 430 SER A CA 1
ATOM 3238 C C . SER A 1 430 ? -11.612 10.241 25.691 1.00 91.88 430 SER A C 1
ATOM 3240 O O . SER A 1 430 ? -11.754 9.487 26.647 1.00 91.88 430 SER A O 1
ATOM 3242 N N . THR A 1 431 ? -12.230 10.000 24.531 1.00 89.62 431 THR A N 1
ATOM 3243 C CA . THR A 1 431 ? -13.022 8.779 24.289 1.00 89.62 431 THR A CA 1
ATOM 3244 C C . THR A 1 431 ? -12.164 7.628 23.782 1.00 89.62 431 THR A C 1
ATOM 3246 O O . THR A 1 431 ? -12.573 6.474 23.861 1.00 89.62 431 THR A O 1
ATOM 3249 N N . GLN A 1 432 ? -10.969 7.925 23.273 1.00 85.38 432 GLN A N 1
ATOM 3250 C CA . GLN A 1 432 ? -10.102 6.967 22.607 1.00 85.38 432 GLN A CA 1
ATOM 3251 C C . GLN A 1 432 ? -9.629 5.823 23.516 1.00 85.38 432 GLN A C 1
ATOM 3253 O O . GLN A 1 432 ? -9.731 4.682 23.061 1.00 85.38 432 GLN A O 1
ATOM 3258 N N . PRO A 1 433 ? -9.222 6.047 24.785 1.00 88.06 433 PRO A N 1
ATOM 3259 C CA . PRO A 1 433 ? -8.786 4.961 25.669 1.00 88.06 433 PRO A CA 1
ATOM 3260 C C . PRO A 1 433 ? -9.834 3.853 25.842 1.00 88.06 433 PRO A C 1
ATOM 3262 O O . PRO A 1 433 ? -9.498 2.672 25.824 1.00 88.06 433 PRO A O 1
ATOM 3265 N N . PHE A 1 434 ? -11.120 4.217 25.922 1.00 86.75 434 PHE A N 1
ATOM 3266 C CA . PHE A 1 434 ? -12.223 3.254 26.023 1.00 86.75 434 PHE A CA 1
ATOM 3267 C C . PHE A 1 434 ? -12.332 2.334 24.799 1.00 86.75 434 PHE A C 1
ATOM 3269 O O . PHE A 1 434 ? -12.710 1.163 24.911 1.00 86.75 434 PHE A O 1
ATOM 3276 N N . TRP A 1 435 ? -12.003 2.854 23.617 1.00 81.19 435 TRP A N 1
ATOM 3277 C CA . TRP A 1 435 ? -12.008 2.079 22.378 1.00 81.19 435 TRP A CA 1
ATOM 3278 C C . TRP A 1 435 ? -10.767 1.223 22.241 1.00 81.19 435 TRP A C 1
ATOM 3280 O O . TRP A 1 435 ? -10.907 0.035 21.978 1.00 81.19 435 TRP A O 1
ATOM 3290 N N . VAL A 1 436 ? -9.594 1.803 22.487 1.00 84.00 436 VAL A N 1
ATOM 3291 C CA . VAL A 1 436 ? -8.310 1.091 22.465 1.00 84.00 436 VAL A CA 1
ATOM 3292 C C . VAL A 1 436 ? -8.368 -0.137 23.364 1.00 84.00 436 VAL A C 1
ATOM 3294 O O . VAL A 1 436 ? -8.175 -1.251 22.887 1.00 84.00 436 VAL A O 1
ATOM 3297 N N . MET A 1 437 ? -8.772 0.044 24.624 1.00 87.12 437 MET A N 1
ATOM 3298 C CA . MET A 1 437 ? -8.922 -1.065 25.563 1.00 87.12 437 MET A CA 1
ATOM 3299 C C . MET A 1 437 ? -9.926 -2.111 25.060 1.00 87.12 437 MET A C 1
ATOM 3301 O O . MET A 1 437 ? -9.688 -3.308 25.176 1.00 87.12 437 MET A O 1
ATOM 3305 N N . GLY A 1 438 ? -11.045 -1.682 24.469 1.00 83.75 438 GLY A N 1
ATOM 3306 C CA . GLY A 1 438 ? -12.037 -2.604 23.916 1.00 83.75 438 GLY A CA 1
ATOM 3307 C C . GLY A 1 438 ? -11.465 -3.483 22.806 1.00 83.75 438 GLY A C 1
ATOM 3308 O O . GLY A 1 438 ? -11.682 -4.692 22.806 1.00 83.75 438 GLY A O 1
ATOM 3309 N N . MET A 1 439 ? -10.699 -2.887 21.895 1.00 78.00 439 MET A N 1
ATOM 3310 C CA . MET A 1 439 ? -10.089 -3.620 20.793 1.00 78.00 439 MET A CA 1
ATOM 3311 C C . MET A 1 439 ? -8.969 -4.550 21.268 1.00 78.00 439 MET A C 1
ATOM 3313 O O . MET A 1 439 ? -8.926 -5.689 20.818 1.00 78.00 439 MET A O 1
ATOM 3317 N N . GLN A 1 440 ? -8.154 -4.125 22.240 1.00 79.31 440 GLN A N 1
ATOM 3318 C CA . GLN A 1 440 ? -7.132 -4.966 22.881 1.00 79.31 440 GLN A CA 1
ATOM 3319 C C . GLN A 1 440 ? -7.736 -6.198 23.567 1.00 79.31 440 GLN A C 1
ATOM 3321 O O . GLN A 1 440 ? -7.211 -7.306 23.463 1.00 79.31 440 GLN A O 1
ATOM 3326 N N . LEU A 1 441 ? -8.865 -6.030 24.262 1.00 82.06 441 LEU A N 1
ATOM 3327 C CA . LEU A 1 441 ? -9.552 -7.147 24.911 1.00 82.06 441 LEU A CA 1
ATOM 3328 C C . LEU A 1 441 ? -10.153 -8.113 23.879 1.00 82.06 441 LEU A C 1
ATOM 3330 O O . LEU A 1 441 ? -10.041 -9.330 24.040 1.00 82.06 441 LEU A O 1
ATOM 3334 N N . LEU A 1 442 ? -10.756 -7.587 22.805 1.00 72.94 442 LEU A N 1
ATOM 3335 C CA . LEU A 1 442 ? -11.290 -8.398 21.706 1.00 72.94 442 LEU A CA 1
ATOM 3336 C C . LEU A 1 442 ? -10.183 -9.166 20.973 1.00 72.94 442 LEU A C 1
ATOM 3338 O O . LEU A 1 442 ? -10.347 -10.358 20.716 1.00 72.94 442 LEU A O 1
ATOM 3342 N N . SER A 1 443 ? -9.052 -8.522 20.669 1.00 64.75 443 SER A N 1
ATOM 3343 C CA . SER A 1 443 ? -7.901 -9.187 20.046 1.00 64.75 443 SER A CA 1
ATOM 3344 C C . SER A 1 443 ? -7.266 -10.224 20.973 1.00 64.75 443 SER A C 1
ATOM 3346 O O . SER A 1 443 ? -6.771 -11.242 20.501 1.00 64.75 443 SER A O 1
ATOM 3348 N N . GLY A 1 444 ? -7.364 -10.028 22.291 1.00 72.06 444 GLY A N 1
ATOM 3349 C CA . GLY A 1 444 ? -7.031 -11.027 23.309 1.00 72.06 444 GLY A CA 1
ATOM 3350 C C . GLY A 1 444 ? -8.029 -12.190 23.428 1.00 72.06 444 GLY A C 1
ATOM 3351 O O . GLY A 1 444 ? -7.858 -13.051 24.290 1.00 72.06 444 GLY A O 1
ATOM 3352 N N . GLY A 1 445 ? -9.077 -12.235 22.596 1.00 72.31 445 GLY A N 1
ATOM 3353 C CA . GLY A 1 445 ? -10.062 -13.321 22.552 1.00 72.31 445 GLY A CA 1
ATOM 3354 C C . GLY A 1 445 ? -11.221 -13.188 23.545 1.00 72.31 445 GLY A C 1
ATOM 3355 O O . GLY A 1 445 ? -12.021 -14.120 23.676 1.00 72.31 445 GLY A O 1
ATOM 3356 N N . MET A 1 446 ? -11.346 -12.052 24.240 1.00 81.25 446 MET A N 1
ATOM 3357 C CA . MET A 1 446 ? -12.480 -11.792 25.128 1.00 81.25 446 MET A CA 1
ATOM 3358 C C . MET A 1 446 ? -13.772 -11.636 24.318 1.00 81.25 446 MET A C 1
ATOM 3360 O O . MET A 1 446 ? -13.792 -11.056 23.232 1.00 81.25 446 MET A O 1
ATOM 3364 N N . LYS A 1 447 ? -14.891 -12.140 24.847 1.00 81.12 447 LYS A N 1
ATOM 3365 C CA . LYS A 1 447 ? -16.185 -12.021 24.162 1.00 81.12 447 LYS A CA 1
ATOM 3366 C C . LYS A 1 447 ? -16.726 -10.592 24.272 1.00 81.12 447 LYS A C 1
ATOM 3368 O O . LYS A 1 447 ? -16.617 -10.006 25.345 1.00 81.12 447 LYS A O 1
ATOM 3373 N N . PRO A 1 448 ? -17.430 -10.063 23.253 1.00 72.44 448 PRO A N 1
ATOM 3374 C CA . PRO A 1 448 ? -17.922 -8.680 23.260 1.00 72.44 448 PRO A CA 1
ATOM 3375 C C . PRO A 1 448 ? -18.687 -8.262 24.528 1.00 72.44 448 PRO A C 1
ATOM 3377 O O . PRO A 1 448 ? -18.423 -7.205 25.088 1.00 72.44 448 PRO A O 1
ATOM 3380 N N . ALA A 1 449 ? -19.573 -9.122 25.040 1.00 74.69 449 ALA A N 1
ATOM 3381 C CA . ALA A 1 449 ? -20.341 -8.827 26.254 1.00 74.69 449 ALA A CA 1
ATOM 3382 C C . ALA A 1 449 ? -19.472 -8.724 27.527 1.00 74.69 449 ALA A C 1
ATOM 3384 O O . ALA A 1 449 ? -19.823 -8.005 28.457 1.00 74.69 449 ALA A O 1
ATOM 3385 N N . GLU A 1 450 ? -18.346 -9.440 27.575 1.00 85.25 450 GLU A N 1
ATOM 3386 C CA . GLU A 1 450 ? -17.386 -9.386 28.685 1.00 85.25 450 GLU A CA 1
ATOM 3387 C C . GLU A 1 450 ? -16.491 -8.141 28.571 1.00 85.25 450 GLU A C 1
ATOM 3389 O O . GLU A 1 450 ? -16.144 -7.535 29.584 1.00 85.25 450 GLU A O 1
ATOM 3394 N N . VAL A 1 451 ? -16.183 -7.709 27.343 1.00 82.19 451 VAL A N 1
ATOM 3395 C CA . VAL A 1 451 ? -15.411 -6.488 27.060 1.00 82.19 451 VAL A CA 1
ATOM 3396 C C . VAL A 1 451 ? -16.138 -5.240 27.550 1.00 82.19 451 VAL A C 1
ATOM 3398 O O . VAL A 1 451 ? -15.526 -4.380 28.183 1.00 82.19 451 VAL A O 1
ATOM 3401 N N . ASP A 1 452 ? -17.440 -5.128 27.278 1.00 83.12 452 ASP A N 1
ATOM 3402 C CA . ASP A 1 452 ? -18.245 -3.977 27.706 1.00 83.12 452 ASP A CA 1
ATOM 3403 C C . ASP A 1 452 ? -18.222 -3.814 29.226 1.00 83.12 452 ASP A C 1
ATOM 3405 O O . ASP A 1 452 ? -17.884 -2.740 29.728 1.00 83.12 452 ASP A O 1
ATOM 3409 N N . GLN A 1 453 ? -18.493 -4.896 29.960 1.00 88.00 453 GLN A N 1
ATOM 3410 C CA . GLN A 1 453 ? -18.488 -4.864 31.419 1.00 88.00 453 GLN A CA 1
ATOM 3411 C C . GLN A 1 453 ? -17.092 -4.559 31.975 1.00 88.00 453 GLN A C 1
ATOM 3413 O O . GLN A 1 453 ? -16.958 -3.701 32.840 1.00 88.00 453 GLN A O 1
ATOM 3418 N N . THR A 1 454 ? -16.048 -5.187 31.427 1.00 91.06 454 THR A N 1
ATOM 3419 C CA . THR A 1 454 ? -14.661 -4.987 31.876 1.00 91.06 454 THR A CA 1
ATOM 3420 C C . THR A 1 454 ? -14.225 -3.527 31.745 1.00 91.06 454 THR A C 1
ATOM 3422 O O . THR A 1 454 ? -13.572 -2.982 32.634 1.00 91.06 454 THR A O 1
ATOM 3425 N N . ARG A 1 455 ? -14.612 -2.855 30.655 1.00 91.94 455 ARG A N 1
ATOM 3426 C CA . ARG A 1 455 ? -14.329 -1.425 30.475 1.00 91.94 455 ARG A CA 1
ATOM 3427 C C . ARG A 1 455 ? -15.090 -0.560 31.472 1.00 91.94 455 ARG A C 1
ATOM 3429 O O . ARG A 1 455 ? -14.512 0.370 32.022 1.00 91.94 455 ARG A O 1
ATOM 3436 N N . LEU A 1 456 ? -16.366 -0.856 31.718 1.00 90.56 456 LEU A N 1
ATOM 3437 C CA . LEU A 1 456 ? -17.172 -0.118 32.697 1.00 90.56 456 LEU A CA 1
ATOM 3438 C C . LEU A 1 456 ? -16.626 -0.263 34.122 1.00 90.56 456 LEU A C 1
ATOM 3440 O O . LEU A 1 456 ? -16.589 0.722 34.864 1.00 90.56 456 LEU A O 1
ATOM 3444 N N . ASP A 1 457 ? -16.171 -1.461 34.485 1.00 91.81 457 ASP A N 1
ATOM 3445 C CA . ASP A 1 457 ? -15.541 -1.730 35.777 1.00 91.81 457 ASP A CA 1
ATOM 3446 C C . ASP A 1 457 ? -14.234 -0.937 35.899 1.00 91.81 457 ASP A C 1
ATOM 3448 O O . ASP A 1 457 ? -14.065 -0.184 36.857 1.00 91.81 457 ASP A O 1
ATOM 3452 N N . ALA A 1 458 ? -13.377 -0.971 34.873 1.00 91.50 458 ALA A N 1
ATOM 3453 C CA . ALA A 1 458 ? -12.139 -0.191 34.837 1.00 91.50 458 ALA A CA 1
ATOM 3454 C C . ALA A 1 458 ? -12.381 1.326 34.965 1.00 91.50 458 ALA A C 1
ATOM 3456 O O . ALA A 1 458 ? -11.645 2.028 35.662 1.00 91.50 458 ALA A O 1
ATOM 3457 N N . MET A 1 459 ? -13.447 1.848 34.351 1.00 91.31 459 MET A N 1
ATOM 3458 C CA . MET A 1 459 ? -13.834 3.256 34.511 1.00 91.31 459 MET A CA 1
ATOM 3459 C C . MET A 1 459 ? -14.329 3.576 35.919 1.00 91.31 459 MET A C 1
ATOM 3461 O O . MET A 1 459 ? -14.064 4.656 36.444 1.00 91.31 459 MET A O 1
ATOM 3465 N N . THR A 1 460 ? -15.061 2.649 36.533 1.00 90.75 460 THR A N 1
ATOM 3466 C CA . THR A 1 460 ? -15.591 2.806 37.893 1.00 90.75 460 THR A CA 1
ATOM 3467 C C . THR A 1 460 ? -14.470 2.754 38.930 1.00 90.75 460 THR A C 1
ATOM 3469 O O . THR A 1 460 ? -14.482 3.507 39.903 1.00 90.75 460 THR A O 1
ATOM 3472 N N . GLU A 1 461 ? -13.477 1.898 38.703 1.00 91.81 461 GLU A N 1
ATOM 3473 C CA . GLU A 1 461 ? -12.275 1.761 39.529 1.00 91.81 461 GLU A CA 1
ATOM 3474 C C . GLU A 1 461 ? -11.247 2.879 39.284 1.00 91.81 461 GLU A C 1
ATOM 3476 O O . GLU A 1 461 ? -10.320 3.052 40.077 1.00 91.81 461 GLU A O 1
ATOM 3481 N N . GLY A 1 462 ? -11.418 3.658 38.211 1.00 89.44 462 GLY A N 1
ATOM 3482 C CA . GLY A 1 462 ? -10.526 4.750 37.824 1.00 89.44 462 GLY A CA 1
ATOM 3483 C C . GLY A 1 462 ? -9.226 4.293 37.158 1.00 89.44 462 GLY A C 1
ATOM 3484 O O . GLY A 1 462 ? -8.299 5.089 37.033 1.00 89.44 462 GLY A O 1
ATOM 3485 N N . THR A 1 463 ? -9.140 3.029 36.735 1.00 90.19 463 THR A N 1
ATOM 3486 C CA . THR A 1 463 ? -8.015 2.498 35.945 1.00 90.19 463 THR A CA 1
ATOM 3487 C C . THR A 1 463 ? -8.151 2.825 34.457 1.00 90.19 463 THR A C 1
ATOM 3489 O O . THR A 1 463 ? -7.150 2.848 33.745 1.00 90.19 463 THR A O 1
ATOM 3492 N N . LEU A 1 464 ? -9.367 3.147 34.004 1.00 89.25 464 LEU A N 1
ATOM 3493 C CA . LEU A 1 464 ? -9.654 3.732 32.699 1.00 89.25 464 LEU A CA 1
ATOM 3494 C C . LEU A 1 464 ? -10.279 5.117 32.883 1.00 89.25 464 LEU A C 1
ATOM 3496 O O . LEU A 1 464 ? -11.279 5.265 33.584 1.00 89.25 464 LEU A O 1
ATOM 3500 N N . GLU A 1 465 ? -9.711 6.144 32.254 1.00 89.38 465 GLU A N 1
ATOM 3501 C CA . GLU A 1 465 ? -10.246 7.500 32.391 1.00 89.38 465 GLU A CA 1
ATOM 3502 C C . GLU A 1 465 ? -11.650 7.622 31.786 1.00 89.38 465 GLU A C 1
ATOM 3504 O O . GLU A 1 465 ? -11.934 7.162 30.677 1.00 89.38 465 GLU A O 1
ATOM 3509 N N . THR A 1 466 ? -12.544 8.283 32.520 1.00 88.75 466 THR A N 1
ATOM 3510 C CA . THR A 1 466 ? -13.873 8.624 32.015 1.00 88.75 466 THR A CA 1
ATOM 3511 C C . THR A 1 466 ? -13.771 9.737 30.971 1.00 88.75 466 THR A C 1
ATOM 3513 O O . THR A 1 466 ? -13.141 10.761 31.259 1.00 88.75 466 THR A O 1
ATOM 3516 N N . PRO A 1 467 ? -14.437 9.616 29.808 1.00 92.31 467 PRO A N 1
ATOM 3517 C CA . PRO A 1 467 ? -14.470 10.677 28.817 1.00 92.31 467 PRO A CA 1
ATOM 3518 C C . PRO A 1 467 ? -14.963 12.001 29.394 1.00 92.31 467 PRO A C 1
ATOM 3520 O O . PRO A 1 467 ? -15.863 12.034 30.236 1.00 92.31 467 PRO A O 1
ATOM 3523 N N . VAL A 1 468 ? -14.417 13.108 28.889 1.00 94.12 468 VAL A N 1
ATOM 3524 C CA . VAL A 1 468 ? -14.879 14.439 29.298 1.00 94.12 468 VAL A CA 1
ATOM 3525 C C . VAL A 1 468 ? -16.353 14.636 28.938 1.00 94.12 468 VAL A C 1
ATOM 3527 O O . VAL A 1 468 ? -16.824 14.191 27.888 1.00 94.12 468 VAL A O 1
ATOM 3530 N N . VAL A 1 469 ? -17.092 15.327 29.805 1.00 95.06 469 VAL A N 1
ATOM 3531 C CA . VAL A 1 469 ? -18.488 15.695 29.537 1.00 95.06 469 VAL A CA 1
ATOM 3532 C C . VAL A 1 469 ? -18.545 16.520 28.252 1.00 95.06 469 VAL A C 1
ATOM 3534 O O . VAL A 1 469 ? -17.811 17.494 28.102 1.00 95.06 469 VAL A O 1
ATOM 3537 N N . GLY A 1 470 ? -19.425 16.142 27.327 1.00 94.12 470 GLY A N 1
ATOM 3538 C CA . GLY A 1 470 ? -19.547 16.808 26.032 1.00 94.12 470 GLY A CA 1
ATOM 3539 C C . GLY A 1 470 ? -18.590 16.287 24.957 1.00 94.12 470 GLY A C 1
ATOM 3540 O O . GLY A 1 470 ? -18.632 16.794 23.837 1.00 94.12 470 GLY A O 1
ATOM 3541 N N . ALA A 1 471 ? -17.760 15.279 25.252 1.00 95.44 471 ALA A N 1
ATOM 3542 C CA . ALA A 1 471 ? -16.898 14.647 24.259 1.00 95.44 471 ALA A CA 1
ATOM 3543 C C . ALA A 1 471 ? -17.735 14.085 23.102 1.00 95.44 471 ALA A C 1
ATOM 3545 O O . ALA A 1 471 ? -18.520 13.152 23.281 1.00 95.44 471 ALA A O 1
ATOM 3546 N N . ALA A 1 472 ? -17.573 14.680 21.922 1.00 93.88 472 ALA A N 1
ATOM 3547 C CA . ALA A 1 472 ? -18.315 14.317 20.726 1.00 93.88 472 ALA A CA 1
ATOM 3548 C C . ALA A 1 472 ? -17.618 13.197 19.951 1.00 93.88 472 ALA A C 1
ATOM 3550 O O . ALA A 1 472 ? -16.385 13.154 19.861 1.00 93.88 472 ALA A O 1
ATOM 3551 N N . ARG A 1 473 ? -18.417 12.334 19.325 1.00 91.62 473 ARG A N 1
ATOM 3552 C CA . ARG A 1 473 ? -17.956 11.376 18.318 1.00 91.62 473 ARG A CA 1
ATOM 3553 C C . ARG A 1 473 ? -18.887 11.409 17.118 1.00 91.62 473 ARG A C 1
ATOM 3555 O O . ARG A 1 473 ? -20.104 11.449 17.274 1.00 91.62 473 ARG A O 1
ATOM 3562 N N . TYR A 1 474 ? -18.297 11.394 15.936 1.00 91.31 474 TYR A N 1
ATOM 3563 C CA . TYR A 1 474 ? -18.937 11.479 14.635 1.00 91.31 474 TYR A CA 1
ATOM 3564 C C . TYR A 1 474 ? -18.672 10.182 13.882 1.00 91.31 474 TYR A C 1
ATOM 3566 O O . TYR A 1 474 ? -17.528 9.733 13.792 1.00 91.31 474 TYR A O 1
ATOM 3574 N N . PHE A 1 475 ? -19.719 9.597 13.318 1.00 84.81 475 PHE A N 1
ATOM 3575 C CA . PHE A 1 475 ? -19.662 8.349 12.574 1.00 84.81 475 PHE A CA 1
ATOM 3576 C C . PHE A 1 475 ? -20.325 8.517 11.215 1.00 84.81 475 PHE A C 1
ATOM 3578 O O . PHE A 1 475 ? -21.345 9.196 11.081 1.00 84.81 475 PHE A O 1
ATOM 3585 N N . LEU A 1 476 ? -19.793 7.792 10.239 1.00 78.38 476 LEU A N 1
ATOM 3586 C CA . LEU A 1 476 ? -20.536 7.366 9.062 1.00 78.38 476 LEU A CA 1
ATOM 3587 C C . LEU A 1 476 ? -20.698 5.853 9.148 1.00 78.38 476 LEU A C 1
ATOM 3589 O O . LEU A 1 476 ? -19.703 5.137 9.254 1.00 78.38 476 LEU A O 1
ATOM 3593 N N . ILE A 1 477 ? -21.936 5.367 9.140 1.00 72.44 477 ILE A N 1
ATOM 3594 C CA . ILE A 1 477 ? -22.259 3.936 9.239 1.00 72.44 477 ILE A CA 1
ATOM 3595 C C . ILE A 1 477 ? -22.961 3.465 7.966 1.00 72.44 477 ILE A C 1
ATOM 3597 O O . ILE A 1 477 ? -23.725 4.224 7.381 1.00 72.44 477 ILE A O 1
ATOM 3601 N N . GLY A 1 478 ? -22.720 2.225 7.531 1.00 58.59 478 GLY A N 1
ATOM 3602 C CA . GLY A 1 478 ? -23.371 1.675 6.328 1.00 58.59 478 GLY A CA 1
ATOM 3603 C C . GLY A 1 478 ? -22.501 0.795 5.431 1.00 58.59 478 GLY A C 1
ATOM 3604 O O . GLY A 1 478 ? -22.989 0.334 4.404 1.00 58.59 478 GLY A O 1
ATOM 3605 N N . GLY A 1 479 ? -21.240 0.542 5.801 1.00 48.59 479 GLY A N 1
ATOM 3606 C CA . GLY A 1 479 ? -20.326 -0.384 5.112 1.00 48.59 479 GLY A CA 1
ATOM 3607 C C . GLY A 1 479 ? -19.813 0.090 3.741 1.00 48.59 479 GLY A C 1
ATOM 3608 O O . GLY A 1 479 ? -18.633 -0.077 3.458 1.00 48.59 479 GLY A O 1
ATOM 3609 N N . ALA A 1 480 ? -20.652 0.733 2.920 1.00 53.25 480 ALA A N 1
ATOM 3610 C CA . ALA A 1 480 ? -20.309 1.261 1.599 1.00 53.25 480 ALA A CA 1
ATOM 3611 C C . ALA A 1 480 ? -20.971 2.628 1.322 1.00 53.25 480 ALA A C 1
ATOM 3613 O O . ALA A 1 480 ? -22.044 2.939 1.847 1.00 53.25 480 ALA A O 1
ATOM 3614 N N . ALA A 1 481 ? -20.342 3.419 0.445 1.00 52.41 481 ALA A N 1
ATOM 3615 C CA . ALA A 1 481 ? -20.679 4.812 0.140 1.00 52.41 481 ALA A CA 1
ATOM 3616 C C . ALA A 1 481 ? -22.147 5.131 -0.239 1.00 52.41 481 ALA A C 1
ATOM 3618 O O . ALA A 1 481 ? -22.606 6.202 0.161 1.00 52.41 481 ALA A O 1
ATOM 3619 N N . PRO A 1 482 ? -22.938 4.278 -0.931 1.00 47.59 482 PRO A N 1
ATOM 3620 C CA . PRO A 1 482 ? -24.251 4.728 -1.399 1.00 47.59 482 PRO A CA 1
ATOM 3621 C C . PRO A 1 482 ? -25.315 4.864 -0.294 1.00 47.59 482 PRO A C 1
ATOM 3623 O O . PRO A 1 482 ? -26.355 5.461 -0.550 1.00 47.59 482 PRO A O 1
ATOM 3626 N N . ASN A 1 483 ? -25.089 4.341 0.921 1.00 60.44 483 ASN A N 1
ATOM 3627 C CA . ASN A 1 483 ? -26.089 4.330 2.005 1.00 60.44 483 ASN A CA 1
ATOM 3628 C C . ASN A 1 483 ? -25.525 4.767 3.370 1.00 60.44 483 ASN A C 1
ATOM 3630 O O . ASN A 1 483 ? -25.970 4.278 4.411 1.00 60.44 483 ASN A O 1
ATOM 3634 N N . LEU A 1 484 ? -24.527 5.654 3.385 1.00 68.44 484 LEU A N 1
ATOM 3635 C CA . LEU A 1 484 ? -23.923 6.105 4.638 1.00 68.44 484 LEU A CA 1
ATOM 3636 C C . LEU A 1 484 ? -24.889 6.976 5.443 1.00 68.44 484 LEU A C 1
ATOM 3638 O O . LEU A 1 484 ? -25.350 8.015 4.975 1.00 68.44 484 LEU A O 1
ATOM 3642 N N . LEU A 1 485 ? -25.159 6.567 6.679 1.00 73.44 485 LEU A N 1
ATOM 3643 C CA . LEU A 1 485 ? -25.945 7.341 7.629 1.00 73.44 485 LEU A CA 1
ATOM 3644 C C . LEU A 1 485 ? -24.999 8.071 8.588 1.00 73.44 485 LEU A C 1
ATOM 3646 O O . LEU A 1 485 ? -24.153 7.424 9.217 1.00 73.44 485 LEU A O 1
ATOM 3650 N N . PRO A 1 486 ? -25.124 9.400 8.728 1.00 81.25 486 PRO A N 1
ATOM 3651 C CA . PRO A 1 486 ? -24.421 10.115 9.772 1.00 81.25 486 PRO A CA 1
ATOM 3652 C C . PRO A 1 486 ? -25.009 9.741 11.132 1.00 81.25 486 PRO A C 1
ATOM 3654 O O . PRO A 1 486 ? -26.222 9.671 11.324 1.00 81.25 486 PRO A O 1
ATOM 3657 N N . LEU A 1 487 ? -24.137 9.519 12.101 1.00 84.38 487 LEU A N 1
ATOM 3658 C CA . LEU A 1 487 ? -24.505 9.346 13.498 1.00 84.38 487 LEU A CA 1
ATOM 3659 C C . LEU A 1 487 ? -23.533 10.167 14.331 1.00 84.38 487 LEU A C 1
ATOM 3661 O O . LEU A 1 487 ? -22.342 10.227 14.035 1.00 84.38 487 LEU A O 1
ATOM 3665 N N . MET A 1 488 ? -24.034 10.791 15.385 1.00 90.38 488 MET A N 1
ATOM 3666 C CA . MET A 1 488 ? -23.198 11.452 16.373 1.00 90.38 488 MET A CA 1
ATOM 3667 C C . MET A 1 488 ? -23.540 10.911 17.754 1.00 90.38 488 MET A C 1
ATOM 3669 O O . MET A 1 488 ? -24.681 10.534 18.018 1.00 90.38 488 MET A O 1
ATOM 3673 N N . ASN A 1 489 ? -22.564 10.876 18.650 1.00 92.19 489 ASN A N 1
ATOM 3674 C CA . ASN A 1 489 ? -22.849 10.769 20.068 1.00 92.19 489 ASN A CA 1
ATOM 3675 C C . ASN A 1 489 ? -22.062 11.789 20.884 1.00 92.19 489 ASN A C 1
ATOM 3677 O O . ASN A 1 489 ? -21.088 12.380 20.412 1.00 92.19 489 ASN A O 1
ATOM 3681 N N . VAL A 1 490 ? -22.557 12.042 22.091 1.00 96.06 490 VAL A N 1
ATOM 3682 C CA . VAL A 1 490 ? -21.972 12.991 23.034 1.00 96.06 490 VAL A CA 1
ATOM 3683 C C . VAL A 1 490 ? -21.907 12.334 24.401 1.00 96.06 490 VAL A C 1
ATOM 3685 O O . VAL A 1 490 ? -22.944 11.943 24.945 1.00 96.06 490 VAL A O 1
ATOM 3688 N N . GLN A 1 491 ? -20.706 12.237 24.969 1.00 96.50 491 GLN A N 1
ATOM 3689 C CA . GLN A 1 491 ? -20.531 11.625 26.282 1.00 96.50 491 GLN A CA 1
ATOM 3690 C C . GLN A 1 491 ? -21.156 12.482 27.377 1.00 96.50 491 GLN A C 1
ATOM 3692 O O . GLN A 1 491 ? -20.907 13.686 27.484 1.00 96.50 491 GLN A O 1
ATOM 3697 N N . LEU A 1 492 ? -21.946 11.823 28.219 1.00 96.44 492 LEU A N 1
ATOM 3698 C CA . LEU A 1 492 ? -22.579 12.372 29.408 1.00 96.44 492 LEU A CA 1
ATOM 3699 C C . LEU A 1 492 ? -22.416 11.360 30.558 1.00 96.44 492 LEU A C 1
ATOM 3701 O O . LEU A 1 492 ? -23.410 10.752 30.959 1.00 96.44 492 LEU A O 1
ATOM 3705 N N . PRO A 1 493 ? -21.189 11.143 31.076 1.00 95.00 493 PRO A N 1
ATOM 3706 C CA . PRO A 1 493 ? -20.936 10.148 32.116 1.00 95.00 493 PRO A CA 1
ATOM 3707 C C . PRO A 1 493 ? -21.933 10.245 33.277 1.00 95.00 493 PRO A C 1
ATOM 3709 O O . PRO A 1 493 ? -22.208 11.334 33.785 1.00 95.00 493 PRO A O 1
ATOM 3712 N N . TYR A 1 494 ? -22.473 9.099 33.689 1.00 94.81 494 TYR A N 1
ATOM 3713 C CA . TYR A 1 494 ? -23.473 8.929 34.749 1.00 94.81 494 TYR A CA 1
ATOM 3714 C C . TYR A 1 494 ? -24.840 9.598 34.510 1.00 94.81 494 TYR A C 1
ATOM 3716 O O . TYR A 1 494 ? -25.674 9.634 35.417 1.00 94.81 494 TYR A O 1
ATOM 3724 N N . ALA A 1 495 ? -25.121 10.102 33.305 1.00 97.12 495 ALA A N 1
ATOM 3725 C CA . ALA A 1 495 ? -26.436 10.641 32.972 1.00 97.12 495 ALA A CA 1
ATOM 3726 C C . ALA A 1 495 ? -27.528 9.564 32.994 1.00 97.12 495 ALA A C 1
ATOM 3728 O O . ALA A 1 495 ? -27.326 8.441 32.535 1.00 97.12 495 ALA A O 1
ATOM 3729 N N . THR A 1 496 ? -28.715 9.932 33.475 1.00 97.50 496 THR A N 1
ATOM 3730 C CA . THR A 1 496 ? -29.906 9.079 33.489 1.00 97.50 496 THR A CA 1
ATOM 3731 C C . THR A 1 496 ? -31.071 9.781 32.795 1.00 97.50 496 THR A C 1
ATOM 3733 O O . THR A 1 496 ? -31.016 10.981 32.488 1.00 97.50 496 THR A O 1
ATOM 3736 N N . SER A 1 497 ? -32.156 9.047 32.547 1.00 96.81 497 SER A N 1
ATOM 3737 C CA . SER A 1 497 ? -33.384 9.639 32.012 1.00 96.81 497 SER A CA 1
ATOM 3738 C C . SER A 1 497 ? -33.973 10.694 32.949 1.00 96.81 497 SER A C 1
ATOM 3740 O O . SER A 1 497 ? -34.510 11.694 32.482 1.00 96.81 497 SER A O 1
ATOM 3742 N N . GLU A 1 498 ? -33.821 10.530 34.261 1.00 96.62 498 GLU A N 1
ATOM 3743 C CA . GLU A 1 498 ? -34.279 11.489 35.267 1.00 96.62 498 GLU A CA 1
ATOM 3744 C C . GLU A 1 498 ? -33.445 12.772 35.266 1.00 96.62 498 GLU A C 1
ATOM 3746 O O . GLU A 1 498 ? -34.002 13.856 35.432 1.00 96.62 498 GLU A O 1
ATOM 3751 N N . SER A 1 499 ? -32.123 12.671 35.080 1.00 96.50 499 SER A N 1
ATOM 3752 C CA . SER A 1 499 ? -31.246 13.847 35.125 1.00 96.50 499 SER A CA 1
ATOM 3753 C C . SER A 1 499 ? -31.263 14.667 33.835 1.00 96.50 499 SER A C 1
ATOM 3755 O O . SER A 1 499 ? -31.018 15.872 33.881 1.00 96.50 499 SER A O 1
ATOM 3757 N N . THR A 1 500 ? -31.569 14.041 32.695 1.00 95.31 500 THR A N 1
ATOM 3758 C CA . THR A 1 500 ? -31.487 14.687 31.372 1.00 95.31 500 THR A CA 1
ATOM 3759 C C . THR A 1 500 ? -32.823 14.849 30.652 1.00 95.31 500 THR A C 1
ATOM 3761 O O . THR A 1 500 ? -32.936 15.686 29.760 1.00 95.31 500 THR A O 1
ATOM 3764 N N . GLY A 1 501 ? -33.833 14.047 30.999 1.00 95.25 501 GLY A N 1
ATOM 3765 C CA . GLY A 1 501 ? -35.105 13.975 30.279 1.00 95.25 501 GLY A CA 1
ATOM 3766 C C . GLY A 1 501 ? -35.071 13.156 28.981 1.00 95.25 501 GLY A C 1
ATOM 3767 O O . GLY A 1 501 ? -36.103 13.047 28.319 1.00 95.25 501 GLY A O 1
ATOM 3768 N N . PHE A 1 502 ? -33.932 12.565 28.603 1.00 96.12 502 PHE A N 1
ATOM 3769 C CA . PHE A 1 502 ? -33.836 11.701 27.424 1.00 96.12 502 PHE A CA 1
ATOM 3770 C C . PHE A 1 502 ? -34.232 10.255 27.740 1.00 96.12 502 PHE A C 1
ATOM 3772 O O . PHE A 1 502 ? -33.907 9.708 28.794 1.00 96.12 502 PHE A O 1
ATOM 3779 N N . SER A 1 503 ? -34.920 9.613 26.796 1.00 94.31 503 SER A N 1
ATOM 3780 C CA . SER A 1 503 ? -35.274 8.191 26.876 1.00 94.31 503 SER A CA 1
ATOM 3781 C C . SER A 1 503 ? -34.017 7.322 26.898 1.00 94.31 503 SER A C 1
ATOM 3783 O O . SER A 1 503 ? -33.115 7.563 26.106 1.00 94.31 503 SER A O 1
ATOM 3785 N N . SER A 1 504 ? -33.971 6.292 27.744 1.00 93.44 504 SER A N 1
ATOM 3786 C CA . SER A 1 504 ? -32.955 5.228 27.674 1.00 93.44 504 SER A CA 1
ATOM 3787 C C . SER A 1 504 ? -33.286 4.140 26.643 1.00 93.44 504 SER A C 1
ATOM 3789 O O . SER A 1 504 ? -32.485 3.243 26.390 1.00 93.44 504 SER A O 1
ATOM 3791 N N . LEU A 1 505 ? -34.479 4.198 26.041 1.00 91.31 505 LEU A N 1
ATOM 3792 C CA . LEU A 1 505 ? -34.869 3.314 24.946 1.00 91.31 505 LEU A CA 1
ATOM 3793 C C . LEU A 1 505 ? -34.324 3.845 23.611 1.00 91.31 505 LEU A C 1
ATOM 3795 O O . LEU A 1 505 ? -34.529 5.034 23.339 1.00 91.31 505 LEU A O 1
ATOM 3799 N N . PRO A 1 506 ? -33.722 2.981 22.768 1.00 87.50 506 PRO A N 1
ATOM 3800 C CA . PRO A 1 506 ? -33.247 3.355 21.442 1.00 87.50 506 PRO A CA 1
ATOM 3801 C C . PRO A 1 506 ? -34.333 3.962 20.554 1.00 87.50 506 PRO A C 1
ATOM 3803 O O . PRO A 1 506 ? -35.418 3.394 20.416 1.00 87.50 506 PRO A O 1
ATOM 3806 N N . ASP A 1 507 ? -34.014 5.081 19.900 1.00 82.94 507 ASP A N 1
ATOM 3807 C CA . ASP A 1 507 ? -34.878 5.737 18.914 1.00 82.94 507 ASP A CA 1
ATOM 3808 C C . ASP A 1 507 ? -34.051 6.112 17.664 1.00 82.94 507 ASP A C 1
ATOM 3810 O O . ASP A 1 507 ? -33.059 6.833 17.777 1.00 82.94 507 ASP A O 1
ATOM 3814 N N . PRO A 1 508 ? -34.415 5.629 16.461 1.00 77.75 508 PRO A N 1
ATOM 3815 C CA . PRO A 1 508 ? -33.679 5.920 15.228 1.00 77.75 508 PRO A CA 1
ATOM 3816 C C . PRO A 1 508 ? -33.915 7.339 14.685 1.00 77.75 508 PRO A C 1
ATOM 3818 O O . PRO A 1 508 ? -33.307 7.724 13.689 1.00 77.75 508 PRO A O 1
ATOM 3821 N N . TYR A 1 509 ? -34.822 8.112 15.283 1.00 82.50 509 TYR A N 1
ATOM 3822 C CA . TYR A 1 509 ? -35.232 9.434 14.808 1.00 82.50 509 TYR A CA 1
ATOM 3823 C C . TYR A 1 509 ? -35.113 10.531 15.863 1.00 82.50 509 TYR A C 1
ATOM 3825 O O . TYR A 1 509 ? -35.319 11.703 15.539 1.00 82.50 509 TYR A O 1
ATOM 3833 N N . ARG A 1 510 ? -34.835 10.180 17.121 1.00 88.56 510 ARG A N 1
ATOM 3834 C CA . ARG A 1 510 ? -34.753 11.126 18.236 1.00 88.56 510 ARG A CA 1
ATOM 3835 C C . ARG A 1 510 ? -33.541 10.834 19.115 1.00 88.56 510 ARG A C 1
ATOM 3837 O O . ARG A 1 510 ? -33.103 9.689 19.178 1.00 88.56 510 ARG A O 1
ATOM 3844 N N . PRO A 1 511 ? -33.025 11.848 19.829 1.00 93.75 511 PRO A N 1
ATOM 3845 C CA . PRO A 1 511 ? -31.974 11.627 20.804 1.00 93.75 511 PRO A CA 1
ATOM 3846 C C . PRO A 1 511 ? -32.396 10.672 21.924 1.00 93.75 511 PRO A C 1
ATOM 3848 O O . PRO A 1 511 ? -33.502 10.793 22.460 1.00 93.75 511 PRO A O 1
ATOM 3851 N N . TRP A 1 512 ? -31.500 9.765 22.303 1.00 94.50 512 TRP A N 1
ATOM 3852 C CA . TRP A 1 512 ? -31.709 8.803 23.388 1.00 94.50 512 TRP A CA 1
ATOM 3853 C C . TRP A 1 512 ? -30.398 8.515 24.135 1.00 94.50 512 TRP A C 1
ATOM 3855 O O . TRP A 1 512 ? -29.315 8.717 23.589 1.00 94.50 512 TRP A O 1
ATOM 3865 N N . LEU A 1 513 ? -30.484 8.085 25.393 1.00 95.94 513 LEU A N 1
ATOM 3866 C CA . LEU A 1 513 ? -29.337 7.748 26.237 1.00 95.94 513 LEU A CA 1
ATOM 3867 C C . LEU A 1 513 ? -28.976 6.267 26.125 1.00 95.94 513 LEU A C 1
ATOM 3869 O O . LEU A 1 513 ? -29.755 5.409 26.541 1.00 95.94 513 LEU A O 1
ATOM 3873 N N . MET A 1 514 ? -27.766 5.983 25.656 1.00 92.50 514 MET A N 1
ATOM 3874 C CA . MET A 1 514 ? -27.144 4.668 25.778 1.00 92.50 514 MET A CA 1
ATOM 3875 C C . MET A 1 514 ? -26.362 4.590 27.095 1.00 92.50 514 MET A C 1
ATOM 3877 O O . MET A 1 514 ? -25.850 5.600 27.580 1.00 92.50 514 MET A O 1
ATOM 3881 N N . ASP A 1 515 ? -26.309 3.395 27.688 1.00 91.50 515 ASP A N 1
ATOM 3882 C CA . ASP A 1 515 ? -25.594 3.095 28.936 1.00 91.50 515 ASP A CA 1
ATOM 3883 C C . ASP A 1 515 ? -25.944 4.030 30.108 1.00 91.50 515 ASP A C 1
ATOM 3885 O O . ASP A 1 515 ? -25.081 4.415 30.901 1.00 91.50 515 ASP A O 1
ATOM 3889 N N . ALA A 1 516 ? -27.219 4.420 30.216 1.00 94.94 516 ALA A N 1
ATOM 3890 C CA . ALA A 1 516 ? -27.699 5.348 31.236 1.00 94.94 516 ALA A CA 1
ATOM 3891 C C . ALA A 1 516 ? -27.286 4.916 32.659 1.00 94.94 516 ALA A C 1
ATOM 3893 O O . ALA A 1 516 ? -27.468 3.766 33.057 1.00 94.94 516 ALA A O 1
ATOM 3894 N N . GLY A 1 517 ? -26.756 5.862 33.436 1.00 94.69 517 GLY A N 1
ATOM 3895 C CA . GLY A 1 517 ? -26.284 5.654 34.808 1.00 94.69 517 GLY A CA 1
ATOM 3896 C C . GLY A 1 517 ? -24.868 5.086 34.935 1.00 94.69 517 GLY A C 1
ATOM 3897 O O . GLY A 1 517 ? -24.389 4.932 36.055 1.00 94.69 517 GLY A O 1
ATOM 3898 N N . THR A 1 518 ? -24.181 4.808 33.825 1.00 94.00 518 THR A N 1
ATOM 3899 C CA . THR A 1 518 ? -22.804 4.282 33.822 1.00 94.00 518 THR A CA 1
ATOM 3900 C C . THR A 1 518 ? -21.775 5.381 33.518 1.00 94.00 518 THR A C 1
ATOM 3902 O O . THR A 1 518 ? -22.136 6.420 32.955 1.00 94.00 518 THR A O 1
ATOM 3905 N N . PRO A 1 519 ? -20.475 5.170 33.801 1.00 93.00 519 PRO A N 1
ATOM 3906 C CA . PRO A 1 519 ? -19.419 6.090 33.370 1.00 93.00 519 PRO A CA 1
ATOM 3907 C C . PRO A 1 519 ? -19.321 6.282 31.843 1.00 93.00 519 PRO A C 1
ATOM 3909 O O . PRO A 1 519 ? -18.765 7.287 31.401 1.00 93.00 519 PRO A O 1
ATOM 3912 N N . ASN A 1 520 ? -19.876 5.369 31.036 1.00 91.38 520 ASN A N 1
ATOM 3913 C CA . ASN A 1 520 ? -19.915 5.478 29.574 1.00 91.38 520 ASN A CA 1
ATOM 3914 C C . ASN A 1 520 ? -21.236 6.060 29.036 1.00 91.38 520 ASN A C 1
ATOM 3916 O O . ASN A 1 520 ? -21.430 6.098 27.822 1.00 91.38 520 ASN A O 1
ATOM 3920 N N . ALA A 1 521 ? -22.152 6.511 29.901 1.00 95.44 521 ALA A N 1
ATOM 3921 C CA . ALA A 1 521 ? -23.441 7.053 29.476 1.00 95.44 521 ALA A CA 1
ATOM 3922 C C . ALA A 1 521 ? -23.276 8.138 28.397 1.00 95.44 521 ALA A C 1
ATOM 3924 O O . ALA A 1 521 ? -22.444 9.044 28.522 1.00 95.44 521 ALA A O 1
ATOM 3925 N N . HIS A 1 522 ? -24.060 8.044 27.321 1.00 95.62 522 HIS A N 1
ATOM 3926 C CA . HIS A 1 522 ? -23.925 8.951 26.186 1.00 95.62 522 HIS A CA 1
ATOM 3927 C C . HIS A 1 522 ? -25.220 9.176 25.419 1.00 95.62 522 HIS A C 1
ATOM 3929 O O . HIS A 1 522 ? -26.066 8.293 25.283 1.00 95.62 522 HIS A O 1
ATOM 3935 N N . LEU A 1 523 ? -25.366 10.399 24.910 1.00 96.38 523 LEU A N 1
ATOM 3936 C CA . LEU A 1 523 ? -26.494 10.795 24.085 1.00 96.38 523 LEU A CA 1
ATOM 3937 C C . LEU A 1 523 ? -26.229 10.384 22.641 1.00 96.38 523 LEU A C 1
ATOM 3939 O O . LEU A 1 523 ? -25.301 10.888 22.014 1.00 96.38 523 LEU A O 1
ATOM 3943 N N . MET A 1 524 ? -27.064 9.505 22.110 1.00 93.38 524 MET A N 1
ATOM 3944 C CA . MET A 1 524 ? -27.070 9.116 20.707 1.00 93.38 524 MET A CA 1
ATOM 3945 C C . MET A 1 524 ? -27.894 10.123 19.908 1.00 93.38 524 MET A C 1
ATOM 3947 O O . MET A 1 524 ? -29.024 10.429 20.277 1.00 93.38 524 MET A O 1
ATOM 3951 N N . LEU A 1 525 ? -27.335 10.631 18.812 1.00 91.81 525 LEU A N 1
ATOM 3952 C CA . LEU A 1 525 ? -27.925 11.636 17.929 1.00 91.81 525 LEU A CA 1
ATOM 3953 C C . LEU A 1 525 ? -27.987 11.075 16.499 1.00 91.81 525 LEU A C 1
ATOM 3955 O O . LEU A 1 525 ? -27.019 11.213 15.746 1.00 91.81 525 LEU A O 1
ATOM 3959 N N . PRO A 1 526 ? -29.097 10.418 16.114 1.00 83.56 526 PRO A N 1
ATOM 3960 C CA . PRO A 1 526 ? -29.274 9.919 14.755 1.00 83.56 526 PRO A CA 1
ATOM 3961 C C . PRO A 1 526 ? -29.234 11.071 13.745 1.00 83.56 526 PRO A C 1
ATOM 3963 O O . PRO A 1 526 ? -29.980 12.042 13.884 1.00 83.56 526 PRO A O 1
ATOM 3966 N N . GLY A 1 527 ? -28.370 10.970 12.736 1.00 70.44 527 GLY A N 1
ATOM 3967 C CA . GLY A 1 527 ? -28.332 11.906 11.622 1.00 70.44 527 GLY A CA 1
ATOM 3968 C C . GLY A 1 527 ? -29.303 11.471 10.526 1.00 70.44 527 GLY A C 1
ATOM 3969 O O . GLY A 1 527 ? -29.377 10.296 10.165 1.00 70.44 527 GLY A O 1
ATOM 3970 N N . LYS A 1 528 ? -30.077 12.427 10.021 1.00 57.62 528 LYS A N 1
ATOM 3971 C CA . LYS A 1 528 ? -30.923 12.285 8.838 1.00 57.62 528 LYS A CA 1
ATOM 3972 C C . LYS A 1 528 ? -30.617 13.394 7.860 1.00 57.62 528 LYS A C 1
ATOM 3974 O O . LYS A 1 528 ? -30.482 14.544 8.337 1.00 57.62 528 LYS A O 1
#

Secondary structure (DSSP, 8-state):
-------------------------PPPPHHHHHHHHHHHHHHHTT-HHHHHHHHHHHTTS-HHHHTTSEEEEPPSSTT-PPEEEE--SSS-EEEPPPTT-SS---EEE-HHHHHHHHHHHTTPPPP--S-EEEEETT-EEES-SS-TT-SSPPTTPPPEEEPSEEEEE-SSPPPTTTS-SSGGGSS-EEETTTSTT-EEEEE--------S-HHHHHHTTS-HHHHTT-EEEPPPSSTTPPPPEEE--SSS-EEE---TTSSS---EEE-HHHHHHHHHHHTT------S-EEEEETT-EEES-SS-TT-SSPPTTPPPEEE-SEEEEE-SSPP-TTTS-S-GGGSS-EEETTTSTT-EEEEE--SS--HHHHHHHHTTS-HHHHTT-EEEEE-TT--EEEEE--SSSEEEEPSS-SSTTEEEEEEEGGGHHHHHHHHHHHHTT--HHHHHHHHHHHHHHTSSPPPPTT-EEEEEESSSGGGPEEEEEEE-TT--HHHH---SS--SSS-EEESTTSTT-EEEEE--

Foldseek 3Di:
DDDDDDDDDDDDDDDDDDDDDPPPPPDDPPVVVLVVVVVLLVVCVVDPVSVVFLVQQLLQFAVLDSQQAFEWEDDPDQPDDIDTSGHGDQQKYWGWADPPFPFTFIKIWHNQRVQCVVCVSVVHLGQRPAKTKMGRQRWHWDLDQADSVDPHHDVVGDIHTGHGWMKIDHNDAADCVFAPSDCQQFAWHWRNHPDSSTITTGHQDFPADDDPPQLSQQLSQGHCSQRVQAFEWEDAPDLPHDIDTPHHGDHQWYWYGADPVDPFGFIKIWGPLRVVCVVCVSVVHLDQRPAKTKMGGQRWHWDLDQADPVDPHHDVPDDIDTGHGWMKIDHSDQDDCVNAPSDRQSSAWHWRNHPDSPTITIGHGDNYFGPVQLVQLQVLDDPVVSQQEWEWEAHSLRDTDTRGHSPAQKYTYGGCDPDQFFRIKIWGVLCSQLVSQLVNCVVSVHDNVRSVVVSLVCCVVVVRPQRDFQTKMWTFTDNDDPDTWIKMKTFDAQAACVNPVAACDDDLADWHWDPHRTSRIMIIDTHD

pLDDT: mean 79.65, std 17.88, range [26.92, 97.5]